Protein AF-A0A139IQ77-F1 (afdb_monomer)

pLDDT: mean 71.65, std 21.55, range [24.55, 96.44]

Sequence (690 aa):
MKGNNCHNHRRRATQGMLHLIDTAPESASGSRQQQDAMIQQHLREHVYYKRSMDGPGQVVLRTEKDCKQHFMELVSECKLTRLKREKETAFDFLLRIRSSGLPKEVLWKYDYDLTTFDPASLPGPPPKSGDSNSRRADHHSSDQDDDVPIGFEDKDFVVPTASPIENDALLILPPVTTTQHALWTLLQDIDATSHLADHAEWKYRDDTTSHASLQLLIKQFSLVHRTRSGAISPYTAETLRTSLRGRFRVRKLSKRRQTFFDLYKLGSKAFAPTYVAQLKKSYETVIEKTDRPRYGSLPTYSTSAEVLAELNGDKVESIRLNEDNGDEGNSHSGQRIDHTSRSSSPTKASWHSAQSMCPNSASSEPNASLRKSTVTGNSKSVPVTPPRRSTPSPLATPAALISRPVISNLAGWESDLSNLSKRINTAVSSLFTNLSLPISQISPYLPSSALSLRSILTVCFGNEFQSACATLRDNDTFSAFNITQFLIAALLHERLLKERLDWQRVLCIKLGWSKIEDVQRLFTMLRDPLQNAIAREKLLPRRFAEAILKSVNDDHDRVVLLGFTKGLADQLISDLTPYIETLVQLASSLNQEEMHTNETWHQQFGENIATIITSAADLKLKLSSSEIEHCFFWPTAGGQFNVSTHKAINASGNSVAFTVMPGLRLTEGESTAILPAHVVCCSAPEGEET

Structure (mmCIF, N/CA/C/O backbone):
data_AF-A0A139IQ77-F1
#
_entry.id   AF-A0A139IQ77-F1
#
loop_
_atom_site.group_PDB
_atom_site.id
_atom_site.type_symbol
_atom_site.label_atom_id
_atom_site.label_alt_id
_atom_site.label_comp_id
_atom_site.label_asym_id
_atom_site.label_entity_id
_atom_site.label_seq_id
_atom_site.pdbx_PDB_ins_code
_atom_site.Cartn_x
_atom_site.Cartn_y
_atom_site.Cartn_z
_atom_site.occupancy
_atom_site.B_iso_or_equiv
_atom_site.auth_seq_id
_atom_site.auth_comp_id
_atom_site.auth_asym_id
_atom_site.auth_atom_id
_atom_site.pdbx_PDB_model_num
ATOM 1 N N . MET A 1 1 ? -8.204 -27.422 -6.135 1.00 45.06 1 MET A N 1
ATOM 2 C CA . MET A 1 1 ? -8.578 -26.168 -6.840 1.00 45.06 1 MET A CA 1
ATOM 3 C C . MET A 1 1 ? -7.624 -25.726 -7.976 1.00 45.06 1 MET A C 1
ATOM 5 O O . MET A 1 1 ? -7.757 -24.610 -8.454 1.00 45.06 1 MET A O 1
ATOM 9 N N . LYS A 1 2 ? -6.714 -26.568 -8.509 1.00 37.44 2 LYS A N 1
ATOM 10 C CA . LYS A 1 2 ? -5.774 -26.164 -9.590 1.00 37.44 2 LYS A CA 1
ATOM 11 C C . LYS A 1 2 ? -6.359 -26.175 -11.024 1.00 37.44 2 LYS A C 1
ATOM 13 O O . LYS A 1 2 ? -5.734 -25.637 -11.929 1.00 37.44 2 LYS A O 1
ATOM 18 N N . GLY A 1 3 ? -7.548 -26.750 -11.243 1.00 38.28 3 GLY A N 1
ATOM 19 C CA . GLY A 1 3 ? -8.128 -26.932 -12.586 1.00 38.28 3 GLY A CA 1
ATOM 20 C C . GLY A 1 3 ? -8.757 -25.682 -13.221 1.00 38.28 3 GLY A C 1
ATOM 21 O O . GLY A 1 3 ? -8.648 -25.491 -14.431 1.00 38.28 3 GLY A O 1
ATOM 22 N N . ASN A 1 4 ? -9.362 -24.792 -12.425 1.00 51.53 4 ASN A N 1
ATOM 23 C CA . ASN A 1 4 ? -10.171 -23.686 -12.966 1.00 51.53 4 ASN A CA 1
ATOM 24 C C . ASN A 1 4 ? -9.331 -22.562 -13.595 1.00 51.53 4 ASN A C 1
ATOM 26 O O . ASN A 1 4 ? -9.758 -21.940 -14.568 1.00 51.53 4 ASN A O 1
ATOM 30 N N . ASN A 1 5 ? -8.109 -22.336 -13.103 1.00 51.25 5 ASN A N 1
ATOM 31 C CA . ASN A 1 5 ? -7.251 -21.267 -13.621 1.00 51.25 5 ASN A CA 1
ATOM 32 C C . ASN A 1 5 ? -6.696 -21.604 -15.012 1.00 51.25 5 ASN A C 1
ATOM 34 O O . ASN A 1 5 ? -6.716 -20.756 -15.900 1.00 51.25 5 ASN A O 1
ATOM 38 N N . CYS A 1 6 ? -6.288 -22.856 -15.251 1.00 56.09 6 CYS A N 1
ATOM 39 C CA . CYS A 1 6 ? -5.787 -23.285 -16.562 1.00 56.09 6 CYS A CA 1
ATOM 40 C C . CYS A 1 6 ? -6.865 -23.162 -17.657 1.00 56.09 6 CYS A C 1
ATOM 42 O O . CYS A 1 6 ? -6.587 -22.675 -18.756 1.00 56.09 6 CYS A O 1
ATOM 44 N N . HIS A 1 7 ? -8.119 -23.500 -17.332 1.00 66.19 7 HIS A N 1
ATOM 45 C CA . HIS A 1 7 ? -9.240 -23.338 -18.259 1.00 66.19 7 HIS A CA 1
ATOM 46 C C . HIS A 1 7 ? -9.521 -21.876 -18.619 1.00 66.19 7 HIS A C 1
ATOM 48 O O . HIS A 1 7 ? -9.698 -21.572 -19.798 1.00 66.19 7 HIS A O 1
ATOM 54 N N . ASN A 1 8 ? -9.492 -20.961 -17.647 1.00 68.62 8 ASN A N 1
ATOM 55 C CA . ASN A 1 8 ? -9.732 -19.539 -17.906 1.00 68.62 8 ASN A CA 1
ATOM 56 C C . ASN A 1 8 ? -8.632 -18.891 -18.760 1.00 68.62 8 ASN A C 1
ATOM 58 O O . ASN A 1 8 ? -8.931 -18.070 -19.627 1.00 68.62 8 ASN A O 1
ATOM 62 N N . HIS A 1 9 ? -7.370 -19.282 -18.578 1.00 66.75 9 HIS A N 1
ATOM 63 C CA . HIS A 1 9 ? -6.272 -18.773 -19.406 1.00 66.75 9 HIS A CA 1
ATOM 64 C C . HIS A 1 9 ? -6.344 -19.288 -20.841 1.00 66.75 9 HIS A C 1
ATOM 66 O O . HIS A 1 9 ? -6.262 -18.497 -21.782 1.00 66.75 9 HIS A O 1
ATOM 72 N N . ARG A 1 10 ? -6.582 -20.596 -21.013 1.00 73.12 10 ARG A N 1
ATOM 73 C CA . ARG A 1 10 ? -6.771 -21.200 -22.339 1.00 73.12 10 ARG A CA 1
ATOM 74 C C . ARG A 1 10 ? -7.970 -20.581 -23.060 1.00 73.12 10 ARG A C 1
ATOM 76 O O . ARG A 1 10 ? -7.907 -20.351 -24.265 1.00 73.12 10 ARG A O 1
ATOM 83 N N . ARG A 1 11 ? -9.032 -20.247 -22.320 1.00 80.44 11 ARG A N 1
ATOM 84 C CA . ARG A 1 11 ? -10.201 -19.529 -22.839 1.00 80.44 11 ARG A CA 1
ATOM 85 C C . ARG A 1 11 ? -9.844 -18.144 -23.365 1.00 80.44 11 ARG A C 1
ATOM 87 O O . ARG A 1 11 ? -10.077 -17.888 -24.540 1.00 80.44 11 ARG A O 1
ATOM 94 N N . ARG A 1 12 ? -9.178 -17.309 -22.564 1.00 75.31 12 ARG A N 1
ATOM 95 C CA . ARG A 1 12 ? -8.752 -15.957 -22.977 1.00 75.31 12 ARG A CA 1
ATOM 96 C C . ARG A 1 12 ? -7.787 -15.963 -24.163 1.00 75.31 12 ARG A C 1
ATOM 98 O O . ARG A 1 12 ? -7.926 -15.148 -25.068 1.00 75.31 12 ARG A O 1
ATOM 105 N N . ALA A 1 13 ? -6.842 -16.902 -24.186 1.00 74.94 13 ALA A N 1
ATOM 106 C CA . ALA A 1 13 ? -5.924 -17.074 -25.312 1.00 74.94 13 ALA A CA 1
ATOM 107 C C . ALA A 1 13 ? -6.673 -17.431 -26.609 1.00 74.94 13 ALA A C 1
ATOM 109 O O . ALA A 1 13 ? -6.395 -16.877 -27.670 1.00 74.94 13 ALA A O 1
ATOM 110 N N . THR A 1 14 ? -7.676 -18.308 -26.510 1.00 81.00 14 THR A N 1
ATOM 111 C CA . THR A 1 14 ? -8.514 -18.688 -27.655 1.00 81.00 14 THR A CA 1
ATOM 112 C C . THR A 1 14 ? -9.397 -17.529 -28.118 1.00 81.00 14 THR A C 1
ATOM 114 O O . THR A 1 14 ? -9.502 -17.298 -29.316 1.00 81.00 14 THR A O 1
ATOM 117 N N . GLN A 1 15 ? -9.967 -16.752 -27.192 1.00 81.56 15 GLN A N 1
ATOM 118 C CA . GLN A 1 15 ? -10.749 -15.552 -27.507 1.00 81.56 15 GLN A CA 1
ATOM 119 C C . GLN A 1 15 ? -9.918 -14.493 -28.256 1.00 81.56 15 GLN A C 1
ATOM 121 O O . GLN A 1 15 ? -10.376 -13.951 -29.259 1.00 81.56 15 GLN A O 1
ATOM 126 N N . GLY A 1 16 ? -8.675 -14.244 -27.823 1.00 79.56 16 GLY A N 1
ATOM 127 C CA . GLY A 1 16 ? -7.758 -13.335 -28.522 1.00 79.56 16 GLY A CA 1
ATOM 128 C C . GLY A 1 16 ? -7.419 -13.798 -29.939 1.00 79.56 16 GLY A C 1
ATOM 129 O O . GLY A 1 16 ? -7.427 -12.995 -30.871 1.00 79.56 16 GLY A O 1
ATOM 130 N N . MET A 1 17 ? -7.206 -15.103 -30.128 1.00 78.56 17 MET A N 1
ATOM 131 C CA . MET A 1 17 ? -6.974 -15.666 -31.458 1.00 78.56 17 MET A CA 1
ATOM 132 C C . MET A 1 17 ? -8.202 -15.582 -32.367 1.00 78.56 17 MET A C 1
ATOM 134 O O . MET A 1 17 ? -8.060 -15.215 -33.529 1.00 78.56 17 MET A O 1
ATOM 138 N N . LEU A 1 18 ? -9.396 -15.902 -31.862 1.00 83.88 18 LEU A N 1
ATOM 139 C CA . LEU A 1 18 ? -10.635 -15.807 -32.640 1.00 83.88 18 LEU A CA 1
ATOM 140 C C . LEU A 1 18 ? -10.896 -14.365 -33.094 1.00 83.88 18 LEU A C 1
ATOM 142 O O . LEU A 1 18 ? -11.200 -14.136 -34.262 1.00 83.88 18 LEU A O 1
ATOM 146 N N . HIS A 1 19 ? -10.650 -13.392 -32.214 1.00 83.25 19 HIS A N 1
ATOM 147 C CA . HIS A 1 19 ? -10.743 -11.977 -32.561 1.00 83.25 19 HIS A CA 1
ATOM 148 C C . HIS A 1 19 ? -9.760 -11.547 -33.644 1.00 83.25 19 HIS A C 1
ATOM 150 O O . HIS A 1 19 ? -10.133 -10.795 -34.543 1.00 83.25 19 HIS A O 1
ATOM 156 N N . LEU A 1 20 ? -8.528 -12.054 -33.612 1.00 78.56 20 LEU A N 1
ATOM 157 C CA . LEU A 1 20 ? -7.563 -11.787 -34.672 1.00 78.56 20 LEU A CA 1
ATOM 158 C C . LEU A 1 20 ? -8.020 -12.342 -36.023 1.00 78.56 20 LEU A C 1
ATOM 160 O O . LEU A 1 20 ? -7.882 -11.667 -37.038 1.00 78.56 20 LEU A O 1
ATOM 164 N N . ILE A 1 21 ? -8.562 -13.559 -36.043 1.00 78.75 21 ILE A N 1
ATOM 165 C CA . ILE A 1 21 ? -9.057 -14.181 -37.276 1.00 78.75 21 ILE A CA 1
ATOM 166 C C . ILE A 1 21 ? -10.199 -13.339 -37.869 1.00 78.75 21 ILE A C 1
ATOM 168 O O . ILE A 1 21 ? -10.240 -13.117 -39.079 1.00 78.75 21 ILE A O 1
ATOM 172 N N . ASP A 1 22 ? -11.099 -12.834 -37.026 1.00 81.00 22 ASP A N 1
ATOM 173 C CA . ASP A 1 22 ? -12.254 -12.048 -37.467 1.00 81.00 22 ASP A CA 1
ATOM 174 C C . ASP A 1 22 ? -11.902 -10.629 -37.913 1.00 81.00 22 ASP A C 1
ATOM 176 O O . ASP A 1 22 ? -12.531 -10.091 -38.824 1.00 81.00 22 ASP A O 1
ATOM 180 N N . THR A 1 23 ? -10.890 -10.026 -37.291 1.00 76.69 23 THR A N 1
ATOM 181 C CA . THR A 1 23 ? -10.415 -8.672 -37.622 1.00 76.69 23 THR A CA 1
ATOM 182 C C . THR A 1 23 ? -9.348 -8.655 -38.715 1.00 76.69 23 THR A C 1
ATOM 184 O O . THR A 1 23 ? -8.987 -7.585 -39.208 1.00 76.69 23 THR A O 1
ATOM 187 N N . ALA A 1 24 ? -8.871 -9.827 -39.142 1.00 73.19 24 ALA A N 1
ATOM 188 C CA . ALA A 1 24 ? -7.942 -9.953 -40.250 1.00 73.19 24 ALA A CA 1
ATOM 189 C C . ALA A 1 24 ? -8.557 -9.405 -41.556 1.00 73.19 24 ALA A C 1
ATOM 191 O O . ALA A 1 24 ? -9.699 -9.750 -41.891 1.00 73.19 24 ALA A O 1
ATOM 192 N N . PRO A 1 25 ? -7.818 -8.582 -42.327 1.00 70.81 25 PRO A N 1
ATOM 193 C CA . PRO A 1 25 ? -8.303 -8.056 -43.599 1.00 70.81 25 PRO A CA 1
ATOM 194 C C . PRO A 1 25 ? -8.628 -9.193 -44.582 1.00 70.81 25 PRO A C 1
ATOM 196 O O . PRO A 1 25 ? -7.876 -10.158 -44.707 1.00 70.81 25 PRO A O 1
ATOM 199 N N . GLU A 1 26 ? -9.749 -9.069 -45.304 1.00 62.56 26 GLU A N 1
ATOM 200 C CA . GLU A 1 26 ? -10.311 -10.121 -46.180 1.00 62.56 26 GLU A CA 1
ATOM 201 C C . GLU A 1 26 ? -9.395 -10.539 -47.340 1.00 62.56 26 GLU A C 1
ATOM 203 O O . GLU A 1 26 ? -9.567 -11.612 -47.914 1.00 62.56 26 GLU A O 1
ATOM 208 N N . SER A 1 27 ? -8.384 -9.734 -47.670 1.00 54.47 27 SER A N 1
ATOM 209 C CA . SER A 1 27 ? -7.427 -9.990 -48.750 1.00 54.47 27 SER A CA 1
ATOM 210 C C . SER A 1 27 ? -6.280 -10.937 -48.367 1.00 54.47 27 SER A C 1
ATOM 212 O O . SER A 1 27 ? -5.226 -10.927 -49.004 1.00 54.47 27 SER A O 1
ATOM 214 N N . ALA A 1 28 ? -6.466 -11.797 -47.361 1.00 52.12 28 ALA A N 1
ATOM 215 C CA . ALA A 1 28 ? -5.462 -12.759 -46.909 1.00 52.12 28 ALA A CA 1
ATOM 216 C C . ALA A 1 28 ? -5.293 -13.977 -47.849 1.00 52.12 28 ALA A C 1
ATOM 218 O O . ALA A 1 28 ? -5.119 -15.105 -47.402 1.00 52.12 28 ALA A O 1
ATOM 219 N N . SER A 1 29 ? -5.214 -13.742 -49.161 1.00 54.38 29 SER A N 1
ATOM 220 C CA . SER A 1 29 ? -4.373 -14.551 -50.059 1.00 54.38 29 SER A CA 1
ATOM 221 C C . SER A 1 29 ? -2.891 -14.145 -49.944 1.00 54.38 29 SER A C 1
ATOM 223 O O . SER A 1 29 ? -2.122 -14.281 -50.896 1.00 54.38 29 SER A O 1
ATOM 225 N N . GLY A 1 30 ? -2.511 -13.551 -48.809 1.00 55.22 30 GLY A N 1
ATOM 226 C CA . GLY A 1 30 ? -1.195 -12.994 -48.540 1.00 55.22 30 GLY A CA 1
ATOM 227 C C . GLY A 1 30 ? -0.137 -14.078 -48.394 1.00 55.22 30 GLY A C 1
ATOM 228 O O . GLY A 1 30 ? -0.410 -15.181 -47.920 1.00 55.22 30 GLY A O 1
ATOM 229 N N . SER A 1 31 ? 1.088 -13.756 -48.805 1.00 62.78 31 SER A N 1
ATOM 230 C CA . SER A 1 31 ? 2.240 -14.645 -48.677 1.00 62.78 31 SER A CA 1
ATOM 231 C C . SER A 1 31 ? 2.434 -15.096 -47.220 1.00 62.78 31 SER A C 1
ATOM 233 O O . SER A 1 31 ? 2.056 -14.398 -46.280 1.00 62.78 31 SER A O 1
ATOM 235 N N . ARG A 1 32 ? 3.087 -16.246 -47.011 1.00 61.84 32 ARG A N 1
ATOM 236 C CA . ARG A 1 32 ? 3.454 -16.784 -45.681 1.00 61.84 32 ARG A CA 1
ATOM 237 C C . ARG A 1 32 ? 4.065 -15.727 -44.743 1.00 61.84 32 ARG A C 1
ATOM 239 O O . ARG A 1 32 ? 3.816 -15.728 -43.546 1.00 61.84 32 ARG A O 1
ATOM 246 N N . GLN A 1 33 ? 4.795 -14.776 -45.318 1.00 61.59 33 GLN A N 1
ATOM 247 C CA . GLN A 1 33 ? 5.434 -13.661 -44.626 1.00 61.59 33 GLN A CA 1
ATOM 248 C C . GLN A 1 33 ? 4.430 -12.679 -43.992 1.00 61.59 33 GLN A C 1
ATOM 250 O O . GLN A 1 33 ? 4.701 -12.107 -42.941 1.00 61.59 33 GLN A O 1
ATOM 255 N N . GLN A 1 34 ? 3.257 -12.508 -44.601 1.00 65.44 34 GLN A N 1
ATOM 256 C CA . GLN A 1 34 ? 2.181 -11.646 -44.112 1.00 65.44 34 GLN A CA 1
ATOM 257 C C . GLN A 1 34 ? 1.410 -12.306 -42.958 1.00 65.44 34 GLN A C 1
ATOM 259 O O . GLN A 1 34 ? 1.018 -11.636 -42.007 1.00 65.44 34 GLN A O 1
ATOM 264 N N . GLN A 1 35 ? 1.275 -13.633 -42.994 1.00 64.44 35 GLN A N 1
ATOM 265 C CA . GLN A 1 35 ? 0.706 -14.426 -41.899 1.00 64.44 35 GLN A CA 1
ATOM 266 C C . GLN A 1 35 ? 1.621 -14.422 -40.678 1.00 64.44 35 GLN A C 1
ATOM 268 O O . GLN A 1 35 ? 1.169 -14.174 -39.562 1.00 64.44 35 GLN A O 1
ATOM 273 N N . ASP A 1 36 ? 2.922 -14.624 -40.900 1.00 64.69 36 ASP A N 1
ATOM 274 C CA . ASP A 1 36 ? 3.916 -14.517 -39.838 1.00 64.69 36 ASP A CA 1
ATOM 275 C C . ASP A 1 36 ? 3.938 -13.081 -39.272 1.00 64.69 36 ASP A C 1
ATOM 277 O O . ASP A 1 36 ? 3.981 -12.913 -38.057 1.00 64.69 36 ASP A O 1
ATOM 281 N N . ALA A 1 37 ? 3.790 -12.039 -40.103 1.00 68.81 37 ALA A N 1
ATOM 282 C CA . ALA A 1 37 ? 3.674 -10.654 -39.631 1.00 68.81 37 ALA A CA 1
ATOM 283 C C . ALA A 1 37 ? 2.430 -10.412 -38.756 1.00 68.81 37 ALA A C 1
ATOM 285 O O . ALA A 1 37 ? 2.538 -9.726 -37.742 1.00 68.81 37 ALA A O 1
ATOM 286 N N . MET A 1 38 ? 1.280 -11.004 -39.091 1.00 66.50 38 MET A N 1
ATOM 287 C CA . MET A 1 38 ? 0.063 -10.923 -38.273 1.00 66.50 38 MET A CA 1
ATOM 288 C C . MET A 1 38 ? 0.208 -11.654 -36.934 1.00 66.50 38 MET A C 1
ATOM 290 O O . MET A 1 38 ? -0.166 -11.114 -35.894 1.00 66.50 38 MET A O 1
ATOM 294 N N . ILE A 1 39 ? 0.796 -12.855 -36.934 1.00 65.38 39 ILE A N 1
ATOM 295 C CA . ILE A 1 39 ? 1.091 -13.598 -35.698 1.00 65.38 39 ILE A CA 1
ATOM 296 C C . ILE A 1 39 ? 2.067 -12.796 -34.830 1.00 65.38 39 ILE A C 1
ATOM 298 O O . ILE A 1 39 ? 1.872 -12.679 -33.624 1.00 65.38 39 ILE A O 1
ATOM 302 N N . GLN A 1 40 ? 3.088 -12.194 -35.439 1.00 64.25 40 GLN A N 1
ATOM 303 C CA . GLN A 1 40 ? 4.058 -11.342 -34.753 1.00 64.25 40 GLN A CA 1
ATOM 304 C C . GLN A 1 40 ? 3.424 -10.046 -34.229 1.00 64.25 40 GLN A C 1
ATOM 306 O O . GLN A 1 40 ? 3.776 -9.601 -33.139 1.00 64.25 40 GLN A O 1
ATOM 311 N N . GLN A 1 41 ? 2.477 -9.450 -34.955 1.00 66.50 41 GLN A N 1
ATOM 312 C CA . GLN A 1 41 ? 1.707 -8.296 -34.489 1.00 66.50 41 GLN A CA 1
ATOM 313 C C . GLN A 1 41 ? 0.829 -8.665 -33.291 1.00 66.50 41 GLN A C 1
ATOM 315 O O . GLN A 1 41 ? 0.840 -7.943 -32.305 1.00 66.50 41 GLN A O 1
ATOM 320 N N . HIS A 1 42 ? 0.163 -9.818 -33.315 1.00 59.66 42 HIS A N 1
ATOM 321 C CA . HIS A 1 42 ? -0.617 -10.303 -32.177 1.00 59.66 42 HIS A CA 1
ATOM 322 C C . HIS A 1 42 ? 0.249 -10.609 -30.970 1.00 59.66 42 HIS A C 1
ATOM 324 O O . HIS A 1 42 ? -0.081 -10.211 -29.858 1.00 59.66 42 HIS A O 1
ATOM 330 N N . LEU A 1 43 ? 1.385 -11.280 -31.196 1.00 58.75 43 LEU A N 1
ATOM 331 C CA . LEU A 1 43 ? 2.376 -11.475 -30.156 1.00 58.75 43 LEU A CA 1
ATOM 332 C C . LEU A 1 43 ? 2.733 -10.116 -29.571 1.00 58.75 43 LEU A C 1
ATOM 334 O O . LEU A 1 43 ? 2.594 -10.000 -28.372 1.00 58.75 43 LEU A O 1
ATOM 338 N N . ARG A 1 44 ? 3.051 -9.086 -30.378 1.00 58.16 44 ARG A N 1
ATOM 339 C CA . ARG A 1 44 ? 3.366 -7.708 -29.930 1.00 58.16 44 ARG A CA 1
ATOM 340 C C . ARG A 1 44 ? 2.232 -6.999 -29.180 1.00 58.16 44 ARG A C 1
ATOM 342 O O . ARG A 1 44 ? 2.496 -6.345 -28.175 1.00 58.16 44 ARG A O 1
ATOM 349 N N . GLU A 1 45 ? 1.005 -7.083 -29.678 1.00 56.50 45 GLU A N 1
ATOM 350 C CA . GLU A 1 45 ? -0.171 -6.402 -29.119 1.00 56.50 45 GLU A CA 1
ATOM 351 C C . GLU A 1 45 ? -0.680 -7.092 -27.850 1.00 56.50 45 GLU A C 1
ATOM 353 O O . GLU A 1 45 ? -1.222 -6.436 -26.962 1.00 56.50 45 GLU A O 1
ATOM 358 N N . HIS A 1 46 ? -0.408 -8.391 -27.721 1.00 53.25 46 HIS A N 1
ATOM 359 C CA . HIS A 1 46 ? -0.822 -9.232 -26.606 1.00 53.25 46 HIS A CA 1
ATOM 360 C C . HIS A 1 46 ? 0.370 -9.907 -25.891 1.00 53.25 46 HIS A C 1
ATOM 362 O O . HIS A 1 46 ? 0.189 -10.974 -25.298 1.00 53.25 46 HIS A O 1
ATOM 368 N N . VAL A 1 47 ? 1.580 -9.302 -25.894 1.00 45.78 47 VAL A N 1
ATOM 369 C CA . VAL A 1 47 ? 2.773 -9.799 -25.153 1.00 45.78 47 VAL A CA 1
ATOM 370 C C . VAL A 1 47 ? 2.537 -9.641 -23.646 1.00 45.78 47 VAL A C 1
ATOM 372 O O . VAL A 1 47 ? 3.198 -8.842 -22.996 1.00 45.78 47 VAL A O 1
ATOM 375 N N . TYR A 1 48 ? 1.623 -10.394 -23.040 1.00 45.78 48 TYR A N 1
ATOM 376 C CA . TYR A 1 48 ? 1.522 -10.481 -21.583 1.00 45.78 48 TYR A CA 1
ATOM 377 C C . TYR A 1 48 ? 1.153 -11.882 -21.136 1.00 45.78 48 TYR A C 1
ATOM 379 O O . TYR A 1 48 ? 0.022 -12.166 -20.766 1.00 45.78 48 TYR A O 1
ATOM 387 N N . TYR A 1 49 ? 2.171 -12.735 -21.074 1.00 43.88 49 TYR A N 1
ATOM 388 C CA . TYR A 1 49 ? 2.226 -13.800 -20.078 1.00 43.88 49 TYR A CA 1
ATOM 389 C C . TYR A 1 49 ? 3.683 -14.077 -19.663 1.00 43.88 49 TYR A C 1
ATOM 391 O O . TYR A 1 49 ? 4.294 -15.096 -19.990 1.00 43.88 49 TYR A O 1
ATOM 399 N N . LYS A 1 50 ? 4.248 -13.136 -18.905 1.00 35.53 50 LYS A N 1
ATOM 400 C CA . LYS A 1 50 ? 5.335 -13.335 -17.928 1.00 35.53 50 LYS A CA 1
ATOM 401 C C . LYS A 1 50 ? 5.239 -12.115 -16.996 1.00 35.53 50 LYS A C 1
ATOM 403 O O . LYS A 1 50 ? 5.310 -11.005 -17.495 1.00 35.53 50 LYS A O 1
ATOM 408 N N . ARG A 1 51 ? 4.954 -12.178 -15.694 1.00 35.66 51 ARG A N 1
ATOM 409 C CA . ARG A 1 51 ? 5.132 -13.185 -14.641 1.00 35.66 51 ARG A CA 1
ATOM 410 C C . ARG A 1 51 ? 3.821 -13.375 -13.857 1.00 35.66 51 ARG A C 1
ATOM 412 O O . ARG A 1 51 ? 3.219 -12.397 -13.434 1.00 35.66 51 ARG A O 1
ATOM 419 N N . SER A 1 52 ? 3.439 -14.615 -13.578 1.00 36.53 52 SER A N 1
ATOM 420 C CA . SER A 1 52 ? 2.707 -14.952 -12.353 1.00 36.53 52 SER A CA 1
ATOM 421 C C . SER A 1 52 ? 3.636 -15.876 -11.573 1.00 36.53 52 SER A C 1
ATOM 423 O O . SER A 1 52 ? 4.115 -16.868 -12.119 1.00 36.53 52 SER A O 1
ATOM 425 N N . MET A 1 53 ? 3.951 -15.487 -10.339 1.00 39.19 53 MET A N 1
ATOM 426 C CA . MET A 1 53 ? 4.783 -16.239 -9.392 1.00 39.19 53 MET A CA 1
ATOM 427 C C . MET A 1 53 ? 4.069 -17.502 -8.861 1.00 39.19 53 MET A C 1
ATOM 429 O O . MET A 1 53 ? 4.640 -18.230 -8.056 1.00 39.19 53 MET A O 1
ATOM 433 N N . ASP A 1 54 ? 2.856 -17.812 -9.335 1.00 37.75 54 ASP A N 1
ATOM 434 C CA . ASP A 1 54 ? 1.999 -18.842 -8.751 1.00 37.75 54 ASP A CA 1
ATOM 435 C C . ASP A 1 54 ? 1.854 -20.078 -9.657 1.00 37.75 54 ASP A C 1
ATOM 437 O O . ASP A 1 54 ? 0.897 -20.239 -10.415 1.00 37.75 54 ASP A O 1
ATOM 441 N N . GLY A 1 55 ? 2.804 -21.006 -9.507 1.00 41.69 55 GLY A N 1
ATOM 442 C CA . GLY A 1 55 ? 2.588 -22.446 -9.699 1.00 41.69 55 GLY A CA 1
ATOM 443 C C . GLY A 1 55 ? 2.877 -23.063 -11.087 1.00 41.69 55 GLY A C 1
ATOM 444 O O . GLY A 1 55 ? 2.694 -22.434 -12.131 1.00 41.69 55 GLY A O 1
ATOM 445 N N . PRO A 1 56 ? 3.293 -24.349 -11.130 1.00 37.75 56 PRO A N 1
ATOM 446 C CA . PRO A 1 56 ? 3.524 -25.088 -12.369 1.00 37.75 56 PRO A CA 1
ATOM 447 C C . PRO A 1 56 ? 2.179 -25.541 -12.959 1.00 37.75 56 PRO A C 1
ATOM 449 O O . PRO A 1 56 ? 1.506 -26.403 -12.395 1.00 37.75 56 PRO A O 1
ATOM 452 N N . GLY A 1 57 ? 1.760 -24.942 -14.078 1.00 43.28 57 GLY A N 1
ATOM 453 C CA . GLY A 1 57 ? 0.531 -25.349 -14.779 1.00 43.28 57 GLY A CA 1
ATOM 454 C C . GLY A 1 57 ? -0.122 -24.328 -15.720 1.00 43.28 57 GLY A C 1
ATOM 455 O O . GLY A 1 57 ? -1.228 -24.581 -16.192 1.00 43.28 57 GLY A O 1
ATOM 456 N N . GLN A 1 58 ? 0.501 -23.181 -16.003 1.00 49.75 58 GLN A N 1
ATOM 457 C CA . GLN A 1 58 ? -0.065 -22.191 -16.928 1.00 49.75 58 GLN A CA 1
ATOM 458 C C . GLN A 1 58 ? 0.258 -22.535 -18.390 1.00 49.75 58 GLN A C 1
ATOM 460 O O . GLN A 1 58 ? 1.426 -22.589 -18.776 1.00 49.75 58 GLN A O 1
ATOM 465 N N . VAL A 1 59 ? -0.781 -22.712 -19.215 1.00 47.97 59 VAL A N 1
ATOM 466 C CA . VAL A 1 59 ? -0.655 -22.690 -20.679 1.00 47.97 59 VAL A CA 1
ATOM 467 C C . VAL A 1 59 ? -0.436 -21.242 -21.086 1.00 47.97 59 VAL A C 1
ATOM 469 O O . VAL A 1 59 ? -1.313 -20.397 -20.914 1.00 47.97 59 VAL A O 1
ATOM 472 N N . VAL A 1 60 ? 0.761 -20.958 -21.583 1.00 53.25 60 VAL A N 1
ATOM 473 C CA . VAL A 1 60 ? 1.160 -19.627 -22.009 1.00 53.25 60 VAL A CA 1
ATOM 474 C C . VAL A 1 60 ? 1.555 -19.682 -23.476 1.00 53.25 60 VAL A C 1
ATOM 476 O O . VAL A 1 60 ? 2.439 -20.455 -23.834 1.00 53.25 60 VAL A O 1
ATOM 479 N N . LEU A 1 61 ? 0.961 -18.822 -24.304 1.00 53.16 61 LEU A N 1
ATOM 480 C CA . LEU A 1 61 ? 1.437 -18.577 -25.664 1.00 53.16 61 LEU A CA 1
ATOM 481 C C . LEU A 1 61 ? 2.711 -17.714 -25.591 1.00 53.16 61 LEU A C 1
ATOM 483 O O . LEU A 1 61 ? 2.650 -16.495 -25.714 1.00 53.16 61 LEU A O 1
ATOM 487 N N . ARG A 1 62 ? 3.860 -18.327 -25.259 1.00 53.53 62 ARG A N 1
ATOM 488 C CA . ARG A 1 62 ? 5.140 -17.618 -25.029 1.00 53.53 62 ARG A CA 1
ATOM 489 C C . ARG A 1 62 ? 5.860 -17.305 -26.327 1.00 53.53 62 ARG A C 1
ATOM 491 O O . ARG A 1 62 ? 6.691 -16.403 -26.373 1.00 53.53 62 ARG A O 1
ATOM 498 N N . THR A 1 63 ? 5.594 -18.104 -27.349 1.00 61.69 63 THR A N 1
ATOM 499 C CA . THR A 1 63 ? 6.340 -18.113 -28.597 1.00 61.69 63 THR A CA 1
ATOM 500 C C . THR A 1 63 ? 5.403 -18.259 -29.788 1.00 61.69 63 THR A C 1
ATOM 502 O O . THR A 1 63 ? 4.287 -18.764 -29.677 1.00 61.69 63 THR A O 1
ATOM 505 N N . GLU A 1 64 ? 5.898 -17.889 -30.966 1.00 64.62 64 GLU A N 1
ATOM 506 C CA . GLU A 1 64 ? 5.238 -18.166 -32.246 1.00 64.62 64 GLU A CA 1
ATOM 507 C C . GLU A 1 64 ? 4.867 -19.653 -32.398 1.00 64.62 64 GLU A C 1
ATOM 509 O O . GLU A 1 64 ? 3.811 -19.986 -32.934 1.00 64.62 64 GLU A O 1
ATOM 514 N N . LYS A 1 65 ? 5.707 -20.551 -31.865 1.00 68.56 65 LYS A N 1
ATOM 515 C CA . LYS A 1 65 ? 5.463 -21.996 -31.837 1.00 68.56 65 LYS A CA 1
ATOM 516 C C . LYS A 1 65 ? 4.234 -22.353 -30.999 1.00 68.56 65 LYS A C 1
ATOM 518 O O . LYS A 1 65 ? 3.461 -23.205 -31.424 1.00 68.56 65 LYS A O 1
ATOM 523 N N . ASP A 1 66 ? 4.029 -21.693 -29.862 1.00 65.62 66 ASP A N 1
ATOM 524 C CA . ASP A 1 66 ? 2.881 -21.945 -28.983 1.00 65.62 66 ASP A CA 1
ATOM 525 C C . ASP A 1 66 ? 1.581 -21.444 -29.615 1.00 65.62 66 ASP A C 1
ATOM 527 O O . ASP A 1 66 ? 0.578 -22.152 -29.590 1.00 65.62 66 ASP A O 1
ATOM 531 N N . CYS A 1 67 ? 1.603 -20.270 -30.260 1.00 66.56 67 CYS A N 1
ATOM 532 C CA . CYS A 1 67 ? 0.472 -19.791 -31.058 1.00 66.56 67 CYS A CA 1
ATOM 533 C C . CYS A 1 67 ? 0.135 -20.792 -32.167 1.00 66.56 67 CYS A C 1
ATOM 535 O O . CYS A 1 67 ? -1.009 -21.227 -32.271 1.00 66.56 67 CYS A O 1
ATOM 537 N N . LYS A 1 68 ? 1.134 -21.219 -32.953 1.00 70.44 68 LYS A N 1
ATOM 538 C CA . LYS A 1 68 ? 0.955 -22.216 -34.023 1.00 70.44 68 LYS A CA 1
ATOM 539 C C . LYS A 1 68 ? 0.401 -23.542 -33.484 1.00 70.44 68 LYS A C 1
ATOM 541 O O . LYS A 1 68 ? -0.490 -24.117 -34.105 1.00 70.44 68 LYS A O 1
ATOM 546 N N . GLN A 1 69 ? 0.862 -23.997 -32.320 1.00 76.62 69 GLN A N 1
ATOM 547 C CA . GLN A 1 69 ? 0.352 -25.197 -31.656 1.00 76.62 69 GLN A CA 1
ATOM 548 C C . GLN A 1 69 ? -1.112 -25.035 -31.219 1.00 76.62 69 GLN A C 1
ATOM 550 O O . GLN A 1 69 ? -1.937 -25.896 -31.515 1.00 76.62 69 GLN A O 1
ATOM 555 N N . HIS A 1 70 ? -1.461 -23.913 -30.589 1.00 74.62 70 HIS A N 1
ATOM 556 C CA . HIS A 1 70 ? -2.827 -23.626 -30.138 1.00 74.62 70 HIS A CA 1
ATOM 557 C C . HIS A 1 70 ? -3.805 -23.460 -31.312 1.00 74.62 70 HIS A C 1
ATOM 559 O O . HIS A 1 70 ? -4.953 -23.897 -31.245 1.00 74.62 70 HIS A O 1
ATOM 565 N N . PHE A 1 71 ? -3.329 -22.916 -32.437 1.00 74.88 71 PHE A N 1
ATOM 566 C CA . PHE A 1 71 ? -4.054 -22.912 -33.711 1.00 74.88 71 PHE A CA 1
ATOM 567 C C . PHE A 1 71 ? -4.353 -24.331 -34.199 1.00 74.88 71 PHE A C 1
ATOM 569 O O . PHE A 1 71 ? -5.491 -24.633 -34.556 1.00 74.88 71 PHE A O 1
ATOM 576 N N . MET A 1 72 ? -3.357 -25.217 -34.189 1.00 77.56 72 MET A N 1
ATOM 577 C CA . MET A 1 72 ? -3.546 -26.612 -34.594 1.00 77.56 72 MET A CA 1
ATOM 578 C C . MET A 1 72 ? -4.515 -27.357 -33.669 1.00 77.56 72 MET A C 1
ATOM 580 O O . MET A 1 72 ? -5.327 -28.148 -34.150 1.00 77.56 72 MET A O 1
ATOM 584 N N . GLU A 1 73 ? -4.483 -27.071 -32.366 1.00 80.81 73 GLU A N 1
ATOM 585 C CA . GLU A 1 73 ? -5.444 -27.611 -31.402 1.00 80.81 73 GLU A CA 1
ATOM 586 C C . GLU A 1 73 ? -6.871 -27.169 -31.726 1.00 80.81 73 GLU A C 1
ATOM 588 O O . GLU A 1 73 ? -7.743 -28.029 -31.861 1.00 80.81 73 GLU A O 1
ATOM 593 N N . LEU A 1 74 ? -7.097 -25.869 -31.945 1.00 79.00 74 LEU A N 1
ATOM 594 C CA . LEU A 1 74 ? -8.408 -25.324 -32.308 1.00 79.00 74 LEU A CA 1
ATOM 595 C C . LEU A 1 74 ? -8.945 -25.959 -33.601 1.00 79.00 74 LEU A C 1
ATOM 597 O O . LEU A 1 74 ? -10.102 -26.377 -33.655 1.00 79.00 74 LEU A O 1
ATOM 601 N N . VAL A 1 75 ? -8.096 -26.115 -34.623 1.00 77.25 75 VAL A N 1
ATOM 602 C CA . VAL A 1 75 ? -8.464 -26.790 -35.883 1.00 77.25 75 VAL A CA 1
ATOM 603 C C . VAL A 1 75 ? -8.841 -28.254 -35.651 1.00 77.25 75 VAL A C 1
ATOM 605 O O . VAL A 1 75 ? -9.806 -28.743 -36.249 1.00 77.25 75 VAL A O 1
ATOM 608 N N . SER A 1 76 ? -8.105 -28.953 -34.781 1.00 79.06 76 SER A N 1
ATOM 609 C CA . SER A 1 76 ? -8.395 -30.349 -34.439 1.00 79.06 76 SER A CA 1
ATOM 610 C C . SER A 1 76 ? -9.723 -30.491 -33.686 1.00 79.06 76 SER A C 1
ATOM 612 O O . SER A 1 76 ? -10.523 -31.366 -34.024 1.00 79.06 76 SER A O 1
ATOM 614 N N . GLU A 1 77 ? -10.000 -29.591 -32.734 1.00 80.12 77 GLU A N 1
ATOM 615 C CA . GLU A 1 77 ? -11.214 -29.603 -31.912 1.00 80.12 77 GLU A CA 1
ATOM 616 C C . GLU A 1 77 ? -12.470 -29.367 -32.758 1.00 80.12 77 GLU A C 1
ATOM 618 O O . GLU A 1 77 ? -13.514 -29.971 -32.514 1.00 80.12 77 GLU A O 1
ATOM 623 N N . CYS A 1 78 ? -12.354 -28.561 -33.812 1.00 72.88 78 CYS A N 1
ATOM 624 C CA . CYS A 1 78 ? -13.465 -28.265 -34.705 1.00 72.88 78 CYS A CA 1
ATOM 625 C C . CYS A 1 78 ? -13.719 -29.352 -35.774 1.00 72.88 78 CYS A C 1
ATOM 627 O O . CYS A 1 78 ? -14.642 -29.208 -36.575 1.00 72.88 78 CYS A O 1
ATOM 629 N N . LYS A 1 79 ? -12.911 -30.428 -35.834 1.00 74.31 79 LYS A N 1
ATOM 630 C CA . LYS A 1 79 ? -12.976 -31.489 -36.871 1.00 74.31 79 LYS A CA 1
ATOM 631 C C . LYS A 1 79 ? -12.924 -30.952 -38.316 1.00 74.31 79 LYS A C 1
ATOM 633 O O . LYS A 1 79 ? -13.446 -31.569 -39.245 1.00 74.31 79 LYS A O 1
ATOM 638 N N . LEU A 1 80 ? -12.261 -29.813 -38.519 1.00 64.31 80 LEU A N 1
ATOM 639 C CA . LEU A 1 80 ? -12.286 -29.050 -39.776 1.00 64.31 80 LEU A CA 1
ATOM 640 C C . LEU A 1 80 ? -11.360 -29.605 -40.870 1.00 64.31 80 LEU A C 1
ATOM 642 O O . LEU A 1 80 ? -11.346 -29.102 -41.991 1.00 64.31 80 LEU A O 1
ATOM 646 N N . THR A 1 81 ? -10.611 -30.672 -40.589 1.00 61.16 81 THR A N 1
ATOM 647 C CA . THR A 1 81 ? -9.628 -31.257 -41.517 1.00 61.16 81 THR A CA 1
ATOM 648 C C . THR A 1 81 ? -10.232 -31.765 -42.830 1.00 61.16 81 THR A C 1
ATOM 650 O O . THR A 1 81 ? -9.508 -31.865 -43.815 1.00 61.16 81 THR A O 1
ATOM 653 N N . ARG A 1 82 ? -11.547 -32.030 -42.881 1.00 60.88 82 ARG A N 1
ATOM 654 C CA . ARG A 1 82 ? -12.265 -32.476 -44.092 1.00 60.88 82 ARG A CA 1
ATOM 655 C C . ARG A 1 82 ? -12.716 -31.345 -45.029 1.00 60.88 82 ARG A C 1
ATOM 657 O O . ARG A 1 82 ? -13.127 -31.636 -46.144 1.00 60.88 82 ARG A O 1
ATOM 664 N N . LEU A 1 83 ? -12.662 -30.083 -44.594 1.00 59.50 83 LEU A N 1
ATOM 665 C CA . LEU A 1 83 ? -13.151 -28.914 -45.353 1.00 59.50 83 LEU A CA 1
ATOM 666 C C . LEU A 1 83 ? -12.023 -28.089 -46.001 1.00 59.50 83 LEU A C 1
ATOM 668 O O . LEU A 1 83 ? -12.282 -27.094 -46.683 1.00 59.50 83 LEU A O 1
ATOM 672 N N . LYS A 1 84 ? -10.776 -28.508 -45.783 1.00 67.81 84 LYS A N 1
ATOM 673 C CA . LYS A 1 84 ? -9.555 -27.898 -46.307 1.00 67.81 84 LYS A CA 1
ATOM 674 C C . LYS A 1 84 ? -9.430 -28.183 -47.805 1.00 67.81 84 LYS A C 1
ATOM 676 O O . LYS A 1 84 ? -9.507 -29.342 -48.213 1.00 67.81 84 LYS A O 1
ATOM 681 N N . ARG A 1 85 ? -9.216 -27.151 -48.625 1.00 76.56 85 ARG A N 1
ATOM 682 C CA . ARG A 1 85 ? -8.900 -27.338 -50.053 1.00 76.56 85 ARG A CA 1
ATOM 683 C C . ARG A 1 85 ? -7.525 -28.000 -50.198 1.00 76.56 85 ARG A C 1
ATOM 685 O O . ARG A 1 85 ? -6.666 -27.855 -49.325 1.00 76.56 85 ARG A O 1
ATOM 692 N N . GLU A 1 86 ? -7.286 -28.708 -51.303 1.00 66.62 86 GLU A N 1
ATOM 693 C CA . GLU A 1 86 ? -5.948 -29.240 -51.587 1.00 66.62 86 GLU A CA 1
ATOM 694 C C . GLU A 1 86 ? -4.913 -28.104 -51.552 1.00 66.62 86 GLU A C 1
ATOM 696 O O . GLU A 1 86 ? -5.092 -27.071 -52.194 1.00 66.62 86 GLU A O 1
ATOM 701 N N . LYS A 1 87 ? -3.832 -28.303 -50.784 1.00 72.12 87 LYS A N 1
ATOM 702 C CA . LYS A 1 87 ? -2.722 -27.351 -50.554 1.00 72.12 87 LYS A CA 1
ATOM 703 C C . LYS A 1 87 ? -3.026 -26.111 -49.691 1.00 72.12 87 LYS A C 1
ATOM 705 O O . LYS A 1 87 ? -2.091 -25.372 -49.403 1.00 72.12 87 LYS A O 1
ATOM 710 N N . GLU A 1 88 ? -4.254 -25.900 -49.216 1.00 74.31 88 GLU A N 1
ATOM 711 C CA . GLU A 1 88 ? -4.566 -24.859 -48.212 1.00 74.31 88 GLU A CA 1
ATOM 712 C C . GLU A 1 88 ? -3.899 -25.237 -46.876 1.00 74.31 88 GLU A C 1
ATOM 714 O O . GLU A 1 88 ? -3.829 -26.428 -46.569 1.00 74.31 88 GLU A O 1
ATOM 719 N N . THR A 1 89 ? -3.365 -24.304 -46.077 1.00 75.75 89 THR A N 1
ATOM 720 C CA . THR A 1 89 ? -2.884 -24.606 -44.712 1.00 75.75 89 THR A CA 1
ATOM 721 C C . THR A 1 89 ? -4.028 -24.543 -43.692 1.00 75.75 89 THR A C 1
ATOM 723 O O . THR A 1 89 ? -5.122 -24.073 -43.982 1.00 75.75 89 THR A O 1
ATOM 726 N N . ALA A 1 90 ? -3.819 -25.078 -42.485 1.00 72.75 90 ALA A N 1
ATOM 727 C CA . ALA A 1 90 ? -4.841 -25.042 -41.432 1.00 72.75 90 ALA A CA 1
ATOM 728 C C . ALA A 1 90 ? -5.167 -23.601 -40.981 1.00 72.75 90 ALA A C 1
ATOM 730 O O . ALA A 1 90 ? -6.295 -23.306 -40.597 1.00 72.75 90 ALA A O 1
ATOM 731 N N . PHE A 1 91 ? -4.179 -22.711 -41.075 1.00 72.19 91 PHE A N 1
ATOM 732 C CA . PHE A 1 91 ? -4.309 -21.294 -40.759 1.00 72.19 91 PHE A CA 1
ATOM 733 C C . PHE A 1 91 ? -5.075 -20.537 -41.854 1.00 72.19 91 PHE A C 1
ATOM 735 O O . PHE A 1 91 ? -6.018 -19.817 -41.538 1.00 72.19 91 PHE A O 1
ATOM 742 N N . ASP A 1 92 ? -4.752 -20.785 -43.130 1.00 72.69 92 ASP A N 1
ATOM 743 C CA . ASP A 1 92 ? -5.483 -20.215 -44.280 1.00 72.69 92 ASP A CA 1
ATOM 744 C C . ASP A 1 92 ? -6.967 -20.561 -44.222 1.00 72.69 92 ASP A C 1
ATOM 746 O O . ASP A 1 92 ? -7.835 -19.713 -44.426 1.00 72.69 92 ASP A O 1
ATOM 750 N N . PHE A 1 93 ? -7.249 -21.823 -43.888 1.00 76.06 93 PHE A N 1
ATOM 751 C CA . PHE A 1 93 ? -8.604 -22.314 -43.748 1.00 76.06 93 PHE A CA 1
ATOM 752 C C . PHE A 1 93 ? -9.375 -21.525 -42.679 1.00 76.06 93 PHE A C 1
ATOM 754 O O . PHE A 1 93 ? -10.478 -21.062 -42.958 1.00 76.06 93 PHE A O 1
ATOM 761 N N . LEU A 1 94 ? -8.787 -21.319 -41.492 1.00 75.75 94 LEU A N 1
ATOM 762 C CA . LEU A 1 94 ? -9.404 -20.554 -40.401 1.00 75.75 94 LEU A CA 1
ATOM 763 C C . LEU A 1 94 ? -9.621 -19.078 -40.748 1.00 75.75 94 LEU A C 1
ATOM 765 O O . LEU A 1 94 ? -10.698 -18.558 -40.474 1.00 75.75 94 LEU A O 1
ATOM 769 N N . LEU A 1 95 ? -8.646 -18.419 -41.382 1.00 75.19 95 LEU A N 1
ATOM 770 C CA . LEU A 1 95 ? -8.798 -17.036 -41.852 1.00 75.19 95 LEU A CA 1
ATOM 771 C C . LEU A 1 95 ? -9.942 -16.892 -42.856 1.00 75.19 95 LEU A C 1
ATOM 773 O O . LEU A 1 95 ? -10.674 -15.907 -42.823 1.00 75.19 95 LEU A O 1
ATOM 777 N N . ARG A 1 96 ? -10.126 -17.893 -43.724 1.00 80.25 96 ARG A N 1
ATOM 778 C CA . ARG A 1 96 ? -11.201 -17.894 -44.716 1.00 80.25 96 ARG A CA 1
ATOM 779 C C . ARG A 1 96 ? -12.577 -18.094 -44.092 1.00 80.25 96 ARG A C 1
ATOM 781 O O . ARG A 1 96 ? -13.526 -17.437 -44.509 1.00 80.25 96 ARG A O 1
ATOM 788 N N . ILE A 1 97 ? -12.713 -19.049 -43.173 1.00 80.50 97 ILE A N 1
ATOM 789 C CA . ILE A 1 97 ? -14.021 -19.357 -42.578 1.00 80.50 97 ILE A CA 1
ATOM 790 C C . ILE A 1 97 ? -14.398 -18.402 -41.446 1.00 80.50 97 ILE A C 1
ATOM 792 O O . ILE A 1 97 ? -15.581 -18.301 -41.132 1.00 80.50 97 ILE A O 1
ATOM 796 N N . ARG A 1 98 ? -13.411 -17.699 -40.870 1.00 85.62 98 ARG A N 1
ATOM 797 C CA . ARG A 1 98 ? -13.564 -16.832 -39.697 1.00 85.62 98 ARG A CA 1
ATOM 798 C C . ARG A 1 98 ? -14.181 -17.565 -38.499 1.00 85.62 98 ARG A C 1
ATOM 800 O O . ARG A 1 98 ? -14.387 -18.781 -38.539 1.00 85.62 98 ARG A O 1
ATOM 807 N N . SER A 1 99 ? -14.451 -16.864 -37.399 1.00 85.81 99 SER A N 1
ATOM 808 C CA . SER A 1 99 ? -15.159 -17.464 -36.261 1.00 85.81 99 SER A CA 1
ATOM 809 C C . SER A 1 99 ? -16.574 -17.907 -36.642 1.00 85.81 99 SER A C 1
ATOM 811 O O . SER A 1 99 ? -17.064 -18.905 -36.121 1.00 85.81 99 SER A O 1
ATOM 813 N N . SER A 1 100 ? -17.201 -17.229 -37.609 1.00 83.75 100 SER A N 1
ATOM 814 C CA . SER A 1 100 ? -18.553 -17.526 -38.093 1.00 83.75 100 SER A CA 1
ATOM 815 C C . SER A 1 100 ? -18.689 -18.901 -38.755 1.00 83.75 100 SER A C 1
ATOM 817 O O . SER A 1 100 ? -19.788 -19.454 -38.784 1.00 83.75 100 SER A O 1
ATOM 819 N N . GLY A 1 101 ? -17.594 -19.471 -39.263 1.00 81.88 101 GLY A N 1
ATOM 820 C CA . GLY A 1 101 ? -17.561 -20.824 -39.813 1.00 81.88 101 GLY A CA 1
ATOM 821 C C . GLY A 1 101 ? -17.206 -21.922 -38.807 1.00 81.88 101 GLY A C 1
ATOM 822 O O . GLY A 1 101 ? -17.134 -23.089 -39.198 1.00 81.88 101 GLY A O 1
ATOM 823 N N . LEU A 1 102 ? -16.962 -21.584 -37.536 1.00 84.44 102 LEU A N 1
ATOM 824 C CA . LEU A 1 102 ? -16.681 -22.565 -36.486 1.00 84.44 102 LEU A CA 1
ATOM 825 C C . LEU A 1 102 ? -17.976 -23.155 -35.901 1.00 84.44 102 LEU A C 1
ATOM 827 O O . LEU A 1 102 ? -19.000 -22.471 -35.848 1.00 84.44 102 LEU A O 1
ATOM 831 N N . PRO A 1 103 ? -17.954 -24.414 -35.417 1.00 85.81 103 PRO A N 1
ATOM 832 C CA . PRO A 1 103 ? -19.097 -24.991 -34.716 1.00 85.81 103 PRO A CA 1
ATOM 833 C C . PRO A 1 103 ? -19.494 -24.144 -33.500 1.00 85.81 103 PRO A C 1
ATOM 835 O O . PRO A 1 103 ? -18.632 -23.702 -32.732 1.00 85.81 103 PRO A O 1
ATOM 838 N N . LYS A 1 104 ? -20.802 -23.954 -33.287 1.00 82.94 104 LYS A N 1
ATOM 839 C CA . LYS A 1 104 ? -21.329 -23.150 -32.167 1.00 82.94 104 LYS A CA 1
ATOM 840 C C . LYS A 1 104 ? -20.860 -23.676 -30.813 1.00 82.94 104 LYS A C 1
ATOM 842 O O . LYS A 1 104 ? -20.622 -22.896 -29.900 1.00 82.94 104 LYS A O 1
ATOM 847 N N . GLU A 1 105 ? -20.668 -24.986 -30.703 1.00 84.25 105 GLU A N 1
ATOM 848 C CA . GLU A 1 105 ? -20.181 -25.663 -29.504 1.00 84.25 105 GLU A CA 1
ATOM 849 C C . GLU A 1 105 ? -18.761 -25.214 -29.137 1.00 84.25 105 GLU A C 1
ATOM 851 O O . GLU A 1 105 ? -18.433 -25.093 -27.957 1.00 84.25 105 GLU A O 1
ATOM 856 N N . VAL A 1 106 ? -17.922 -24.925 -30.138 1.00 83.31 106 VAL A N 1
ATOM 857 C CA . VAL A 1 106 ? -16.556 -24.428 -29.933 1.00 83.31 106 VAL A CA 1
ATOM 858 C C . VAL A 1 106 ? -16.589 -22.966 -29.496 1.00 83.31 106 VAL A C 1
ATOM 860 O O . VAL A 1 106 ? -15.926 -22.605 -28.526 1.00 83.31 106 VAL A O 1
ATOM 863 N N . LEU A 1 107 ? -17.405 -22.136 -30.149 1.00 85.62 107 LEU A N 1
ATOM 864 C CA . LEU A 1 107 ? -17.574 -20.730 -29.768 1.00 85.62 107 LEU A CA 1
ATOM 865 C C . LEU A 1 107 ? -18.130 -20.588 -28.342 1.00 85.62 107 LEU A C 1
ATOM 867 O O . LEU A 1 107 ? -17.611 -19.799 -27.556 1.00 85.62 107 LEU A O 1
ATOM 871 N N . TRP A 1 108 ? -19.110 -21.416 -27.962 1.00 86.00 108 TRP A N 1
ATOM 872 C CA . TRP A 1 108 ? -19.651 -21.469 -26.599 1.00 86.00 108 TRP A CA 1
ATOM 873 C C . TRP A 1 108 ? -18.647 -21.969 -25.568 1.00 86.00 108 TRP A C 1
ATOM 875 O O . TRP A 1 108 ? -18.548 -21.387 -24.489 1.00 86.00 108 TRP A O 1
ATOM 885 N N . LYS A 1 109 ? -17.855 -23.000 -25.892 1.00 85.62 109 LYS A N 1
ATOM 886 C CA . LYS A 1 109 ? -16.795 -23.503 -25.003 1.00 85.62 109 LYS A CA 1
ATOM 887 C C . LYS A 1 109 ? -15.810 -22.399 -24.608 1.00 85.62 109 LYS A C 1
ATOM 889 O O . LYS A 1 109 ? -15.284 -22.418 -23.494 1.00 85.62 109 LYS A O 1
ATOM 894 N N . TYR A 1 110 ? -15.573 -21.444 -25.506 1.00 84.94 110 TYR A N 1
ATOM 895 C CA . TYR A 1 110 ? -14.660 -20.331 -25.275 1.00 84.94 110 TYR A CA 1
ATOM 896 C C . TYR A 1 110 ? -15.342 -18.998 -24.963 1.00 84.94 110 TYR A C 1
ATOM 898 O O . TYR A 1 110 ? -14.636 -18.043 -24.655 1.00 84.94 110 TYR A O 1
ATOM 906 N N . ASP A 1 111 ? -16.677 -18.947 -24.946 1.00 85.94 111 ASP A N 1
ATOM 907 C CA . ASP A 1 111 ? -17.474 -17.729 -24.732 1.00 85.94 111 ASP A CA 1
ATOM 908 C C . ASP A 1 111 ? -17.017 -16.588 -25.631 1.00 85.94 111 ASP A C 1
ATOM 910 O O . ASP A 1 111 ? -16.603 -15.515 -25.188 1.00 85.94 111 ASP A O 1
ATOM 914 N N . TYR A 1 112 ? -16.973 -16.907 -26.918 1.00 85.06 112 TYR A N 1
ATOM 915 C CA . TYR A 1 112 ? -16.572 -15.983 -27.953 1.00 85.06 112 TYR A CA 1
ATOM 916 C C . TYR A 1 112 ? -17.756 -15.697 -28.872 1.00 85.06 112 TYR A C 1
ATOM 918 O O . TYR A 1 112 ? -18.243 -16.589 -29.566 1.00 85.06 112 TYR A O 1
ATOM 926 N N . ASP A 1 113 ? -18.188 -14.441 -28.883 1.00 85.00 113 ASP A N 1
ATOM 927 C CA . ASP A 1 113 ? -19.151 -13.893 -29.834 1.00 85.00 113 ASP A CA 1
ATOM 928 C C . ASP A 1 113 ? -18.590 -12.568 -30.346 1.00 85.00 113 ASP A C 1
ATOM 930 O O . ASP A 1 113 ? -18.432 -11.620 -29.578 1.00 85.00 113 ASP A O 1
ATOM 934 N N . LEU A 1 114 ? -18.289 -12.504 -31.645 1.00 79.50 114 LEU A N 1
ATOM 935 C CA . LEU A 1 114 ? -17.683 -11.337 -32.285 1.00 79.50 114 LEU A CA 1
ATOM 936 C C . LEU A 1 114 ? -18.471 -10.038 -32.034 1.00 79.50 114 LEU A C 1
ATOM 938 O O . LEU A 1 114 ? -17.877 -8.965 -31.978 1.00 79.50 114 LEU A O 1
ATOM 942 N N . THR A 1 115 ? -19.795 -10.116 -31.874 1.00 76.19 115 THR A N 1
ATOM 943 C CA . THR A 1 115 ? -20.654 -8.933 -31.712 1.00 76.19 115 THR A CA 1
ATOM 944 C C . THR A 1 115 ? -20.625 -8.342 -30.304 1.00 76.19 115 THR A C 1
ATOM 946 O O . THR A 1 115 ? -20.898 -7.153 -30.133 1.00 76.19 115 THR A O 1
ATOM 949 N N . THR A 1 116 ? -20.281 -9.147 -29.298 1.00 77.62 116 THR A N 1
ATOM 950 C CA . THR A 1 116 ? -20.272 -8.743 -27.882 1.00 77.62 116 THR A CA 1
ATOM 951 C C . THR A 1 116 ? -18.896 -8.840 -27.235 1.00 77.62 116 THR A C 1
ATOM 953 O O . THR A 1 116 ? -18.727 -8.409 -26.095 1.00 77.62 116 THR A O 1
ATOM 956 N N . PHE A 1 117 ? -17.918 -9.425 -27.926 1.00 76.81 117 PHE A N 1
ATOM 957 C CA . PHE A 1 117 ? -16.566 -9.589 -27.424 1.00 76.81 117 PHE A CA 1
ATOM 958 C C . PHE A 1 117 ? -15.862 -8.234 -27.326 1.00 76.81 117 PHE A C 1
ATOM 960 O O . PHE A 1 117 ? -15.632 -7.572 -28.335 1.00 76.81 117 PHE A O 1
ATOM 967 N N . ASP A 1 118 ? -15.506 -7.836 -26.104 1.00 73.44 118 ASP A N 1
ATOM 968 C CA . ASP A 1 118 ? -14.709 -6.641 -25.841 1.00 73.44 118 ASP A CA 1
ATOM 969 C C . ASP A 1 118 ? -13.212 -6.983 -25.927 1.00 73.44 118 ASP A C 1
ATOM 971 O O . ASP A 1 118 ? -12.701 -7.682 -25.043 1.00 73.44 118 ASP A O 1
ATOM 975 N N . PRO A 1 119 ? -12.465 -6.485 -26.929 1.00 66.31 119 PRO A N 1
ATOM 976 C CA . PRO A 1 119 ? -11.031 -6.739 -27.033 1.00 66.31 119 PRO A CA 1
ATOM 977 C C . PRO A 1 119 ? -10.246 -6.169 -25.845 1.00 66.31 119 PRO A C 1
ATOM 979 O O . PRO A 1 119 ? -9.178 -6.685 -25.529 1.00 66.31 119 PRO A O 1
ATOM 982 N N . ALA A 1 120 ? -10.777 -5.153 -25.148 1.00 65.81 120 ALA A N 1
ATOM 983 C CA . ALA A 1 120 ? -10.171 -4.584 -23.943 1.00 65.81 120 ALA A CA 1
ATOM 984 C C . ALA A 1 120 ? -10.352 -5.469 -22.695 1.00 65.81 120 ALA A C 1
ATOM 986 O O . ALA A 1 120 ? -9.686 -5.246 -21.684 1.00 65.81 120 ALA A O 1
ATOM 987 N N . SER A 1 121 ? -11.213 -6.494 -22.763 1.00 63.97 121 SER A N 1
ATOM 988 C CA . SER A 1 121 ? -11.299 -7.541 -21.735 1.00 63.97 121 SER A CA 1
ATOM 989 C C . SER A 1 121 ? -10.101 -8.499 -21.771 1.00 63.97 121 SER A C 1
ATOM 991 O O . SER A 1 121 ? -9.834 -9.211 -20.795 1.00 63.97 121 SER A O 1
ATOM 993 N N . LEU A 1 122 ? -9.348 -8.500 -22.879 1.00 60.69 122 LEU A N 1
ATOM 994 C CA . LEU A 1 122 ? -8.037 -9.126 -22.944 1.00 60.69 122 LEU A CA 1
ATOM 995 C C . LEU A 1 122 ? -7.033 -8.239 -22.196 1.00 60.69 122 LEU A C 1
ATOM 997 O O . LEU A 1 122 ? -7.104 -7.016 -22.295 1.00 60.69 122 LEU A O 1
ATOM 1001 N N . PRO A 1 123 ? -6.082 -8.823 -21.449 1.00 53.09 123 PRO A N 1
ATOM 1002 C CA . PRO A 1 123 ? -5.059 -8.047 -20.757 1.00 53.09 123 PRO A CA 1
ATOM 1003 C C . PRO A 1 123 ? -4.289 -7.179 -21.765 1.00 53.09 123 PRO A C 1
ATOM 1005 O O . PRO A 1 123 ? -3.571 -7.698 -22.619 1.00 53.09 123 PRO A O 1
ATOM 1008 N N . GLY A 1 124 ? -4.502 -5.863 -21.695 1.00 41.72 124 GLY A N 1
ATOM 1009 C CA . GLY A 1 124 ? -3.923 -4.896 -22.624 1.00 41.72 124 GLY A CA 1
ATOM 1010 C C . GLY A 1 124 ? -2.463 -4.557 -22.307 1.00 41.72 124 GLY A C 1
ATOM 1011 O O . GLY A 1 124 ? -1.987 -4.822 -21.198 1.00 41.72 124 GLY A O 1
ATOM 1012 N N . PRO A 1 125 ? -1.736 -3.943 -23.257 1.00 40.47 125 PRO A N 1
ATOM 1013 C CA . PRO A 1 125 ? -0.396 -3.452 -22.993 1.00 40.47 125 PRO A CA 1
ATOM 1014 C C . PRO A 1 125 ? -0.414 -2.300 -21.972 1.00 40.47 125 PRO A C 1
ATOM 1016 O O . PRO A 1 125 ? -1.351 -1.498 -21.963 1.00 40.47 125 PRO A O 1
ATOM 1019 N N . PRO A 1 126 ? 0.622 -2.165 -21.124 1.00 37.78 126 PRO A N 1
ATOM 1020 C CA . PRO A 1 126 ? 0.792 -1.009 -20.269 1.00 37.78 126 PRO A CA 1
ATOM 1021 C C . PRO A 1 126 ? 0.903 0.252 -21.138 1.00 37.78 126 PRO A C 1
ATOM 1023 O O . PRO A 1 126 ? 1.423 0.194 -22.260 1.00 37.78 126 PRO A O 1
ATOM 1026 N N . PRO A 1 127 ? 0.411 1.394 -20.637 1.00 34.28 127 PRO A N 1
ATOM 1027 C CA . PRO A 1 127 ? 0.343 2.627 -21.405 1.00 34.28 127 PRO A CA 1
ATOM 1028 C C . PRO A 1 127 ? 1.734 3.058 -21.888 1.00 34.28 127 PRO A C 1
ATOM 1030 O O . PRO A 1 127 ? 2.705 3.059 -21.130 1.00 34.28 127 PRO A O 1
ATOM 1033 N N . LYS A 1 128 ? 1.827 3.436 -23.169 1.00 34.06 128 LYS A N 1
ATOM 1034 C CA . LYS A 1 128 ? 3.036 4.023 -23.761 1.00 34.06 128 LYS A CA 1
ATOM 1035 C C . LYS A 1 128 ? 3.290 5.391 -23.120 1.00 34.06 128 LYS A C 1
ATOM 1037 O O . LYS A 1 128 ? 2.458 6.285 -23.236 1.00 34.06 128 LYS A O 1
ATOM 1042 N N . SER A 1 129 ? 4.439 5.562 -22.469 1.00 34.94 129 SER A N 1
ATOM 1043 C CA . SER A 1 129 ? 4.963 6.878 -22.090 1.00 34.94 129 SER A CA 1
ATOM 1044 C C . SER A 1 129 ? 5.275 7.669 -23.362 1.00 34.94 129 SER A C 1
ATOM 1046 O O . SER A 1 129 ? 6.025 7.178 -24.204 1.00 34.94 129 SER A O 1
ATOM 1048 N N . GLY A 1 130 ? 4.657 8.841 -23.509 1.00 35.38 130 GLY A N 1
ATOM 1049 C CA . GLY A 1 130 ? 4.682 9.647 -24.727 1.00 35.38 130 GLY A CA 1
ATOM 1050 C C . GLY A 1 130 ? 6.071 10.131 -25.146 1.00 35.38 130 GLY A C 1
ATOM 1051 O O . GLY A 1 130 ? 6.887 10.531 -24.318 1.00 35.38 130 GLY A O 1
ATOM 1052 N N . ASP A 1 131 ? 6.279 10.109 -26.461 1.00 33.97 131 ASP A N 1
ATOM 1053 C CA . ASP A 1 131 ? 7.367 10.758 -27.182 1.00 33.97 131 ASP A CA 1
ATOM 1054 C C . ASP A 1 131 ? 7.268 12.286 -27.050 1.00 33.97 131 ASP A C 1
ATOM 1056 O O . ASP A 1 131 ? 6.261 12.894 -27.420 1.00 33.97 131 ASP A O 1
ATOM 1060 N N . SER A 1 132 ? 8.340 12.921 -26.579 1.00 34.38 132 SER A N 1
ATOM 1061 C CA . SER A 1 132 ? 8.566 14.359 -26.700 1.00 34.38 132 SER A CA 1
ATOM 1062 C C . SER A 1 132 ? 9.541 14.620 -27.847 1.00 34.38 132 SER A C 1
ATOM 1064 O O . SER A 1 132 ? 10.741 14.379 -27.752 1.00 34.38 132 SER A O 1
ATOM 1066 N N . ASN A 1 133 ? 9.015 15.146 -28.952 1.00 35.03 133 ASN A N 1
ATOM 1067 C CA . ASN A 1 133 ? 9.809 15.739 -30.022 1.00 35.03 133 ASN A CA 1
ATOM 1068 C C . ASN A 1 133 ? 9.248 17.133 -30.335 1.00 35.03 133 ASN A C 1
ATOM 1070 O O . ASN A 1 133 ? 8.278 17.262 -31.075 1.00 35.03 133 ASN A O 1
ATOM 1074 N N . SER A 1 134 ? 9.871 18.181 -29.785 1.00 30.56 134 SER A N 1
ATOM 1075 C CA . SER A 1 134 ? 9.786 19.544 -30.328 1.00 30.56 134 SER A CA 1
ATOM 1076 C C . SER A 1 134 ? 11.001 20.394 -29.918 1.00 30.56 134 SER A C 1
ATOM 1078 O O . SER A 1 134 ? 11.050 20.959 -28.836 1.00 30.56 134 SER A O 1
ATOM 1080 N N . ARG A 1 135 ? 11.983 20.424 -30.829 1.00 34.69 135 ARG A N 1
ATOM 1081 C CA . ARG A 1 135 ? 12.806 21.566 -31.294 1.00 34.69 135 ARG A CA 1
ATOM 1082 C C . ARG A 1 135 ? 13.352 22.617 -30.296 1.00 34.69 135 ARG A C 1
ATOM 1084 O O . ARG A 1 135 ? 12.666 23.549 -29.911 1.00 34.69 135 ARG A O 1
ATOM 1091 N N . ARG A 1 136 ? 14.665 22.498 -30.055 1.00 36.75 136 ARG A N 1
ATOM 1092 C CA . ARG A 1 136 ? 15.795 23.449 -30.274 1.00 36.75 136 ARG A CA 1
ATOM 1093 C C . ARG A 1 136 ? 15.503 24.905 -30.741 1.00 36.75 136 ARG A C 1
ATOM 1095 O O . ARG A 1 136 ? 14.979 25.065 -31.842 1.00 36.75 136 ARG A O 1
ATOM 1102 N N . ALA A 1 137 ? 15.992 25.895 -29.971 1.00 32.22 137 ALA A N 1
ATOM 1103 C CA . ALA A 1 137 ? 16.678 27.172 -30.332 1.00 32.22 137 ALA A CA 1
ATOM 1104 C C . ALA A 1 137 ? 16.880 27.988 -29.019 1.00 32.22 137 ALA A C 1
ATOM 1106 O O . ALA A 1 137 ? 15.908 28.194 -28.304 1.00 32.22 137 ALA A O 1
ATOM 1107 N N . ASP A 1 138 ? 18.090 28.135 -28.470 1.00 32.78 138 ASP A N 1
ATOM 1108 C CA . ASP A 1 138 ? 19.140 29.165 -28.683 1.00 32.78 138 ASP A CA 1
ATOM 1109 C C . ASP A 1 138 ? 19.030 30.439 -27.797 1.00 32.78 138 ASP A C 1
ATOM 1111 O O . ASP A 1 138 ? 17.987 31.070 -27.702 1.00 32.78 138 ASP A O 1
ATOM 1115 N N . HIS A 1 139 ? 20.169 30.739 -27.146 1.00 35.19 139 HIS A N 1
ATOM 1116 C CA . HIS A 1 139 ? 20.693 31.931 -26.440 1.00 35.19 139 HIS A CA 1
ATOM 1117 C C . HIS A 1 139 ? 19.846 33.212 -26.223 1.00 35.19 139 HIS A C 1
ATOM 1119 O O . HIS A 1 139 ? 19.430 33.832 -27.193 1.00 35.19 139 HIS A O 1
ATOM 1125 N N . HIS A 1 140 ? 19.813 33.748 -24.982 1.00 30.67 140 HIS A N 1
ATOM 1126 C CA . HIS A 1 140 ? 20.584 34.945 -24.553 1.00 30.67 140 HIS A CA 1
ATOM 1127 C C . HIS A 1 140 ? 20.352 35.373 -23.075 1.00 30.67 140 HIS A C 1
ATOM 1129 O O . HIS A 1 140 ? 19.266 35.242 -22.527 1.00 30.67 140 HIS A O 1
ATOM 1135 N N . SER A 1 141 ? 21.446 35.877 -22.493 1.00 33.78 141 SER A N 1
ATOM 1136 C CA . SER A 1 141 ? 21.714 36.735 -21.313 1.00 33.78 141 SER A CA 1
ATOM 1137 C C . SER A 1 141 ? 20.613 37.576 -20.628 1.00 33.78 141 SER A C 1
ATOM 1139 O O . SER A 1 141 ? 19.863 38.253 -21.319 1.00 33.78 141 SER A O 1
ATOM 1141 N N . SER A 1 142 ? 20.715 37.686 -19.291 1.00 32.94 142 SER A N 1
ATOM 1142 C CA . SER A 1 142 ? 21.066 38.897 -18.494 1.00 32.94 142 SER A CA 1
ATOM 1143 C C . SER A 1 142 ? 20.238 39.094 -17.215 1.00 32.94 142 SER A C 1
ATOM 1145 O O . SER A 1 142 ? 19.016 39.184 -17.267 1.00 32.94 142 SER A O 1
ATOM 1147 N N . ASP A 1 143 ? 20.969 39.210 -16.105 1.00 38.34 143 ASP A N 1
ATOM 1148 C CA . ASP A 1 143 ? 20.748 40.007 -14.890 1.00 38.34 143 ASP A CA 1
ATOM 1149 C C . ASP A 1 143 ? 19.593 41.026 -14.905 1.00 38.34 143 ASP A C 1
ATOM 1151 O O . ASP A 1 143 ? 19.506 41.837 -15.827 1.00 38.34 143 ASP A O 1
ATOM 1155 N N . GLN A 1 144 ? 18.808 41.068 -13.820 1.00 33.69 144 GLN A N 1
ATOM 1156 C CA . GLN A 1 144 ? 18.708 42.245 -12.938 1.00 33.69 144 GLN A CA 1
ATOM 1157 C C . GLN A 1 144 ? 17.823 41.983 -11.708 1.00 33.69 144 GLN A C 1
ATOM 1159 O O . GLN A 1 144 ? 16.775 41.343 -11.793 1.00 33.69 144 GLN A O 1
ATOM 1164 N N . ASP A 1 145 ? 18.316 42.494 -10.581 1.00 38.94 145 ASP A N 1
ATOM 1165 C CA . ASP A 1 145 ? 17.686 42.615 -9.268 1.00 38.94 145 ASP A CA 1
ATOM 1166 C C . ASP A 1 145 ? 16.432 43.506 -9.285 1.00 38.94 145 ASP A C 1
ATOM 1168 O O . ASP A 1 145 ? 16.339 44.414 -10.106 1.00 38.94 145 ASP A O 1
ATOM 1172 N N . ASP A 1 146 ? 15.528 43.297 -8.322 1.00 35.44 146 ASP A N 1
ATOM 1173 C CA . ASP A 1 146 ? 14.943 44.395 -7.538 1.00 35.44 146 ASP A CA 1
ATOM 1174 C C . ASP A 1 146 ? 14.258 43.857 -6.265 1.00 35.44 146 ASP A C 1
ATOM 1176 O O . ASP A 1 146 ? 13.345 43.026 -6.301 1.00 35.44 146 ASP A O 1
ATOM 1180 N N . ASP A 1 147 ? 14.739 44.361 -5.129 1.00 34.69 147 ASP A N 1
ATOM 1181 C CA . ASP A 1 147 ? 14.117 44.311 -3.807 1.00 34.69 147 ASP A CA 1
ATOM 1182 C C . ASP A 1 147 ? 12.856 45.195 -3.747 1.00 34.69 147 ASP A C 1
ATOM 1184 O O . ASP A 1 147 ? 12.771 46.199 -4.452 1.00 34.69 147 ASP A O 1
ATOM 1188 N N . VAL A 1 148 ? 11.935 44.890 -2.815 1.00 33.53 148 VAL A N 1
ATOM 1189 C CA . VAL A 1 148 ? 11.359 45.800 -1.778 1.00 33.53 148 VAL A CA 1
ATOM 1190 C C . VAL A 1 148 ? 10.004 45.267 -1.240 1.00 33.53 148 VAL A C 1
ATOM 1192 O O . VAL A 1 148 ? 9.296 44.549 -1.945 1.00 33.53 148 VAL A O 1
ATOM 1195 N N . PRO A 1 149 ? 9.646 45.558 0.035 1.00 47.97 149 PRO A N 1
ATOM 1196 C CA . PRO A 1 149 ? 8.861 44.678 0.908 1.00 47.97 149 PRO A CA 1
ATOM 1197 C C . PRO A 1 149 ? 7.511 45.264 1.407 1.00 47.97 149 PRO A C 1
ATOM 1199 O O . PRO A 1 149 ? 7.111 46.356 1.018 1.00 47.97 149 PRO A O 1
ATOM 1202 N N . ILE A 1 150 ? 6.920 44.563 2.398 1.00 32.16 150 ILE A N 1
ATOM 1203 C CA . ILE A 1 150 ? 5.974 45.007 3.460 1.00 32.16 150 ILE A CA 1
ATOM 1204 C C . ILE A 1 150 ? 4.473 44.749 3.212 1.00 32.16 150 ILE A C 1
ATOM 1206 O O . ILE A 1 150 ? 3.907 45.189 2.221 1.00 32.16 150 ILE A O 1
ATOM 1210 N N . GLY A 1 151 ? 3.804 44.185 4.234 1.00 27.42 151 GLY A N 1
ATOM 1211 C CA . GLY A 1 151 ? 2.500 44.707 4.681 1.00 27.42 151 GLY A CA 1
ATOM 1212 C C . GLY A 1 151 ? 1.377 43.695 4.911 1.00 27.42 151 GLY A C 1
ATOM 1213 O O . GLY A 1 151 ? 0.812 43.172 3.963 1.00 27.42 151 GLY A O 1
ATOM 1214 N N . PHE A 1 152 ? 1.028 43.490 6.183 1.00 38.09 152 PHE A N 1
ATOM 1215 C CA . PHE A 1 152 ? -0.183 42.827 6.689 1.00 38.09 152 PHE A CA 1
ATOM 1216 C C . PHE A 1 152 ? -1.488 43.444 6.153 1.00 38.09 152 PHE A C 1
ATOM 1218 O O . PHE A 1 152 ? -1.569 44.665 6.070 1.00 38.09 152 PHE A O 1
ATOM 1225 N N . GLU A 1 153 ? -2.537 42.629 5.973 1.00 29.19 153 GLU A N 1
ATOM 1226 C CA . GLU A 1 153 ? -3.920 42.997 6.335 1.00 29.19 153 GLU A CA 1
ATOM 1227 C C . GLU A 1 153 ? -4.839 41.758 6.429 1.00 29.19 153 GLU A C 1
ATOM 1229 O O . GLU A 1 153 ? -4.956 40.978 5.483 1.00 29.19 153 GLU A O 1
ATOM 1234 N N . ASP A 1 154 ? -5.496 41.609 7.585 1.00 40.16 154 ASP A N 1
ATOM 1235 C CA . ASP A 1 154 ? -6.661 40.750 7.829 1.00 40.16 154 ASP A CA 1
ATOM 1236 C C . ASP A 1 154 ? -7.840 41.173 6.942 1.00 40.16 154 ASP A C 1
ATOM 1238 O O . ASP A 1 154 ? -8.206 42.351 6.952 1.00 40.16 154 ASP A O 1
ATOM 1242 N N . LYS A 1 155 ? -8.493 40.224 6.248 1.00 31.20 155 LYS A N 1
ATOM 1243 C CA . LYS A 1 155 ? -9.855 40.413 5.711 1.00 31.20 155 LYS A CA 1
ATOM 1244 C C . LYS A 1 155 ? -10.718 39.159 5.837 1.00 31.20 155 LYS A C 1
ATOM 1246 O O . LYS A 1 155 ? -10.438 38.117 5.253 1.00 31.20 155 LYS A O 1
ATOM 1251 N N . ASP A 1 156 ? -11.771 39.355 6.621 1.00 31.06 156 ASP A N 1
ATOM 1252 C CA . ASP A 1 156 ? -13.106 38.764 6.648 1.00 31.06 156 ASP A CA 1
ATOM 1253 C C . ASP A 1 156 ? -13.461 37.657 5.639 1.00 31.06 156 ASP A C 1
ATOM 1255 O O . ASP A 1 156 ? -13.254 37.757 4.430 1.00 31.06 156 ASP A O 1
ATOM 1259 N N . PHE A 1 157 ? -14.138 36.635 6.173 1.00 32.47 157 PHE A N 1
ATOM 1260 C CA . PHE A 1 157 ? -14.818 35.553 5.462 1.00 32.47 157 PHE A CA 1
ATOM 1261 C C . PHE A 1 157 ? -15.748 36.081 4.352 1.00 32.47 157 PHE A C 1
ATOM 1263 O O . PHE A 1 157 ? -16.914 36.409 4.579 1.00 32.47 157 PHE A O 1
ATOM 1270 N N . VAL A 1 158 ? -15.246 36.090 3.118 1.00 29.12 158 VAL A N 1
ATOM 1271 C CA . VAL A 1 158 ? -16.052 36.200 1.899 1.00 29.12 158 VAL A CA 1
ATOM 1272 C C . VAL A 1 158 ? -16.331 34.788 1.390 1.00 29.12 158 VAL A C 1
ATOM 1274 O O . VAL A 1 158 ? -15.420 33.986 1.194 1.00 29.12 158 VAL A O 1
ATOM 1277 N N . VAL A 1 159 ? -17.611 34.473 1.180 1.00 35.66 159 VAL A N 1
ATOM 1278 C CA . VAL A 1 159 ? -18.060 33.235 0.525 1.00 35.66 159 VAL A CA 1
ATOM 1279 C C . VAL A 1 159 ? -17.322 33.089 -0.815 1.00 35.66 159 VAL A C 1
ATOM 1281 O O . VAL A 1 159 ? -17.362 34.031 -1.607 1.00 35.66 159 VAL A O 1
ATOM 1284 N N . PRO A 1 160 ? -16.667 31.950 -1.116 1.00 34.41 160 PRO A N 1
ATOM 1285 C CA . PRO A 1 160 ? -15.890 31.812 -2.340 1.00 34.41 160 PRO A CA 1
ATOM 1286 C C . PRO A 1 160 ? -16.823 31.751 -3.554 1.00 34.41 160 PRO A C 1
ATOM 1288 O O . PRO A 1 160 ? -17.348 30.704 -3.930 1.00 34.41 160 PRO A O 1
ATOM 1291 N N . THR A 1 161 ? -17.047 32.899 -4.185 1.00 44.78 161 THR A N 1
ATOM 1292 C CA . THR A 1 161 ? -17.437 32.966 -5.593 1.00 44.78 161 THR A CA 1
ATOM 1293 C C . THR A 1 161 ? -16.234 32.539 -6.424 1.00 44.78 161 THR A C 1
ATOM 1295 O O . THR A 1 161 ? -15.161 33.118 -6.270 1.00 44.78 161 THR A O 1
ATOM 1298 N N . ALA A 1 162 ? -16.415 31.522 -7.276 1.00 47.69 162 ALA A N 1
ATOM 1299 C CA . ALA A 1 162 ? -15.390 31.020 -8.192 1.00 47.69 162 ALA A CA 1
ATOM 1300 C C . ALA A 1 162 ? -14.632 32.182 -8.849 1.00 47.69 162 ALA A C 1
ATOM 1302 O O . ALA A 1 162 ? -15.259 33.126 -9.350 1.00 47.69 162 ALA A O 1
ATOM 1303 N N . SER A 1 163 ? -13.300 32.128 -8.813 1.00 49.12 163 SER A N 1
ATOM 1304 C CA . SER A 1 163 ? -12.466 33.215 -9.320 1.00 49.12 163 SER A CA 1
ATOM 1305 C C . SER A 1 163 ? -12.766 33.475 -10.812 1.00 49.12 163 SER A C 1
ATOM 1307 O O . SER A 1 163 ? -13.091 32.537 -11.548 1.00 49.12 163 SER A O 1
ATOM 1309 N N . PRO A 1 164 ? -12.674 34.724 -11.311 1.00 53.00 164 PRO A N 1
ATOM 1310 C CA . PRO A 1 164 ? -12.896 35.034 -12.731 1.00 53.00 164 PRO A CA 1
ATOM 1311 C C . PRO A 1 164 ? -12.067 34.144 -13.677 1.00 53.00 164 PRO A C 1
ATOM 1313 O O . PRO A 1 164 ? -12.551 33.725 -14.724 1.00 53.00 164 PRO A O 1
ATOM 1316 N N . ILE A 1 165 ? -10.866 33.764 -13.229 1.00 56.38 165 ILE A N 1
ATOM 1317 C CA . ILE A 1 165 ? -9.902 32.907 -13.927 1.00 56.38 165 ILE A CA 1
ATOM 1318 C C . ILE A 1 165 ? -10.426 31.464 -14.098 1.00 56.38 165 ILE A C 1
ATOM 1320 O O . ILE A 1 165 ? -10.202 30.833 -15.131 1.00 56.38 165 ILE A O 1
ATOM 1324 N N . GLU A 1 166 ? -11.179 30.932 -13.130 1.00 58.09 166 GLU A N 1
ATOM 1325 C CA . GLU A 1 166 ? -11.755 29.580 -13.209 1.00 58.09 166 GLU A CA 1
ATOM 1326 C C . GLU A 1 166 ? -12.915 29.479 -14.204 1.00 58.09 166 GLU A C 1
ATOM 1328 O O . GLU A 1 166 ? -13.090 28.450 -14.867 1.00 58.09 166 GLU A O 1
ATOM 1333 N N . ASN A 1 167 ? -13.716 30.539 -14.320 1.00 61.59 167 ASN A N 1
ATOM 1334 C CA . ASN A 1 167 ? -14.811 30.579 -15.286 1.00 61.59 167 ASN A CA 1
ATOM 1335 C C . ASN A 1 167 ? -14.276 30.637 -16.725 1.00 61.59 167 ASN A C 1
ATOM 1337 O O . ASN A 1 167 ? -14.849 29.997 -17.611 1.00 61.59 167 ASN A O 1
ATOM 1341 N N . ASP A 1 168 ? -13.138 31.298 -16.942 1.00 62.34 168 ASP A N 1
ATOM 1342 C CA . ASP A 1 168 ? -12.476 31.373 -18.247 1.00 62.34 168 ASP A CA 1
ATOM 1343 C C . ASP A 1 168 ? -11.944 30.009 -18.715 1.00 62.34 168 ASP A C 1
ATOM 1345 O O . ASP A 1 168 ? -12.122 29.635 -19.877 1.00 62.34 168 ASP A O 1
ATOM 1349 N N . ALA A 1 169 ? -11.400 29.190 -17.809 1.00 66.38 169 ALA A N 1
ATOM 1350 C CA . ALA A 1 169 ? -10.946 27.838 -18.143 1.00 66.38 169 ALA A CA 1
ATOM 1351 C C . ALA A 1 169 ? -12.108 26.896 -18.532 1.00 66.38 169 ALA A C 1
ATOM 1353 O O . ALA A 1 169 ? -11.982 26.058 -19.432 1.00 66.38 169 ALA A O 1
ATOM 1354 N N . LEU A 1 170 ? -13.281 27.065 -17.908 1.00 65.19 170 LEU A N 1
ATOM 1355 C CA . LEU A 1 170 ? -14.492 26.307 -18.242 1.00 65.19 170 LEU A CA 1
ATOM 1356 C C . LEU A 1 170 ? -15.149 26.758 -19.558 1.00 65.19 170 LEU A C 1
ATOM 1358 O O . LEU A 1 170 ? -15.835 25.953 -20.196 1.00 65.19 170 LEU A O 1
ATOM 1362 N N . LEU A 1 171 ? -14.923 28.002 -20.002 1.00 70.25 171 LEU A N 1
ATOM 1363 C CA . LEU A 1 171 ? -15.404 28.509 -21.297 1.00 70.25 171 LEU A CA 1
ATOM 1364 C C . LEU A 1 171 ? -14.694 27.856 -22.491 1.00 70.25 171 LEU A C 1
ATOM 1366 O O . LEU A 1 171 ? -15.316 27.692 -23.551 1.00 70.25 171 LEU A O 1
ATOM 1370 N N . ILE A 1 172 ? -13.431 27.458 -22.300 1.00 74.69 172 ILE A N 1
ATOM 1371 C CA . ILE A 1 172 ? -12.576 26.793 -23.300 1.00 74.69 172 ILE A CA 1
ATOM 1372 C C . ILE A 1 172 ? -13.016 25.335 -23.530 1.00 74.69 172 ILE A C 1
ATOM 1374 O O . ILE A 1 172 ? -12.748 24.743 -24.579 1.00 74.69 172 ILE A O 1
ATOM 1378 N N . LEU A 1 173 ? -13.724 24.736 -22.570 1.00 76.06 173 LEU A N 1
ATOM 1379 C CA . LEU A 1 173 ? -14.187 23.357 -22.663 1.00 76.06 173 LEU A CA 1
ATOM 1380 C C . LEU A 1 173 ? -15.470 23.218 -23.502 1.00 76.06 173 LEU A C 1
ATOM 1382 O O . LEU A 1 173 ? -16.355 24.083 -23.466 1.00 76.06 173 LEU A O 1
ATOM 1386 N N . PRO A 1 174 ? -15.640 22.090 -24.224 1.00 79.62 174 PRO A N 1
ATOM 1387 C CA . PRO A 1 174 ? -16.897 21.799 -24.898 1.00 79.62 174 PRO A CA 1
ATOM 1388 C C . PRO A 1 174 ? -18.076 21.808 -23.901 1.00 79.62 174 PRO A C 1
ATOM 1390 O O . PRO A 1 174 ? -17.954 21.241 -22.813 1.00 79.62 174 PRO A O 1
ATOM 1393 N N . PRO A 1 175 ? -19.257 22.354 -24.262 1.00 77.19 175 PRO A N 1
ATOM 1394 C CA . PRO A 1 175 ? -20.427 22.420 -23.367 1.00 77.19 175 PRO A CA 1
ATOM 1395 C C . PRO A 1 175 ? -20.888 21.049 -22.843 1.00 77.19 175 PRO A C 1
ATOM 1397 O O . PRO A 1 175 ? -21.467 20.911 -21.764 1.00 77.19 175 PRO A O 1
ATOM 1400 N N . VAL A 1 176 ? -20.630 20.009 -23.636 1.00 81.44 176 VAL A N 1
ATOM 1401 C CA . VAL A 1 176 ? -20.904 18.620 -23.271 1.00 81.44 176 VAL A CA 1
ATOM 1402 C C . VAL A 1 176 ? -19.997 18.181 -22.121 1.00 81.44 176 VAL A C 1
ATOM 1404 O O . VAL A 1 176 ? -20.479 17.534 -21.198 1.00 81.44 176 VAL A O 1
ATOM 1407 N N . THR A 1 177 ? -18.726 18.581 -22.122 1.00 81.50 177 THR A N 1
ATOM 1408 C CA . THR A 1 177 ? -17.733 18.206 -21.108 1.00 81.50 177 THR A CA 1
ATOM 1409 C C . THR A 1 177 ? -18.063 18.806 -19.741 1.00 81.50 177 THR A C 1
ATOM 1411 O O . THR A 1 177 ? -18.031 18.085 -18.749 1.00 81.50 177 THR A O 1
ATOM 1414 N N . THR A 1 178 ? -18.479 20.076 -19.678 1.00 81.50 178 THR A N 1
ATOM 1415 C CA . THR A 1 178 ? -18.876 20.728 -18.411 1.00 81.50 178 THR A CA 1
ATOM 1416 C C . THR A 1 178 ? -20.133 20.098 -17.808 1.00 81.50 178 THR A C 1
ATOM 1418 O O . THR A 1 178 ? -20.202 19.837 -16.607 1.00 81.50 178 THR A O 1
ATOM 1421 N N . THR A 1 179 ? -21.105 19.748 -18.655 1.00 87.31 179 THR A N 1
ATOM 1422 C CA . THR A 1 179 ? -22.301 19.006 -18.230 1.00 87.31 179 THR A CA 1
ATOM 1423 C C . THR A 1 179 ? -21.945 17.607 -17.721 1.00 87.31 179 THR A C 1
ATOM 1425 O O . THR A 1 179 ? -22.473 17.163 -16.706 1.00 87.31 179 THR A O 1
ATOM 1428 N N . GLN A 1 180 ? -21.050 16.901 -18.414 1.00 89.06 180 GLN A N 1
ATOM 1429 C CA . GLN A 1 180 ? -20.630 15.549 -18.042 1.00 89.06 180 GLN A CA 1
ATOM 1430 C C . GLN A 1 180 ? -19.815 15.523 -16.744 1.00 89.06 180 GLN A C 1
ATOM 1432 O O . GLN A 1 180 ? -20.008 14.606 -15.951 1.00 89.06 180 GLN A O 1
ATOM 1437 N N . HIS A 1 181 ? -18.990 16.544 -16.493 1.00 88.75 181 HIS A N 1
ATOM 1438 C CA . HIS A 1 181 ? -18.307 16.744 -15.215 1.00 88.75 181 HIS A CA 1
ATOM 1439 C C . HIS A 1 181 ? -19.306 16.832 -14.053 1.00 88.75 181 HIS A C 1
ATOM 1441 O O . HIS A 1 181 ? -19.230 16.033 -13.128 1.00 88.75 181 HIS A O 1
ATOM 1447 N N . ALA A 1 182 ? -20.301 17.723 -14.140 1.00 90.38 182 ALA A N 1
ATOM 1448 C CA . ALA A 1 182 ? -21.291 17.884 -13.070 1.00 90.38 182 ALA A CA 1
ATOM 1449 C C . ALA A 1 182 ? -22.125 16.614 -12.826 1.00 90.38 182 ALA A C 1
ATOM 1451 O O . ALA A 1 182 ? -22.444 16.284 -11.685 1.00 90.38 182 ALA A O 1
ATOM 1452 N N . LEU A 1 183 ? -22.457 15.877 -13.892 1.00 92.75 183 LEU A N 1
ATOM 1453 C CA . LEU A 1 183 ? -23.159 14.599 -13.771 1.00 92.75 183 LEU A CA 1
ATOM 1454 C C . LEU A 1 183 ? -22.288 13.519 -13.124 1.00 92.75 183 LEU A C 1
ATOM 1456 O O . LEU A 1 183 ? -22.805 12.742 -12.330 1.00 92.75 183 LEU A O 1
ATOM 1460 N N . TRP A 1 184 ? -20.991 13.467 -13.435 1.00 93.88 184 TRP A N 1
ATOM 1461 C CA . TRP A 1 184 ? -20.072 12.529 -12.793 1.00 93.88 184 TRP A CA 1
ATOM 1462 C C . TRP A 1 184 ? -19.921 12.813 -11.298 1.00 93.88 184 TRP A C 1
ATOM 1464 O O . TRP A 1 184 ? -20.065 11.891 -10.501 1.00 93.88 184 TRP A O 1
ATOM 1474 N N . THR A 1 185 ? -19.709 14.078 -10.916 1.00 91.56 185 THR A N 1
ATOM 1475 C CA . THR A 1 185 ? -19.619 14.495 -9.507 1.00 91.56 185 THR A CA 1
ATOM 1476 C C . THR A 1 185 ? -20.858 14.066 -8.722 1.00 91.56 185 THR A C 1
ATOM 1478 O O . THR A 1 185 ? -20.741 13.530 -7.624 1.00 91.56 185 THR A O 1
ATOM 1481 N N . LEU A 1 186 ? -22.046 14.228 -9.314 1.00 94.12 186 LEU A N 1
ATOM 1482 C CA . LEU A 1 186 ? -23.292 13.764 -8.713 1.00 94.12 186 LEU A CA 1
ATOM 1483 C C . LEU A 1 186 ? -23.358 12.237 -8.581 1.00 94.12 186 LEU A C 1
ATOM 1485 O O . LEU A 1 186 ? -23.727 11.735 -7.526 1.00 94.12 186 LEU A O 1
ATOM 1489 N N . LEU A 1 187 ? -22.996 11.482 -9.621 1.00 93.50 187 LEU A N 1
ATOM 1490 C CA . LEU A 1 187 ? -23.022 10.016 -9.550 1.00 93.50 187 LEU A CA 1
ATOM 1491 C C . LEU A 1 187 ? -22.026 9.464 -8.530 1.00 93.50 187 LEU A C 1
ATOM 1493 O O . LEU A 1 187 ? -22.355 8.511 -7.835 1.00 93.50 187 LEU A O 1
ATOM 1497 N N . GLN A 1 188 ? -20.851 10.077 -8.407 1.00 92.88 188 GLN A N 1
ATOM 1498 C CA . GLN A 1 188 ? -19.850 9.692 -7.416 1.00 92.88 188 GLN A CA 1
ATOM 1499 C C . GLN A 1 188 ? -20.370 9.878 -5.984 1.00 92.88 188 GLN A C 1
ATOM 1501 O O . GLN A 1 188 ? -20.163 9.010 -5.140 1.00 92.88 188 GLN A O 1
ATOM 1506 N N . ASP A 1 189 ? -21.075 10.980 -5.721 1.00 92.88 189 ASP A N 1
ATOM 1507 C CA . ASP A 1 189 ? -21.681 11.249 -4.416 1.00 92.88 189 ASP A CA 1
ATOM 1508 C C . ASP A 1 189 ? -22.865 10.310 -4.104 1.00 92.88 189 ASP A C 1
ATOM 1510 O O . ASP A 1 189 ? -23.018 9.818 -2.982 1.00 92.88 189 ASP A O 1
ATOM 1514 N N . ILE A 1 190 ? -23.675 9.999 -5.119 1.00 93.56 190 ILE A N 1
ATOM 1515 C CA . ILE A 1 190 ? -24.750 9.010 -5.003 1.00 93.56 190 ILE A CA 1
ATOM 1516 C C . ILE A 1 190 ? -24.173 7.622 -4.696 1.00 93.56 190 ILE A C 1
ATOM 1518 O O . ILE A 1 190 ? -24.600 6.992 -3.734 1.00 93.56 190 ILE A O 1
ATOM 1522 N N . ASP A 1 191 ? -23.181 7.163 -5.463 1.00 92.81 191 ASP A N 1
ATOM 1523 C CA . ASP A 1 191 ? -22.552 5.847 -5.283 1.00 92.81 191 ASP A CA 1
ATOM 1524 C C . ASP A 1 191 ? -21.874 5.718 -3.910 1.00 92.81 191 ASP A C 1
ATOM 1526 O O . ASP A 1 191 ? -21.913 4.655 -3.290 1.00 92.81 191 ASP A O 1
ATOM 1530 N N . ALA A 1 192 ? -21.282 6.804 -3.401 1.00 88.25 192 ALA A N 1
ATOM 1531 C CA . ALA A 1 192 ? -20.667 6.822 -2.076 1.00 88.25 192 ALA A CA 1
ATOM 1532 C C . ALA A 1 192 ? -21.694 6.615 -0.949 1.00 88.25 192 ALA A C 1
ATOM 1534 O O . ALA A 1 192 ? -21.376 6.003 0.069 1.00 88.25 192 ALA A O 1
ATOM 1535 N N . THR A 1 193 ? -22.935 7.072 -1.140 1.00 91.88 193 THR A N 1
ATOM 1536 C CA . THR A 1 193 ? -23.994 7.024 -0.117 1.00 91.88 193 THR A CA 1
ATOM 1537 C C . THR A 1 193 ? -25.072 5.974 -0.389 1.00 91.88 193 THR A C 1
ATOM 1539 O O . THR A 1 193 ? -25.944 5.765 0.449 1.00 91.88 193 THR A O 1
ATOM 1542 N N . SER A 1 194 ? -25.018 5.262 -1.520 1.00 89.81 194 SER A N 1
ATOM 1543 C CA . SER A 1 194 ? -26.066 4.315 -1.931 1.00 89.81 194 SER A CA 1
ATOM 1544 C C . SER A 1 194 ? -26.201 3.097 -1.014 1.00 89.81 194 SER A C 1
ATOM 1546 O O . SER A 1 194 ? -27.231 2.433 -1.032 1.00 89.81 194 SER A O 1
ATOM 1548 N N . HIS A 1 195 ? -25.180 2.789 -0.209 1.00 86.88 195 HIS A N 1
ATOM 1549 C CA . HIS A 1 195 ? -25.248 1.721 0.796 1.00 86.88 195 HIS A CA 1
ATOM 1550 C C . HIS A 1 195 ? -26.292 2.007 1.893 1.00 86.88 195 HIS A C 1
ATOM 1552 O O . HIS A 1 195 ? -26.777 1.077 2.523 1.00 86.88 195 HIS A O 1
ATOM 1558 N N . LEU A 1 196 ? -26.693 3.273 2.061 1.00 88.69 196 LEU A N 1
ATOM 1559 C CA . LEU A 1 196 ? -27.757 3.702 2.968 1.00 88.69 196 LEU A CA 1
ATOM 1560 C C . LEU A 1 196 ? -29.091 3.931 2.249 1.00 88.69 196 LEU A C 1
ATOM 1562 O O . LEU A 1 196 ? -29.987 4.526 2.830 1.00 88.69 196 LEU A O 1
ATOM 1566 N N . ALA A 1 197 ? -29.270 3.479 1.004 1.00 87.69 197 ALA A N 1
ATOM 1567 C CA . ALA A 1 197 ? -30.463 3.787 0.206 1.00 87.69 197 ALA A CA 1
ATOM 1568 C C . ALA A 1 197 ? -31.810 3.372 0.838 1.00 87.69 197 ALA A C 1
ATOM 1570 O O . ALA A 1 197 ? -32.864 3.877 0.431 1.00 87.69 197 ALA A O 1
ATOM 1571 N N . ASP A 1 198 ? -31.780 2.456 1.806 1.00 88.06 198 ASP A N 1
ATOM 1572 C CA . ASP A 1 198 ? -32.948 1.996 2.561 1.00 88.06 198 ASP A CA 1
ATOM 1573 C C . ASP A 1 198 ? -33.041 2.613 3.973 1.00 88.06 198 ASP A C 1
ATOM 1575 O O . ASP A 1 198 ? -34.059 2.459 4.646 1.00 88.06 198 ASP A O 1
ATOM 1579 N N . HIS A 1 199 ? -32.033 3.382 4.396 1.00 88.44 199 HIS A N 1
ATOM 1580 C CA . HIS A 1 199 ? -32.020 4.091 5.672 1.00 88.44 199 HIS A CA 1
ATOM 1581 C C . HIS A 1 199 ? -32.985 5.289 5.662 1.00 88.44 199 HIS A C 1
ATOM 1583 O O . HIS A 1 199 ? -33.064 6.053 4.693 1.00 88.44 199 HIS A O 1
ATOM 1589 N N . ALA A 1 200 ? -33.701 5.500 6.772 1.00 88.31 200 ALA A N 1
ATOM 1590 C CA . ALA A 1 200 ? -34.720 6.546 6.885 1.00 88.31 200 ALA A CA 1
ATOM 1591 C C . ALA A 1 200 ? -34.151 7.967 6.728 1.00 88.31 200 ALA A C 1
ATOM 1593 O O . ALA A 1 200 ? -34.834 8.860 6.230 1.00 88.31 200 ALA A O 1
ATOM 1594 N N . GLU A 1 201 ? -32.899 8.173 7.116 1.00 90.56 201 GLU A N 1
ATOM 1595 C CA . GLU A 1 201 ? -32.245 9.479 7.027 1.00 90.56 201 GLU A CA 1
ATOM 1596 C C . GLU A 1 201 ? -31.389 9.666 5.777 1.00 90.56 201 GLU A C 1
ATOM 1598 O O . GLU A 1 201 ? -30.711 10.683 5.662 1.00 90.56 201 GLU A O 1
ATOM 1603 N N . TRP A 1 202 ? -31.385 8.728 4.830 1.00 93.81 202 TRP A N 1
ATOM 1604 C CA . TRP A 1 202 ? -30.526 8.847 3.655 1.00 93.81 202 TRP A CA 1
ATOM 1605 C C . TRP A 1 202 ? -30.785 10.130 2.866 1.00 93.81 202 TRP A C 1
ATOM 1607 O O . TRP A 1 202 ? -31.921 10.463 2.527 1.00 93.81 202 TRP A O 1
ATOM 1617 N N . LYS A 1 203 ? -29.709 10.846 2.535 1.00 94.06 203 LYS A N 1
ATOM 1618 C CA . LYS A 1 203 ? -29.792 12.202 1.983 1.00 94.06 203 LYS A CA 1
ATOM 1619 C C . LYS A 1 203 ? -30.533 12.311 0.640 1.00 94.06 203 LYS A C 1
ATOM 1621 O O . LYS A 1 203 ? -31.081 13.362 0.325 1.00 94.06 203 LYS A O 1
ATOM 1626 N N . TYR A 1 204 ? -30.647 11.222 -0.126 1.00 93.75 204 TYR A N 1
ATOM 1627 C CA . TYR A 1 204 ? -31.398 11.170 -1.393 1.00 93.75 204 TYR A CA 1
ATOM 1628 C C . TYR A 1 204 ? -32.768 10.475 -1.301 1.00 93.75 204 TYR A C 1
ATOM 1630 O O . TYR A 1 204 ? -33.360 10.146 -2.332 1.00 93.75 204 TYR A O 1
ATOM 1638 N N . ARG A 1 205 ? -33.282 10.247 -0.085 1.00 89.69 205 ARG A N 1
ATOM 1639 C CA . ARG A 1 205 ? -34.527 9.504 0.148 1.00 89.69 205 ARG A CA 1
ATOM 1640 C C . ARG A 1 205 ? -35.754 10.147 -0.495 1.00 89.69 205 ARG A C 1
ATOM 1642 O O . ARG A 1 205 ? -36.559 9.431 -1.090 1.00 89.69 205 ARG A O 1
ATOM 1649 N N . ASP A 1 206 ? -35.911 11.462 -0.365 1.00 89.44 206 ASP A N 1
ATOM 1650 C CA . ASP A 1 206 ? -37.069 12.192 -0.879 1.00 89.44 206 ASP A CA 1
ATOM 1651 C C . ASP A 1 206 ? -36.678 13.459 -1.655 1.00 89.44 206 ASP A C 1
ATOM 1653 O O . ASP A 1 206 ? -35.504 13.789 -1.842 1.00 89.44 206 ASP A O 1
ATOM 1657 N N . ASP A 1 207 ? -37.681 14.144 -2.204 1.00 87.94 207 ASP A N 1
ATOM 1658 C CA . ASP A 1 207 ? -37.474 15.306 -3.067 1.00 87.94 207 ASP A CA 1
ATOM 1659 C C . ASP A 1 207 ? -36.883 16.501 -2.307 1.00 87.94 207 ASP A C 1
ATOM 1661 O O . ASP A 1 207 ? -36.115 17.263 -2.892 1.00 87.94 207 ASP A O 1
ATOM 1665 N N . THR A 1 208 ? -37.196 16.645 -1.021 1.00 89.38 208 THR A N 1
ATOM 1666 C CA . THR A 1 208 ? -36.720 17.741 -0.173 1.00 89.38 208 THR A CA 1
ATOM 1667 C C . THR A 1 208 ? -35.267 17.505 0.224 1.00 89.38 208 THR A C 1
ATOM 1669 O O . THR A 1 208 ? -34.418 18.375 0.020 1.00 89.38 208 THR A O 1
ATOM 1672 N N . THR A 1 209 ? -34.952 16.306 0.723 1.00 90.81 209 THR A N 1
ATOM 1673 C CA . THR A 1 209 ? -33.593 15.957 1.163 1.00 90.81 209 THR A CA 1
ATOM 1674 C C . THR A 1 209 ? -32.632 15.869 -0.020 1.00 90.81 209 THR A C 1
ATOM 1676 O O . THR A 1 209 ? -31.502 16.362 0.054 1.00 90.81 209 THR A O 1
ATOM 1679 N N . SER A 1 210 ? -33.089 15.333 -1.159 1.00 91.50 210 SER A N 1
ATOM 1680 C CA . SER A 1 210 ? -32.288 15.320 -2.386 1.00 91.50 210 SER A CA 1
ATOM 1681 C C . SER A 1 210 ? -32.031 16.734 -2.900 1.00 91.50 210 SER A C 1
ATOM 1683 O O . SER A 1 210 ? -30.924 17.017 -3.349 1.00 91.50 210 SER A O 1
ATOM 1685 N N . HIS A 1 211 ? -32.999 17.651 -2.793 1.00 93.75 211 HIS A N 1
ATOM 1686 C CA . HIS A 1 211 ? -32.796 19.047 -3.175 1.00 93.75 211 HIS A CA 1
ATOM 1687 C C . HIS A 1 211 ? -31.713 19.718 -2.321 1.00 93.75 211 HIS A C 1
ATOM 1689 O O . HIS A 1 211 ? -30.800 20.323 -2.884 1.00 93.75 211 HIS A O 1
ATOM 1695 N N . ALA A 1 212 ? -31.765 19.559 -0.995 1.00 92.31 212 ALA A N 1
ATOM 1696 C CA . ALA A 1 212 ? -30.738 20.065 -0.082 1.00 92.31 212 ALA A CA 1
ATOM 1697 C C . ALA A 1 212 ? -29.355 19.459 -0.395 1.00 92.31 212 ALA A C 1
ATOM 1699 O O . ALA A 1 212 ? -28.369 20.177 -0.554 1.00 92.31 212 ALA A O 1
ATOM 1700 N N . SER A 1 213 ? -29.294 18.145 -0.613 1.00 93.75 213 SER A N 1
ATOM 1701 C CA . SER A 1 213 ? -28.046 17.441 -0.949 1.00 93.75 213 SER A CA 1
ATOM 1702 C C . SER A 1 213 ? -27.416 17.954 -2.242 1.00 93.75 213 SER A C 1
ATOM 1704 O O . SER A 1 213 ? -26.211 18.192 -2.309 1.00 93.75 213 SER A O 1
ATOM 1706 N N . LEU A 1 214 ? -28.237 18.193 -3.269 1.00 94.69 214 LEU A N 1
ATOM 1707 C CA . LEU A 1 214 ? -27.778 18.770 -4.529 1.00 94.69 214 LEU A CA 1
ATOM 1708 C C . LEU A 1 214 ? -27.289 20.211 -4.356 1.00 94.69 214 LEU A C 1
ATOM 1710 O O . LEU A 1 214 ? -26.297 20.577 -4.980 1.00 94.69 214 LEU A O 1
ATOM 1714 N N . GLN A 1 215 ? -27.952 21.029 -3.531 1.00 93.75 215 GLN A N 1
ATOM 1715 C CA . GLN A 1 215 ? -27.491 22.392 -3.240 1.00 93.75 215 GLN A CA 1
ATOM 1716 C C . GLN A 1 215 ? -26.114 22.385 -2.572 1.00 93.75 215 GLN A C 1
ATOM 1718 O O . GLN A 1 215 ? -25.233 23.141 -2.986 1.00 93.75 215 GLN A O 1
ATOM 1723 N N . LEU A 1 216 ? -25.910 21.498 -1.596 1.00 91.12 216 LEU A N 1
ATOM 1724 C CA . LEU A 1 216 ? -24.625 21.351 -0.920 1.00 91.12 216 LEU A CA 1
ATOM 1725 C C . LEU A 1 216 ? -23.527 20.911 -1.896 1.00 91.12 216 LEU A C 1
ATOM 1727 O O . LEU A 1 216 ? -22.462 21.523 -1.939 1.00 91.12 216 LEU A O 1
ATOM 1731 N N . LEU A 1 217 ? -23.819 19.929 -2.754 1.00 91.44 217 LEU A N 1
ATOM 1732 C CA . LEU A 1 217 ? -22.882 19.451 -3.771 1.00 91.44 217 LEU A CA 1
ATOM 1733 C C . LEU A 1 217 ? -22.516 20.547 -4.787 1.00 91.44 217 LEU A C 1
ATOM 1735 O O . LEU A 1 217 ? -21.355 20.697 -5.169 1.00 91.44 217 LEU A O 1
ATOM 1739 N N . ILE A 1 218 ? -23.499 21.346 -5.214 1.00 92.06 218 ILE A N 1
ATOM 1740 C CA . ILE A 1 218 ? -23.278 22.487 -6.111 1.00 92.06 218 ILE A CA 1
ATOM 1741 C C . ILE A 1 218 ? -22.370 23.525 -5.451 1.00 92.06 218 ILE A C 1
ATOM 1743 O O . ILE A 1 218 ? -21.458 24.018 -6.115 1.00 92.06 218 ILE A O 1
ATOM 1747 N N . LYS A 1 219 ? -22.599 23.837 -4.168 1.00 87.25 219 LYS A N 1
ATOM 1748 C CA . LYS 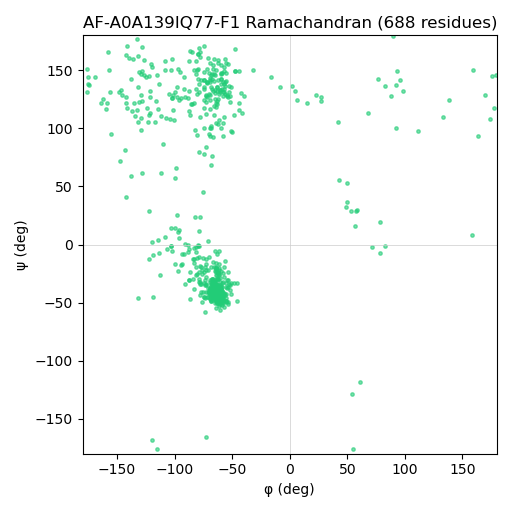A 1 219 ? -21.779 24.773 -3.387 1.00 87.25 219 LYS A CA 1
ATOM 1749 C C . LYS A 1 219 ? -20.344 24.259 -3.249 1.00 87.25 219 LYS A C 1
ATOM 1751 O O . LYS A 1 219 ? -19.409 24.997 -3.537 1.00 87.25 219 LYS A O 1
ATOM 1756 N N . GLN A 1 220 ? -20.182 22.986 -2.890 1.00 86.25 220 GLN A N 1
ATOM 1757 C CA . GLN A 1 220 ? -18.889 22.346 -2.632 1.00 86.25 220 GLN A CA 1
ATOM 1758 C C . GLN A 1 220 ? -17.994 22.259 -3.876 1.00 86.25 220 GLN A C 1
ATOM 1760 O O . GLN A 1 220 ? -16.784 22.430 -3.772 1.00 86.25 220 GLN A O 1
ATOM 1765 N N . PHE A 1 221 ? -18.573 21.988 -5.048 1.00 85.25 221 PHE A N 1
ATOM 1766 C CA . PHE A 1 221 ? -17.814 21.793 -6.292 1.00 85.25 221 PHE A CA 1
ATOM 1767 C C . PHE A 1 221 ? -17.963 22.943 -7.294 1.00 85.25 221 PHE A C 1
ATOM 1769 O O . PHE A 1 221 ? -17.514 22.824 -8.439 1.00 85.25 221 PHE A O 1
ATOM 1776 N N . SER A 1 222 ? -18.634 24.028 -6.892 1.00 86.75 222 SER A N 1
ATOM 1777 C CA . SER A 1 222 ? -18.966 25.180 -7.740 1.00 86.75 222 SER A CA 1
ATOM 1778 C C . SER A 1 222 ? -19.447 24.725 -9.123 1.00 86.75 222 SER A C 1
ATOM 1780 O O . SER A 1 222 ? -18.836 25.029 -10.156 1.00 86.75 222 SER A O 1
ATOM 1782 N N . LEU A 1 223 ? -20.480 23.874 -9.135 1.00 88.50 223 LEU A N 1
ATOM 1783 C CA . LEU A 1 223 ? -20.954 23.220 -10.355 1.00 88.50 223 LEU A CA 1
ATOM 1784 C C . LEU A 1 223 ? -21.657 24.235 -11.261 1.00 88.50 223 LEU A C 1
ATOM 1786 O O . LEU A 1 223 ? -22.626 24.879 -10.862 1.00 88.50 223 LEU A O 1
ATOM 1790 N N . VAL A 1 224 ? -21.224 24.316 -12.520 1.00 89.19 224 VAL A N 1
ATOM 1791 C CA . VAL A 1 224 ? -21.788 25.227 -13.526 1.00 89.19 224 VAL A CA 1
ATOM 1792 C C . VAL A 1 224 ? -22.195 24.492 -14.803 1.00 89.19 224 VAL A C 1
ATOM 1794 O O . VAL A 1 224 ? -21.694 23.409 -15.113 1.00 89.19 224 VAL A O 1
ATOM 1797 N N . HIS A 1 225 ? -23.093 25.101 -15.572 1.00 87.62 225 HIS A N 1
ATOM 1798 C CA . HIS A 1 225 ? -23.533 24.633 -16.882 1.00 87.62 225 HIS A CA 1
ATOM 1799 C C . HIS A 1 225 ? -23.511 25.758 -17.907 1.00 87.62 225 HIS A C 1
ATOM 1801 O O . HIS A 1 225 ? -23.491 26.938 -17.560 1.00 87.62 225 HIS A O 1
ATOM 1807 N N . ARG A 1 226 ? -23.536 25.386 -19.188 1.00 84.44 226 ARG A N 1
ATOM 1808 C CA . ARG A 1 226 ? -23.647 26.347 -20.284 1.00 84.44 226 ARG A CA 1
ATOM 1809 C C . ARG A 1 226 ? -25.106 26.469 -20.710 1.00 84.44 226 ARG A C 1
ATOM 1811 O O . ARG A 1 226 ? -25.742 25.467 -21.039 1.00 84.44 226 ARG A O 1
ATOM 1818 N N . THR A 1 227 ? -25.637 27.684 -20.698 1.00 83.38 227 THR A N 1
ATOM 1819 C CA . THR A 1 227 ? -27.003 27.974 -21.142 1.00 83.38 227 THR A CA 1
ATOM 1820 C C . THR A 1 227 ? -27.097 27.924 -22.669 1.00 83.38 227 THR A C 1
ATOM 1822 O O . THR A 1 227 ? -26.092 27.858 -23.380 1.00 83.38 227 THR A O 1
ATOM 1825 N N . ARG A 1 228 ? -28.323 27.978 -23.209 1.00 80.81 228 ARG A N 1
ATOM 1826 C CA . ARG A 1 228 ? -28.547 28.001 -24.668 1.00 80.81 228 ARG A CA 1
ATOM 1827 C C . ARG A 1 228 ? -27.922 29.218 -25.357 1.00 80.81 228 ARG A C 1
ATOM 1829 O O . ARG A 1 228 ? -27.597 29.122 -26.532 1.00 80.81 228 ARG A O 1
ATOM 1836 N N . SER A 1 229 ? -27.735 30.326 -24.638 1.00 82.31 229 SER A N 1
ATOM 1837 C CA . SER A 1 229 ? -27.038 31.517 -25.140 1.00 82.31 229 SER A CA 1
ATOM 1838 C C . SER A 1 229 ? -25.512 31.386 -25.098 1.00 82.31 229 SER A C 1
ATOM 1840 O O . SER A 1 229 ? -24.811 32.310 -25.493 1.00 82.31 229 SER A O 1
ATOM 1842 N N . GLY A 1 230 ? -24.977 30.256 -24.623 1.00 77.31 230 GLY A N 1
ATOM 1843 C CA . GLY A 1 230 ? -23.539 30.021 -24.520 1.00 77.31 230 GLY A CA 1
ATOM 1844 C C . GLY A 1 230 ? -22.890 30.606 -23.263 1.00 77.31 230 GLY A C 1
ATOM 1845 O O . GLY A 1 230 ? -21.692 30.388 -23.073 1.00 77.31 230 GLY A O 1
ATOM 1846 N N . ALA A 1 231 ? -23.651 31.285 -22.399 1.00 83.38 231 ALA A N 1
ATOM 1847 C CA . ALA A 1 231 ? -23.166 31.809 -21.124 1.00 83.38 231 ALA A CA 1
ATOM 1848 C C . ALA A 1 231 ? -22.982 30.688 -20.089 1.00 83.38 231 ALA A C 1
ATOM 1850 O O . ALA A 1 231 ? -23.722 29.700 -20.096 1.00 83.38 231 ALA A O 1
ATOM 1851 N N . ILE A 1 232 ? -22.010 30.845 -19.190 1.00 84.00 232 ILE A N 1
ATOM 1852 C CA . ILE A 1 232 ? -21.868 29.973 -18.021 1.00 84.00 232 ILE A CA 1
ATOM 1853 C C . ILE A 1 232 ? -22.833 30.451 -16.941 1.00 84.00 232 ILE A C 1
ATOM 1855 O O . ILE A 1 232 ? -22.951 31.643 -16.667 1.00 84.00 232 ILE A O 1
ATOM 1859 N N . SER A 1 233 ? -23.553 29.516 -16.336 1.00 85.25 233 SER A N 1
ATOM 1860 C CA . SER A 1 233 ? -24.434 29.783 -15.206 1.00 85.25 233 SER A CA 1
ATOM 1861 C C . SER A 1 233 ? -24.286 28.676 -14.165 1.00 85.25 233 SER A C 1
ATOM 1863 O O . SER A 1 233 ? -24.125 27.508 -14.537 1.00 85.25 233 SER A O 1
ATOM 1865 N N . PRO A 1 234 ? -24.334 28.998 -12.862 1.00 88.44 234 PRO A N 1
ATOM 1866 C CA . PRO A 1 234 ? -24.298 27.982 -11.821 1.00 88.44 234 PRO A CA 1
ATOM 1867 C C . PRO A 1 234 ? -25.476 27.022 -11.979 1.00 88.44 234 PRO A C 1
ATOM 1869 O O . PRO A 1 234 ? -26.558 27.399 -12.440 1.00 88.44 234 PRO A O 1
ATOM 1872 N N . TYR A 1 235 ? -25.256 25.757 -11.636 1.00 92.62 235 TYR A N 1
ATOM 1873 C CA . TYR A 1 235 ? -26.372 24.842 -11.467 1.00 92.62 235 TYR A CA 1
ATOM 1874 C C . TYR A 1 235 ? -27.232 25.299 -10.287 1.00 92.62 235 TYR A C 1
ATOM 1876 O O . TYR A 1 235 ? -26.747 25.791 -9.276 1.00 92.62 235 TYR A O 1
ATOM 1884 N N . THR A 1 236 ? -28.529 25.073 -10.412 1.00 93.75 236 THR A N 1
ATOM 1885 C CA . THR A 1 236 ? -29.454 24.960 -9.284 1.00 93.75 236 THR A CA 1
ATOM 1886 C C . THR A 1 236 ? -29.752 23.482 -9.059 1.00 93.75 236 THR A C 1
ATOM 1888 O O . THR A 1 236 ? -29.604 22.672 -9.980 1.00 93.75 236 THR A O 1
ATOM 1891 N N . ALA A 1 237 ? -30.215 23.105 -7.866 1.00 92.38 237 ALA A N 1
ATOM 1892 C CA . ALA A 1 237 ? -30.609 21.719 -7.607 1.00 92.38 237 ALA A CA 1
ATOM 1893 C C . ALA A 1 237 ? -31.653 21.220 -8.628 1.00 92.38 237 ALA A C 1
ATOM 1895 O O . ALA A 1 237 ? -31.562 20.094 -9.113 1.00 92.38 237 ALA A O 1
ATOM 1896 N N . GLU A 1 238 ? -32.586 22.080 -9.048 1.00 92.12 238 GLU A N 1
ATOM 1897 C CA . GLU A 1 238 ? -33.600 21.739 -10.049 1.00 92.12 238 GLU A CA 1
ATOM 1898 C C . GLU A 1 238 ? -33.023 21.547 -11.461 1.00 92.12 238 GLU A C 1
ATOM 1900 O O . GLU A 1 238 ? -33.377 20.585 -12.151 1.00 92.12 238 GLU A O 1
ATOM 1905 N N . THR A 1 239 ? -32.102 22.410 -11.897 1.00 92.00 239 THR A N 1
ATOM 1906 C CA . THR A 1 239 ? -31.471 22.280 -13.223 1.00 92.00 239 THR A CA 1
ATOM 1907 C C . THR A 1 239 ? -30.519 21.089 -13.283 1.00 92.00 239 THR A C 1
ATOM 1909 O O . THR A 1 239 ? -30.520 20.364 -14.279 1.00 92.00 239 THR A O 1
ATOM 1912 N N . LEU A 1 240 ? -29.782 20.802 -12.204 1.00 92.62 240 LEU A N 1
ATOM 1913 C CA . LEU A 1 240 ? -28.918 19.623 -12.107 1.00 92.62 240 LEU A CA 1
ATOM 1914 C C . LEU A 1 240 ? -29.745 18.327 -12.100 1.00 92.62 240 LEU A C 1
ATOM 1916 O O . LEU A 1 240 ? -29.470 17.405 -12.875 1.00 92.62 240 LEU A O 1
ATOM 1920 N N . ARG A 1 241 ? -30.828 18.292 -11.312 1.00 91.19 241 ARG A N 1
ATOM 1921 C CA . ARG A 1 241 ? -31.800 17.186 -11.296 1.00 91.19 241 A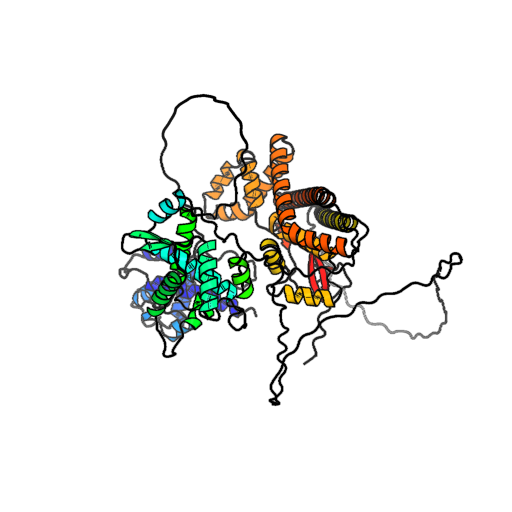RG A CA 1
ATOM 1922 C C . ARG A 1 241 ? -32.446 16.977 -12.667 1.00 91.19 241 ARG A C 1
ATOM 1924 O O . ARG A 1 241 ? -32.599 15.839 -13.115 1.00 91.19 241 ARG A O 1
ATOM 1931 N N . THR A 1 242 ? -32.798 18.059 -13.360 1.00 89.38 242 THR A N 1
ATOM 1932 C CA . THR A 1 242 ? -33.373 18.009 -14.712 1.00 89.38 242 THR A CA 1
ATOM 1933 C C . THR A 1 242 ? -32.373 17.463 -15.729 1.00 89.38 242 THR A C 1
ATOM 1935 O O . THR A 1 242 ? -32.741 16.609 -16.538 1.00 89.38 242 THR A O 1
ATOM 1938 N N . SER A 1 243 ? -31.103 17.871 -15.651 1.00 88.31 243 SER A N 1
ATOM 1939 C CA . SER A 1 243 ? -30.023 17.329 -16.484 1.00 88.31 243 SER A CA 1
ATOM 1940 C C . SER A 1 243 ? -29.833 15.826 -16.271 1.00 88.31 243 SER A C 1
ATOM 1942 O O . SER A 1 243 ? -29.806 15.069 -17.245 1.00 88.31 243 SER A O 1
ATOM 1944 N N . LEU A 1 244 ? -29.793 15.370 -15.016 1.00 89.25 244 LEU A N 1
ATOM 1945 C CA . LEU A 1 244 ? -29.696 13.949 -14.670 1.00 89.25 244 LEU A CA 1
ATOM 1946 C C . LEU A 1 244 ? -30.893 13.149 -15.213 1.00 89.25 244 LEU A C 1
ATOM 1948 O O . LEU A 1 244 ? -30.726 12.133 -15.894 1.00 89.25 244 LEU A O 1
ATOM 1952 N N . ARG A 1 245 ? -32.115 13.659 -15.003 1.00 85.06 245 ARG A N 1
ATOM 1953 C CA . ARG A 1 245 ? -33.359 13.057 -15.508 1.00 85.06 245 ARG A CA 1
ATOM 1954 C C . ARG A 1 245 ? -33.395 12.988 -17.034 1.00 85.06 245 ARG A C 1
ATOM 1956 O O . ARG A 1 245 ? -33.839 11.982 -17.590 1.00 85.06 245 ARG A O 1
ATOM 1963 N N . GLY A 1 246 ? -32.937 14.040 -17.709 1.00 82.00 246 GLY A N 1
ATOM 1964 C CA . GLY A 1 246 ? -32.867 14.112 -19.166 1.00 82.00 246 GLY A CA 1
ATOM 1965 C C . GLY A 1 246 ? -31.961 13.034 -19.757 1.00 82.00 246 GLY A C 1
ATOM 1966 O O . GLY A 1 246 ? -32.296 12.455 -20.786 1.00 82.00 246 GLY A O 1
ATOM 1967 N N . ARG A 1 247 ? -30.856 12.699 -19.078 1.00 82.19 247 ARG A N 1
ATOM 1968 C CA . ARG A 1 247 ? -29.930 11.638 -19.509 1.00 82.19 247 ARG A CA 1
ATOM 1969 C C . ARG A 1 247 ? -30.427 10.234 -19.177 1.00 82.19 247 ARG A C 1
ATOM 1971 O O . ARG A 1 247 ? -30.207 9.321 -19.967 1.00 82.19 247 ARG A O 1
ATOM 1978 N N . PHE A 1 248 ? -31.165 10.077 -18.081 1.00 73.12 248 PHE A N 1
ATOM 1979 C CA . PHE A 1 248 ? -31.794 8.806 -17.713 1.00 73.12 248 PHE A CA 1
ATOM 1980 C C . PHE A 1 248 ? -32.943 8.406 -18.655 1.00 73.12 248 PHE A C 1
ATOM 1982 O O . PHE A 1 248 ? -33.063 7.248 -19.051 1.00 73.12 248 PHE A O 1
ATOM 1989 N N . ARG A 1 249 ? -33.772 9.369 -19.093 1.00 61.34 249 ARG A N 1
ATOM 1990 C CA . ARG A 1 249 ? -34.935 9.104 -19.967 1.00 61.34 249 ARG A CA 1
ATOM 1991 C C . ARG A 1 249 ? -34.583 8.552 -21.356 1.00 61.34 249 ARG A C 1
ATOM 1993 O O . ARG A 1 249 ? -35.462 7.999 -22.008 1.00 61.34 249 ARG A O 1
ATOM 2000 N N . VAL A 1 250 ? -33.329 8.653 -21.799 1.00 54.44 250 VAL A N 1
ATOM 2001 C CA . VAL A 1 250 ? -32.897 8.247 -23.151 1.00 54.44 250 VAL A CA 1
ATOM 2002 C C . VAL A 1 250 ? -32.652 6.728 -23.274 1.00 54.44 250 VAL A C 1
ATOM 2004 O O . VAL A 1 250 ? -32.459 6.232 -24.379 1.00 54.44 250 VAL A O 1
ATOM 2007 N N . ARG A 1 251 ? -32.710 5.942 -22.183 1.00 53.69 251 ARG A N 1
ATOM 2008 C CA . ARG A 1 251 ? -32.399 4.494 -22.216 1.00 53.69 251 ARG A CA 1
ATOM 2009 C C . ARG A 1 251 ? -33.357 3.609 -21.406 1.00 53.69 251 ARG A C 1
ATOM 2011 O O . ARG A 1 251 ? -32.929 2.854 -20.540 1.00 53.69 251 ARG A O 1
ATOM 2018 N N . LYS A 1 252 ? -34.659 3.626 -21.713 1.00 50.59 252 LYS A N 1
ATOM 2019 C CA . LYS A 1 252 ? -35.573 2.586 -21.201 1.00 50.59 252 LYS A CA 1
ATOM 2020 C C . LYS A 1 252 ? -35.479 1.300 -22.028 1.00 50.59 252 LYS A C 1
ATOM 2022 O O . LYS A 1 252 ? -36.191 1.133 -23.012 1.00 50.59 252 LYS A O 1
ATOM 2027 N N . LEU A 1 253 ? -34.641 0.374 -21.567 1.00 44.75 253 LEU A N 1
ATOM 2028 C CA . LEU A 1 253 ? -34.809 -1.063 -21.785 1.00 44.75 253 LEU A CA 1
ATOM 2029 C C . LEU A 1 253 ? -35.461 -1.657 -20.524 1.00 44.75 253 LEU A C 1
ATOM 2031 O O . LEU A 1 253 ? -34.956 -1.494 -19.418 1.00 44.75 253 LEU A O 1
ATOM 2035 N N . SER A 1 254 ? -36.568 -2.375 -20.730 1.00 46.81 254 SER A N 1
ATOM 2036 C CA . SER A 1 254 ? -37.349 -3.183 -19.773 1.00 46.81 254 SER A CA 1
ATOM 2037 C C . SER A 1 254 ? -38.584 -2.549 -19.098 1.00 46.81 254 SER A C 1
ATOM 2039 O O . SER A 1 254 ? -38.660 -1.371 -18.762 1.00 46.81 254 SER A O 1
ATOM 2041 N N . LYS A 1 255 ? -39.607 -3.402 -18.962 1.00 48.75 255 LYS A N 1
ATOM 2042 C CA . LYS A 1 255 ? -41.038 -3.127 -18.745 1.00 48.75 255 LYS A CA 1
ATOM 2043 C C . LYS A 1 255 ? -41.437 -2.759 -17.302 1.00 48.75 255 LYS A C 1
ATOM 2045 O O . LYS A 1 255 ? -42.630 -2.724 -17.007 1.00 48.75 255 LYS A O 1
ATOM 2050 N N . ARG A 1 256 ? -40.499 -2.471 -16.391 1.00 52.16 256 ARG A N 1
ATOM 2051 C CA . ARG A 1 256 ? -40.836 -1.995 -15.034 1.00 52.16 256 ARG A CA 1
ATOM 2052 C C . ARG A 1 256 ? -40.877 -0.468 -15.013 1.00 52.16 256 ARG A C 1
ATOM 2054 O O . ARG A 1 256 ? -39.994 0.196 -15.551 1.00 52.16 256 ARG A O 1
ATOM 2061 N N . ARG A 1 257 ? -41.917 0.107 -14.400 1.00 55.94 257 ARG A N 1
ATOM 2062 C CA . ARG A 1 257 ? -42.015 1.549 -14.127 1.00 55.94 257 ARG A CA 1
ATOM 2063 C C . ARG A 1 257 ? -40.950 1.933 -13.091 1.00 55.94 257 ARG A C 1
ATOM 2065 O O . ARG A 1 257 ? -41.281 2.108 -11.930 1.00 55.94 257 ARG A O 1
ATOM 2072 N N . GLN A 1 258 ? -39.689 2.037 -13.509 1.00 60.06 258 GLN A N 1
ATOM 2073 C CA . GLN A 1 258 ? -38.654 2.632 -12.671 1.00 60.06 258 GLN A CA 1
ATOM 2074 C C . GLN A 1 258 ? -39.027 4.091 -12.402 1.00 60.06 258 GLN A C 1
ATOM 2076 O O . GLN A 1 258 ? -39.322 4.853 -13.338 1.00 60.06 258 GLN A O 1
ATOM 2081 N N . THR A 1 259 ? -39.080 4.441 -11.123 1.00 70.69 259 THR A N 1
ATOM 2082 C CA . THR A 1 259 ? -39.291 5.807 -10.656 1.00 70.69 259 THR A CA 1
ATOM 2083 C C . THR A 1 259 ? -37.989 6.595 -10.789 1.00 70.69 259 THR A C 1
ATOM 2085 O O . THR A 1 259 ? -36.910 6.028 -10.932 1.00 70.69 259 THR A O 1
ATOM 2088 N N . PHE A 1 260 ? -38.064 7.927 -10.775 1.00 72.12 260 PHE A N 1
ATOM 2089 C CA . PHE A 1 260 ? -36.848 8.747 -10.778 1.00 72.12 260 PHE A CA 1
ATOM 2090 C C . PHE A 1 260 ? -36.005 8.531 -9.509 1.00 72.12 260 PHE A C 1
ATOM 2092 O O . PHE A 1 260 ? -34.793 8.682 -9.566 1.00 72.12 260 PHE A O 1
ATOM 2099 N N . PHE A 1 261 ? -36.624 8.130 -8.396 1.00 78.62 261 PHE A N 1
ATOM 2100 C CA . PHE A 1 261 ? -35.914 7.803 -7.159 1.00 78.62 261 PHE A CA 1
ATOM 2101 C C . PHE A 1 261 ? -35.051 6.548 -7.277 1.00 78.62 261 PHE A C 1
ATOM 2103 O O . PHE A 1 261 ? -33.980 6.491 -6.677 1.00 78.62 261 PHE A O 1
ATOM 2110 N N . ASP A 1 262 ? -35.439 5.594 -8.125 1.00 79.94 262 ASP A N 1
ATOM 2111 C CA . ASP A 1 262 ? -34.626 4.401 -8.385 1.00 79.94 262 ASP A CA 1
ATOM 2112 C C . ASP A 1 262 ? -33.259 4.771 -8.980 1.00 79.94 262 ASP A C 1
ATOM 2114 O O . ASP A 1 262 ? -32.287 4.048 -8.781 1.00 79.94 262 ASP A O 1
ATOM 2118 N N . LEU A 1 263 ? -33.152 5.919 -9.665 1.00 84.94 263 LEU A N 1
ATOM 2119 C CA . LEU A 1 263 ? -31.869 6.414 -10.160 1.00 84.94 263 LEU A CA 1
ATOM 2120 C C . LEU A 1 263 ? -30.922 6.777 -9.016 1.00 84.94 263 LEU A C 1
ATOM 2122 O O . LEU A 1 263 ? -29.741 6.462 -9.111 1.00 84.94 263 LEU A O 1
ATOM 2126 N N . TYR A 1 264 ? -31.412 7.406 -7.945 1.00 88.69 264 TYR A N 1
ATOM 2127 C CA . TYR A 1 264 ? -30.567 7.699 -6.788 1.00 88.69 264 TYR A CA 1
ATOM 2128 C C . TYR A 1 264 ? -30.144 6.410 -6.081 1.00 88.69 264 TYR A C 1
ATOM 2130 O O . TYR A 1 264 ? -29.023 6.319 -5.605 1.00 88.69 264 TYR A O 1
ATOM 2138 N N . LYS A 1 265 ? -30.996 5.378 -6.041 1.00 87.62 265 LYS A N 1
ATOM 2139 C CA . LYS A 1 265 ? -30.612 4.092 -5.431 1.00 87.62 265 LYS A CA 1
ATOM 2140 C C . LYS A 1 265 ? -29.556 3.344 -6.246 1.00 87.62 265 LYS A C 1
ATOM 2142 O O . LYS A 1 265 ? -28.685 2.685 -5.691 1.00 87.62 265 LYS A O 1
ATOM 2147 N N . LEU A 1 266 ? -29.661 3.415 -7.571 1.00 86.94 266 LEU A N 1
ATOM 2148 C CA . LEU A 1 266 ? -28.786 2.689 -8.490 1.00 86.94 266 LEU A CA 1
ATOM 2149 C C . LEU A 1 266 ? -27.492 3.447 -8.824 1.00 86.94 266 LEU A C 1
ATOM 2151 O O . LEU A 1 266 ? -26.523 2.811 -9.237 1.00 86.94 266 LEU A O 1
ATOM 2155 N N . GLY A 1 267 ? -27.481 4.776 -8.695 1.00 90.69 267 GLY A N 1
ATOM 2156 C CA . GLY A 1 267 ? -26.319 5.617 -8.976 1.00 90.69 267 GLY A CA 1
ATOM 2157 C C . GLY A 1 267 ? -25.757 5.397 -10.380 1.00 90.69 267 GLY A C 1
ATOM 2158 O O . GLY A 1 267 ? -26.495 5.416 -11.373 1.00 90.69 267 GLY A O 1
ATOM 2159 N N . SER A 1 268 ? -24.450 5.158 -10.497 1.00 91.06 268 SER A N 1
ATOM 2160 C CA . SER A 1 268 ? -23.804 4.891 -11.790 1.00 91.06 268 SER A CA 1
ATOM 2161 C C . SER A 1 268 ? -24.309 3.614 -12.472 1.00 91.06 268 SER A C 1
ATOM 2163 O O . SER A 1 268 ? -24.340 3.558 -13.706 1.00 91.06 268 SER A O 1
ATOM 2165 N N . LYS A 1 269 ? -24.806 2.626 -11.710 1.00 88.75 269 LYS A N 1
ATOM 2166 C CA . LYS A 1 269 ? -25.385 1.378 -12.251 1.00 88.75 269 LYS A CA 1
ATOM 2167 C C . LYS A 1 269 ? -26.689 1.617 -13.018 1.00 88.75 269 LYS A C 1
ATOM 2169 O O . LYS A 1 269 ? -27.114 0.749 -13.778 1.00 88.75 269 LYS A O 1
ATOM 2174 N N . ALA A 1 270 ? -27.313 2.790 -12.865 1.00 85.75 270 ALA A N 1
ATOM 2175 C CA . ALA A 1 270 ? -28.482 3.189 -13.648 1.00 85.75 270 ALA A CA 1
ATOM 2176 C C . ALA A 1 270 ? -28.152 3.489 -15.126 1.00 85.75 270 ALA A C 1
ATOM 2178 O O . ALA A 1 270 ? -29.060 3.666 -15.941 1.00 85.75 270 ALA A O 1
ATOM 2179 N N . PHE A 1 271 ? -26.866 3.569 -15.486 1.00 85.38 271 PHE A N 1
ATOM 2180 C CA . PHE A 1 271 ? -26.396 3.961 -16.811 1.00 85.38 271 PHE A CA 1
ATOM 2181 C C . PHE A 1 271 ? -25.550 2.863 -17.463 1.00 85.38 271 PHE A C 1
ATOM 2183 O O . PHE A 1 271 ? -24.931 2.041 -16.795 1.00 85.38 271 PHE A O 1
ATOM 2190 N N . ALA A 1 272 ? -25.485 2.856 -18.801 1.00 84.62 272 ALA A N 1
ATOM 2191 C CA . ALA A 1 272 ? -24.620 1.902 -19.494 1.00 84.62 272 ALA A CA 1
ATOM 2192 C C . ALA A 1 272 ? -23.137 2.195 -19.185 1.00 84.62 272 ALA A C 1
ATOM 2194 O O . ALA A 1 272 ? -22.749 3.370 -19.236 1.00 84.62 272 ALA A O 1
ATOM 2195 N N . PRO A 1 273 ? -22.293 1.165 -18.988 1.00 85.38 273 PRO A N 1
ATOM 2196 C CA . PRO A 1 273 ? -20.885 1.338 -18.619 1.00 85.38 273 PRO A CA 1
ATOM 2197 C C . PRO A 1 273 ? -20.099 2.266 -19.553 1.00 85.38 273 PRO A C 1
ATOM 2199 O O . PRO A 1 273 ? -19.295 3.073 -19.099 1.00 85.38 273 PRO A O 1
ATOM 2202 N N . THR A 1 274 ? -20.384 2.232 -20.858 1.00 86.19 274 THR A N 1
ATOM 2203 C CA . THR A 1 274 ? -19.742 3.110 -21.853 1.00 86.19 274 THR A CA 1
ATOM 2204 C C . THR A 1 274 ? -20.042 4.592 -21.631 1.00 86.19 274 THR A C 1
ATOM 2206 O O . THR A 1 274 ? -19.181 5.442 -21.842 1.00 86.19 274 THR A O 1
ATOM 2209 N N . TYR A 1 275 ? -21.250 4.918 -21.168 1.00 86.75 275 TYR A N 1
ATOM 2210 C CA . TYR A 1 275 ? -21.625 6.292 -20.842 1.00 86.75 275 TYR A CA 1
ATOM 2211 C C . TYR A 1 275 ? -20.985 6.742 -19.528 1.00 86.75 275 TYR A C 1
ATOM 2213 O O . TYR A 1 275 ? -20.462 7.847 -19.458 1.00 86.75 275 TYR A O 1
ATOM 2221 N N . VAL A 1 276 ? -20.954 5.865 -18.523 1.00 90.06 276 VAL A N 1
ATOM 2222 C CA . VAL A 1 276 ? -20.268 6.095 -17.240 1.00 90.06 276 VAL A CA 1
ATOM 2223 C C . VAL A 1 276 ? -18.775 6.370 -17.470 1.00 90.06 276 VAL A C 1
ATOM 2225 O O . VAL A 1 276 ? -18.244 7.356 -16.965 1.00 90.06 276 VAL A O 1
ATOM 2228 N N . ALA A 1 277 ? -18.115 5.581 -18.323 1.00 87.81 277 ALA A N 1
ATOM 2229 C CA . ALA A 1 277 ? -16.724 5.805 -18.717 1.00 87.81 277 ALA A CA 1
ATOM 2230 C C . ALA A 1 277 ? -16.522 7.149 -19.445 1.00 87.81 277 ALA A C 1
ATOM 2232 O O . ALA A 1 277 ? -15.530 7.838 -19.208 1.00 87.81 277 ALA A O 1
ATOM 2233 N N . GLN A 1 278 ? -17.474 7.558 -20.293 1.00 88.75 278 GLN A N 1
ATOM 2234 C CA . GLN A 1 278 ? -17.441 8.868 -20.947 1.00 88.75 278 GLN A CA 1
ATOM 2235 C C . GLN A 1 278 ? -17.573 10.019 -19.937 1.00 88.75 278 GLN A C 1
ATOM 2237 O O . GLN A 1 278 ? -16.847 11.006 -20.049 1.00 88.75 278 GLN A O 1
ATOM 2242 N N . LEU A 1 279 ? -18.473 9.898 -18.954 1.00 90.00 279 LEU A N 1
ATOM 2243 C CA . LEU A 1 279 ? -18.627 10.881 -17.878 1.00 90.00 279 LEU A CA 1
ATOM 2244 C C . LEU A 1 279 ? -17.329 11.028 -17.075 1.00 90.00 279 LEU A C 1
ATOM 2246 O O . LEU A 1 279 ? -16.850 12.147 -16.901 1.00 90.00 279 LEU A O 1
ATOM 2250 N N . LYS A 1 280 ? -16.726 9.900 -16.680 1.00 91.81 280 LYS A N 1
ATOM 2251 C CA . LYS A 1 280 ? -15.456 9.863 -15.948 1.00 91.81 280 LYS A CA 1
ATOM 2252 C C . LYS A 1 280 ? -14.317 10.521 -16.728 1.00 91.81 280 LYS A C 1
ATOM 2254 O O . LYS A 1 280 ? -13.627 11.379 -16.189 1.00 91.81 280 LYS A O 1
ATOM 2259 N N . LYS A 1 281 ? -14.171 10.193 -18.016 1.00 89.62 281 LYS A N 1
ATOM 2260 C CA . LYS A 1 281 ? -13.148 10.795 -18.886 1.00 89.62 281 LYS A CA 1
ATOM 2261 C C . LYS A 1 281 ? -13.314 12.312 -19.003 1.00 89.62 281 LYS A C 1
ATOM 2263 O O . LYS A 1 281 ? -12.333 13.053 -18.981 1.00 89.62 281 LYS A O 1
ATOM 2268 N N . SER A 1 282 ? -14.552 12.787 -19.134 1.00 85.81 282 SER A N 1
ATOM 2269 C CA . SER A 1 282 ? -14.834 14.223 -19.188 1.00 85.81 282 SER A CA 1
ATOM 2270 C C . SER A 1 282 ? -14.533 14.918 -17.864 1.00 85.81 282 SER A C 1
ATOM 2272 O O . SER A 1 282 ? -13.970 16.006 -17.887 1.00 85.81 282 SER A O 1
ATOM 2274 N N . TYR A 1 283 ? -14.837 14.284 -16.731 1.00 88.38 283 TYR A N 1
ATOM 2275 C CA . TYR A 1 283 ? -14.457 14.768 -15.403 1.00 88.38 283 TYR A CA 1
ATOM 2276 C C . TYR A 1 283 ? -12.931 14.874 -15.237 1.00 88.38 283 TYR A C 1
ATOM 2278 O O . TYR A 1 283 ? -12.443 15.938 -14.862 1.00 88.38 283 TYR A O 1
ATOM 2286 N N . GLU A 1 284 ? -12.178 13.834 -15.612 1.00 88.25 284 GLU A N 1
ATOM 2287 C CA . GLU A 1 284 ? -10.705 13.843 -15.599 1.00 88.25 284 GLU A CA 1
ATOM 2288 C C . GLU A 1 284 ? -10.148 14.976 -16.476 1.00 88.25 284 GLU A C 1
ATOM 2290 O O . GLU A 1 284 ? -9.284 15.731 -16.040 1.00 88.25 284 GLU A O 1
ATOM 2295 N N . THR A 1 285 ? -10.732 15.177 -17.664 1.00 85.12 285 THR A N 1
ATOM 2296 C CA . THR A 1 285 ? -10.347 16.261 -18.585 1.00 85.12 285 THR A CA 1
ATOM 2297 C C . THR A 1 285 ? -10.587 17.654 -17.993 1.00 85.12 285 THR A C 1
ATOM 2299 O O . THR A 1 285 ? -9.813 18.570 -18.268 1.00 85.12 285 THR A O 1
ATOM 2302 N N . VAL A 1 286 ? -11.670 17.853 -17.229 1.00 83.06 286 VAL A N 1
ATOM 2303 C CA . VAL A 1 286 ? -11.932 19.140 -16.564 1.00 83.06 286 VAL A CA 1
ATOM 2304 C C . VAL A 1 286 ? -10.901 19.373 -15.470 1.00 83.06 286 VAL A C 1
ATOM 2306 O O . VAL A 1 286 ? -10.271 20.422 -15.466 1.00 83.06 286 VAL A O 1
ATOM 2309 N N . ILE A 1 287 ? -10.663 18.381 -14.613 1.00 84.00 287 ILE A N 1
ATOM 2310 C CA . ILE A 1 287 ? -9.702 18.487 -13.508 1.00 84.00 287 ILE A CA 1
ATOM 2311 C C . ILE A 1 287 ? -8.295 18.805 -14.004 1.00 84.00 287 ILE A C 1
ATOM 2313 O O . ILE A 1 287 ? -7.665 19.712 -13.475 1.00 84.00 287 ILE A O 1
ATOM 2317 N N . GLU A 1 288 ? -7.832 18.120 -15.050 1.00 84.06 288 GLU A N 1
ATOM 2318 C CA . GLU A 1 288 ? -6.513 18.365 -15.644 1.00 84.06 288 GLU A CA 1
ATOM 2319 C C . GLU A 1 288 ? -6.370 19.772 -16.241 1.00 84.06 288 GLU A C 1
ATOM 2321 O O . GLU A 1 288 ? -5.268 20.309 -16.285 1.00 84.06 288 GLU A O 1
ATOM 2326 N N . LYS A 1 289 ? -7.467 20.372 -16.722 1.00 82.25 289 LYS A N 1
ATOM 2327 C CA . LYS A 1 289 ? -7.443 21.668 -17.418 1.00 82.25 289 LYS A CA 1
ATOM 2328 C C . LYS A 1 289 ? -7.768 22.866 -16.538 1.00 82.25 289 LYS A C 1
ATOM 2330 O O . LYS A 1 289 ? -7.419 23.980 -16.911 1.00 82.25 289 LYS A O 1
ATOM 2335 N N . THR A 1 290 ? -8.472 22.658 -15.431 1.00 76.12 290 THR A N 1
ATOM 2336 C CA . THR A 1 290 ? -8.917 23.737 -14.539 1.00 76.12 290 THR A CA 1
ATOM 2337 C C . THR A 1 290 ? -8.258 23.682 -13.163 1.00 76.12 290 THR A C 1
ATOM 2339 O O . THR A 1 290 ? -8.676 24.437 -12.296 1.00 76.12 290 THR A O 1
ATOM 2342 N N . ASP A 1 291 ? -7.324 22.748 -12.940 1.00 72.62 291 ASP A N 1
ATOM 2343 C CA . ASP A 1 291 ? -6.659 22.480 -11.651 1.00 72.62 291 ASP A CA 1
ATOM 2344 C C . ASP A 1 291 ? -7.642 22.350 -10.470 1.00 72.62 291 ASP A C 1
ATOM 2346 O O . ASP A 1 291 ? -7.382 22.730 -9.330 1.00 72.62 291 ASP A O 1
ATOM 2350 N N . ARG A 1 292 ? -8.845 21.834 -10.758 1.00 72.25 292 ARG A N 1
ATOM 2351 C CA . ARG A 1 292 ? -9.893 21.690 -9.746 1.00 72.25 292 ARG A CA 1
ATOM 2352 C C . ARG A 1 292 ? -9.550 20.525 -8.821 1.00 72.25 292 ARG A C 1
ATOM 2354 O O . ARG A 1 292 ? -9.100 19.479 -9.299 1.00 72.25 292 ARG A O 1
ATOM 2361 N N . PRO A 1 293 ? -9.823 20.643 -7.513 1.00 68.06 293 PRO A N 1
ATOM 2362 C CA . PRO A 1 293 ? -9.551 19.558 -6.591 1.00 68.06 293 PRO A CA 1
ATOM 2363 C C . PRO A 1 293 ? -10.409 18.338 -6.954 1.00 68.06 293 PRO A C 1
ATOM 2365 O O . PRO A 1 293 ? -11.603 18.440 -7.241 1.00 68.06 293 PRO A O 1
ATOM 2368 N N . ARG A 1 294 ? -9.782 17.155 -6.946 1.00 71.69 294 ARG A N 1
ATOM 2369 C CA . ARG A 1 294 ? -10.457 15.870 -7.226 1.00 71.69 294 ARG A CA 1
ATOM 2370 C C . ARG A 1 294 ? -11.545 15.549 -6.200 1.00 71.69 294 ARG A C 1
ATOM 2372 O O . ARG A 1 294 ? -12.487 14.822 -6.502 1.00 71.69 294 ARG A O 1
ATOM 2379 N N . TYR A 1 295 ? -11.420 16.104 -5.003 1.00 69.06 295 TYR A N 1
ATOM 2380 C CA . TYR A 1 295 ? -12.351 15.928 -3.900 1.00 69.06 295 TYR A CA 1
ATOM 2381 C C . TYR A 1 295 ? -12.808 17.301 -3.423 1.00 69.06 295 TYR A C 1
ATOM 2383 O O . TYR A 1 295 ? -12.038 18.257 -3.461 1.00 69.06 295 TYR A O 1
ATOM 2391 N N . GLY A 1 296 ? -14.065 17.409 -3.008 1.00 65.81 296 GLY A N 1
ATOM 2392 C CA . GLY A 1 296 ? -14.568 18.659 -2.458 1.00 65.81 296 GLY A CA 1
ATOM 2393 C C . GLY A 1 296 ? -13.957 18.930 -1.082 1.00 65.81 296 GLY A C 1
ATOM 2394 O O . GLY A 1 296 ? -13.470 18.014 -0.426 1.00 65.81 296 GLY A O 1
ATOM 2395 N N . SER A 1 297 ? -14.006 20.182 -0.634 1.00 68.81 297 SER A N 1
ATOM 2396 C CA . SER A 1 297 ? -13.450 20.610 0.661 1.00 68.81 297 SER A CA 1
ATOM 2397 C C . SER A 1 297 ? -14.204 20.066 1.880 1.00 68.81 297 SER A C 1
ATOM 2399 O O . SER A 1 297 ? -13.654 20.043 2.976 1.00 68.81 297 SER A O 1
ATOM 2401 N N . LEU A 1 298 ? -15.453 19.632 1.691 1.00 75.12 298 LEU A N 1
ATOM 2402 C CA . LEU A 1 298 ? -16.313 19.071 2.733 1.00 75.12 298 LEU A CA 1
ATOM 2403 C C . LEU A 1 298 ? -16.293 17.528 2.739 1.00 75.12 298 LEU A C 1
ATOM 2405 O O . LEU A 1 298 ? -16.110 16.914 1.680 1.00 75.12 298 LEU A O 1
ATOM 2409 N N . PRO A 1 299 ? -16.507 16.878 3.899 1.00 76.94 299 PRO A N 1
ATOM 2410 C CA . PRO A 1 299 ? -16.669 15.429 3.971 1.00 76.94 299 PRO A CA 1
ATOM 2411 C C . PRO A 1 299 ? -17.900 14.957 3.180 1.00 76.94 299 PRO A C 1
ATOM 2413 O O . PRO A 1 299 ? -18.833 15.712 2.911 1.00 76.94 299 PRO A O 1
ATOM 2416 N N . THR A 1 300 ? -17.923 13.678 2.801 1.00 82.00 300 THR A N 1
ATOM 2417 C CA . THR A 1 300 ? -19.112 13.080 2.182 1.00 82.00 300 THR A CA 1
ATOM 2418 C C . THR A 1 300 ? -20.181 12.849 3.246 1.00 82.00 300 THR A C 1
ATOM 2420 O O . THR A 1 300 ? -20.126 11.868 3.982 1.00 82.00 300 THR A O 1
ATOM 2423 N N . TYR A 1 301 ? -21.165 13.743 3.311 1.00 87.19 301 TYR A N 1
ATOM 2424 C CA . TYR A 1 301 ? -22.341 13.564 4.162 1.00 87.19 301 TYR A CA 1
ATOM 2425 C C . TYR A 1 301 ? -23.207 12.429 3.631 1.00 87.19 301 TYR A C 1
ATOM 2427 O O . TYR A 1 301 ? -23.387 12.297 2.418 1.00 87.19 301 TYR A O 1
ATOM 2435 N N . SER A 1 302 ? -23.738 11.613 4.527 1.00 88.31 302 SER A N 1
ATOM 2436 C CA . SER A 1 302 ? -24.518 10.420 4.203 1.00 88.31 302 SER A CA 1
ATOM 2437 C C . SER A 1 302 ? -25.986 10.566 4.606 1.00 88.31 302 SER A C 1
ATOM 2439 O O . SER A 1 302 ? -26.865 9.976 3.963 1.00 88.31 302 SER A O 1
ATOM 2441 N N . THR A 1 303 ? -26.267 11.409 5.604 1.00 90.75 303 THR A N 1
ATOM 2442 C CA . THR A 1 303 ? -27.617 11.644 6.124 1.00 90.75 303 THR A CA 1
ATOM 2443 C C . THR A 1 303 ? -28.162 13.019 5.743 1.00 90.75 303 THR A C 1
ATOM 2445 O O . THR A 1 303 ? -27.439 13.964 5.433 1.00 90.75 303 THR A O 1
ATOM 2448 N N . SER A 1 304 ? -29.485 13.137 5.766 1.00 90.38 304 SER A N 1
ATOM 2449 C CA . SER A 1 304 ? -30.205 14.384 5.511 1.00 90.38 304 SER A CA 1
ATOM 2450 C C . SER A 1 304 ? -29.948 15.412 6.613 1.00 90.38 304 SER A C 1
ATOM 2452 O O . SER A 1 304 ? -29.892 16.606 6.333 1.00 90.38 304 SER A O 1
ATOM 2454 N N . ALA A 1 305 ? -29.774 14.953 7.855 1.00 88.56 305 ALA A N 1
ATOM 2455 C CA . ALA A 1 305 ? -29.531 15.815 9.004 1.00 88.56 305 ALA A CA 1
ATOM 2456 C C . ALA A 1 305 ? -28.133 16.448 8.947 1.00 88.56 305 ALA A C 1
ATOM 2458 O O . ALA A 1 305 ? -27.999 17.649 9.163 1.00 88.56 305 ALA A O 1
ATOM 2459 N N . GLU A 1 306 ? -27.121 15.676 8.544 1.00 88.94 306 GLU A N 1
ATOM 2460 C CA . GLU A 1 306 ? -25.771 16.176 8.271 1.00 88.94 306 GLU A CA 1
ATOM 2461 C C . GLU A 1 306 ? -25.763 17.239 7.162 1.00 88.94 306 GLU A C 1
ATOM 2463 O O . GLU A 1 306 ? -25.166 18.304 7.313 1.00 88.94 306 GLU A O 1
ATOM 2468 N N . VAL A 1 307 ? -26.471 16.974 6.056 1.00 89.75 307 VAL A N 1
ATOM 2469 C CA . VAL A 1 307 ? -26.583 17.913 4.928 1.00 89.75 307 VAL A CA 1
ATOM 2470 C C . VAL A 1 307 ? -27.251 19.222 5.352 1.00 89.75 307 VAL A C 1
ATOM 2472 O O . VAL A 1 307 ? -26.798 20.296 4.960 1.00 89.75 307 VAL A O 1
ATOM 2475 N N . LEU A 1 308 ? -28.332 19.148 6.132 1.00 89.00 308 LEU A N 1
ATOM 2476 C CA . LEU A 1 308 ? -29.048 20.334 6.600 1.00 89.00 308 LEU A CA 1
ATOM 2477 C C . LEU A 1 308 ? -28.229 21.129 7.623 1.00 89.00 308 LEU A C 1
ATOM 2479 O O . LEU A 1 308 ? -28.191 22.352 7.518 1.00 89.00 308 LEU A O 1
ATOM 2483 N N . ALA A 1 309 ? -27.543 20.455 8.550 1.00 86.88 309 ALA A N 1
ATOM 2484 C CA . ALA A 1 309 ? -26.650 21.100 9.511 1.00 86.88 309 ALA A CA 1
ATOM 2485 C C . ALA A 1 309 ? -25.549 21.896 8.794 1.00 86.88 309 ALA A C 1
ATOM 2487 O O . ALA A 1 309 ? -25.357 23.078 9.072 1.00 86.88 309 ALA A O 1
ATOM 2488 N N . GLU A 1 310 ? -24.905 21.296 7.790 1.00 89.56 310 GLU A N 1
ATOM 2489 C CA . GLU A 1 310 ? -23.867 21.971 7.007 1.00 89.56 310 GLU A CA 1
ATOM 2490 C C . GLU A 1 310 ? -24.414 23.165 6.205 1.00 89.56 310 GLU A C 1
ATOM 2492 O O . GLU A 1 310 ? -23.789 24.225 6.132 1.00 89.56 310 GLU A O 1
ATOM 2497 N N . LEU A 1 311 ? -25.600 23.030 5.604 1.00 87.00 311 LEU A N 1
ATOM 2498 C CA . LEU A 1 311 ? -26.227 24.134 4.870 1.00 87.00 311 LEU A CA 1
ATOM 2499 C C . LEU A 1 311 ? -26.626 25.300 5.783 1.00 87.00 311 LEU A C 1
ATOM 2501 O O . LEU A 1 311 ? -26.553 26.450 5.344 1.00 87.00 311 LEU A O 1
ATOM 2505 N N . ASN A 1 312 ? -27.005 25.009 7.027 1.00 87.44 312 ASN A N 1
ATOM 2506 C CA . ASN A 1 312 ? -27.363 26.004 8.036 1.00 87.44 312 ASN A CA 1
ATOM 2507 C C . ASN A 1 312 ? -26.140 26.600 8.760 1.00 87.44 312 ASN A C 1
ATOM 2509 O O . ASN A 1 312 ? -26.277 27.624 9.425 1.00 87.44 312 ASN A O 1
ATOM 2513 N N . GLY A 1 313 ? -24.951 26.005 8.603 1.00 80.81 313 GLY A N 1
ATOM 2514 C CA . GLY A 1 313 ? -23.734 26.411 9.311 1.00 80.81 313 GLY A CA 1
ATOM 2515 C C . GLY A 1 313 ? -23.658 25.908 10.758 1.00 80.81 313 GLY A C 1
ATOM 2516 O O . GLY A 1 313 ? -22.900 26.459 11.558 1.00 80.81 313 GLY A O 1
ATOM 2517 N N . ASP A 1 314 ? -24.430 24.876 11.101 1.00 78.38 314 ASP A N 1
ATOM 2518 C CA . ASP A 1 314 ? -24.407 24.238 12.415 1.00 78.38 314 ASP A CA 1
ATOM 2519 C C . ASP A 1 314 ? -23.171 23.326 12.543 1.00 78.38 314 ASP A C 1
ATOM 2521 O O . ASP A 1 314 ? -22.784 22.632 11.601 1.00 78.38 314 ASP A O 1
ATOM 2525 N N . LYS A 1 315 ? -22.538 23.281 13.726 1.00 64.00 315 LYS A N 1
ATOM 2526 C CA . LYS A 1 315 ? -21.411 22.363 13.974 1.00 64.00 315 LYS A CA 1
ATOM 2527 C C . LYS A 1 315 ? -21.891 20.905 13.919 1.00 64.00 315 LYS A C 1
ATOM 2529 O O . LYS A 1 315 ? -22.576 20.434 14.824 1.00 64.00 315 LYS A O 1
ATOM 2534 N N . VAL A 1 316 ? -21.454 20.179 12.887 1.00 56.03 316 VAL A N 1
ATOM 2535 C CA . VAL A 1 316 ? -21.838 18.787 12.559 1.00 56.03 316 VAL A CA 1
ATOM 2536 C C . VAL A 1 316 ? -21.387 17.744 13.609 1.00 56.03 316 VAL A C 1
ATOM 2538 O O . VAL A 1 316 ? -21.785 16.584 13.545 1.00 56.03 316 VAL A O 1
ATOM 2541 N N . GLU A 1 317 ? -20.620 18.128 14.637 1.00 49.53 317 GLU A N 1
ATOM 2542 C CA . GLU A 1 317 ? -20.043 17.226 15.659 1.00 49.53 317 GLU A CA 1
ATOM 2543 C C . GLU A 1 317 ? -21.061 16.445 16.517 1.00 49.53 317 GLU A C 1
ATOM 2545 O O . GLU A 1 317 ? -20.661 15.578 17.289 1.00 49.53 317 GLU A O 1
ATOM 2550 N N . SER A 1 318 ? -22.367 16.694 16.385 1.00 44.88 318 SER A N 1
ATOM 2551 C CA . SER A 1 318 ? -23.404 16.114 17.256 1.00 44.88 318 SER A CA 1
ATOM 2552 C C . SER A 1 318 ? -24.463 15.253 16.553 1.00 44.88 318 SER A C 1
ATOM 2554 O O . SER A 1 318 ? -25.358 14.742 17.221 1.00 44.88 318 SER A O 1
ATOM 2556 N N . ILE A 1 319 ? -24.371 15.049 15.233 1.00 50.41 319 ILE A N 1
ATOM 2557 C CA . ILE A 1 319 ? -25.409 14.355 14.448 1.00 50.41 319 ILE A CA 1
ATOM 2558 C C . ILE A 1 319 ? -24.778 13.235 13.611 1.00 50.41 319 ILE A C 1
ATOM 2560 O O . ILE A 1 319 ? -24.806 13.255 12.385 1.00 50.41 319 ILE A O 1
ATOM 2564 N N . ARG A 1 320 ? -24.157 12.254 14.269 1.00 50.16 320 ARG A N 1
ATOM 2565 C CA . ARG A 1 320 ? -23.834 10.973 13.628 1.00 50.16 320 ARG A CA 1
ATOM 2566 C C . ARG A 1 320 ? -24.815 9.931 14.136 1.00 50.16 320 ARG A C 1
ATOM 2568 O O . ARG A 1 320 ? -25.024 9.822 15.341 1.00 50.16 320 ARG A O 1
ATOM 2575 N N . LEU A 1 321 ? -25.432 9.205 13.209 1.00 46.59 321 LEU A N 1
ATOM 2576 C CA . LEU A 1 321 ? -26.298 8.074 13.526 1.00 46.59 321 LEU A CA 1
ATOM 2577 C C . LEU A 1 321 ? -25.524 7.062 14.374 1.00 46.59 321 LEU A C 1
ATOM 2579 O O . LEU A 1 321 ? -24.431 6.646 13.991 1.00 46.59 321 LEU A O 1
ATOM 2583 N N . ASN A 1 322 ? -26.110 6.646 15.496 1.00 42.56 322 ASN A N 1
ATOM 2584 C CA . ASN A 1 322 ? -25.723 5.388 16.118 1.00 42.56 322 ASN A CA 1
ATOM 2585 C C . ASN A 1 322 ? -26.073 4.276 15.121 1.00 42.56 322 ASN A C 1
ATOM 2587 O O . ASN A 1 322 ? -27.217 4.198 14.676 1.00 42.56 322 ASN A O 1
ATOM 2591 N N . GLU A 1 323 ? -25.092 3.462 14.737 1.00 39.75 323 GLU A N 1
ATOM 2592 C CA . GLU A 1 323 ? -25.320 2.283 13.902 1.00 39.75 323 GLU A CA 1
ATOM 2593 C C . GLU A 1 323 ? -26.252 1.327 14.662 1.00 39.75 323 GLU A C 1
ATOM 2595 O O . GLU A 1 323 ? -25.874 0.744 15.678 1.00 39.75 323 GLU A O 1
ATOM 2600 N N . ASP A 1 324 ? -27.504 1.239 14.212 1.00 36.28 324 ASP A N 1
ATOM 2601 C CA . ASP A 1 324 ? -28.513 0.352 14.784 1.00 36.28 324 ASP A CA 1
ATOM 2602 C C . ASP A 1 324 ? -28.172 -1.095 14.390 1.00 36.28 324 ASP A C 1
ATOM 2604 O O . ASP A 1 324 ? -28.020 -1.420 13.208 1.00 36.28 324 ASP A O 1
ATOM 2608 N N . ASN A 1 325 ? -28.006 -1.954 15.397 1.00 39.47 325 ASN A N 1
ATOM 2609 C CA . ASN A 1 325 ? -27.710 -3.376 15.245 1.00 39.47 325 ASN A CA 1
ATOM 2610 C C . ASN A 1 325 ? -28.885 -4.080 14.551 1.00 39.47 325 ASN A C 1
ATOM 2612 O O . ASN A 1 325 ? -29.920 -4.343 15.164 1.00 39.47 325 ASN A O 1
ATOM 2616 N N . GLY A 1 326 ? -28.716 -4.404 13.269 1.00 35.59 326 GLY A N 1
ATOM 2617 C CA . GLY A 1 326 ? -29.637 -5.248 12.513 1.00 35.59 326 GLY A CA 1
ATOM 2618 C C . GLY A 1 326 ? -29.529 -6.711 12.938 1.00 35.59 326 GLY A C 1
ATOM 2619 O O . GLY A 1 326 ? -28.820 -7.488 12.304 1.00 35.59 326 GLY A O 1
ATOM 2620 N N . ASP A 1 327 ? -30.239 -7.066 14.004 1.00 38.62 327 ASP A N 1
ATOM 2621 C CA . ASP A 1 327 ? -30.499 -8.442 14.423 1.00 38.62 327 ASP A CA 1
ATOM 2622 C C . ASP A 1 327 ? -31.685 -8.987 13.598 1.00 38.62 327 ASP A C 1
ATOM 2624 O O . ASP A 1 327 ? -32.852 -8.689 13.865 1.00 38.62 327 ASP A O 1
ATOM 2628 N N . GLU A 1 328 ? -31.405 -9.743 12.529 1.00 37.44 328 GLU A N 1
ATOM 2629 C CA . GLU A 1 328 ? -32.434 -10.495 11.796 1.00 37.44 328 GLU A CA 1
ATOM 2630 C C . GLU A 1 328 ? -32.781 -11.785 12.557 1.00 37.44 328 GLU A C 1
ATOM 2632 O O . GLU A 1 328 ? -32.348 -12.888 12.224 1.00 37.44 328 GLU A O 1
ATOM 2637 N N . GLY A 1 329 ? -33.618 -11.637 13.584 1.00 33.22 329 GLY A N 1
ATOM 2638 C CA . GLY A 1 329 ? -34.295 -12.731 14.272 1.00 33.22 329 GLY A CA 1
ATOM 2639 C C . GLY A 1 329 ? -35.784 -12.771 13.929 1.00 33.22 329 GLY A C 1
ATOM 2640 O O . GLY A 1 329 ? -36.566 -11.939 14.381 1.00 33.22 329 GLY A O 1
ATOM 2641 N N . ASN A 1 330 ? -36.191 -13.775 13.150 1.00 37.00 330 ASN A N 1
ATOM 2642 C CA . ASN A 1 330 ? -37.582 -14.200 12.958 1.00 37.00 330 ASN A CA 1
ATOM 2643 C C . ASN A 1 330 ? -38.395 -14.169 14.269 1.00 37.00 330 ASN A C 1
ATOM 2645 O O . ASN A 1 330 ? -38.034 -14.881 15.204 1.00 37.00 330 ASN A O 1
ATOM 2649 N N . SER A 1 331 ? -39.559 -13.502 14.288 1.00 32.47 331 SER A N 1
ATOM 2650 C CA . SER A 1 331 ? -40.809 -14.049 14.857 1.00 32.47 331 SER A CA 1
ATOM 2651 C C . SER A 1 331 ? -42.020 -13.130 14.666 1.00 32.47 331 SER A C 1
ATOM 2653 O O . SER A 1 331 ? -42.014 -11.943 14.974 1.00 32.47 331 SER A O 1
ATOM 2655 N N . HIS A 1 332 ? -43.105 -13.737 14.187 1.00 35.66 332 HIS A N 1
ATOM 2656 C CA . HIS A 1 332 ? -44.468 -13.219 14.232 1.00 35.66 332 HIS A CA 1
ATOM 2657 C C . HIS A 1 332 ? -44.927 -12.903 15.665 1.00 35.66 332 HIS A C 1
ATOM 2659 O O . HIS A 1 332 ? -44.875 -13.776 16.522 1.00 35.66 332 HIS A O 1
ATOM 2665 N N . SER A 1 333 ? -45.541 -11.739 15.882 1.00 31.81 333 SER A N 1
ATOM 2666 C CA . SER A 1 333 ? -46.905 -11.633 16.432 1.00 31.81 333 SER A CA 1
ATOM 2667 C C . SER A 1 333 ? -47.354 -10.171 16.417 1.00 31.81 333 SER A C 1
ATOM 2669 O O . SER A 1 333 ? -46.577 -9.261 16.693 1.00 31.81 333 SER A O 1
ATOM 2671 N N . GLY A 1 334 ? -48.601 -9.937 16.016 1.00 35.28 334 GLY A N 1
ATOM 2672 C CA . GLY A 1 334 ? -49.175 -8.601 15.978 1.00 35.28 334 GLY A CA 1
ATOM 2673 C C . GLY A 1 334 ? -49.635 -8.130 17.352 1.00 35.28 334 GLY A C 1
ATOM 2674 O O . GLY A 1 334 ? -50.267 -8.883 18.084 1.00 35.28 334 GLY A O 1
ATOM 2675 N N . GLN A 1 335 ? -49.442 -6.845 17.635 1.00 27.77 335 GLN A N 1
ATOM 2676 C CA . GLN A 1 335 ? -50.395 -6.087 18.434 1.00 27.77 335 GLN A CA 1
ATOM 2677 C C . GLN A 1 335 ? -50.270 -4.594 18.134 1.00 27.77 335 GLN A C 1
ATOM 2679 O O . GLN A 1 335 ? -49.191 -4.018 18.068 1.00 27.77 335 GLN A O 1
ATOM 2684 N N . ARG A 1 336 ? -51.433 -4.001 17.891 1.00 35.88 336 ARG A N 1
ATOM 2685 C CA . ARG A 1 336 ? -51.688 -2.618 17.512 1.00 35.88 336 ARG A CA 1
ATOM 2686 C C . ARG A 1 336 ? -52.150 -1.887 18.765 1.00 35.88 336 ARG A C 1
ATOM 2688 O O . ARG A 1 336 ? -53.232 -2.239 19.220 1.00 35.88 336 ARG A O 1
ATOM 2695 N N . ILE A 1 337 ? -51.411 -0.900 19.282 1.00 31.08 337 ILE A N 1
ATOM 2696 C CA . ILE A 1 337 ? -51.957 0.152 20.164 1.00 31.08 337 ILE A CA 1
ATOM 2697 C C . ILE A 1 337 ? -51.210 1.471 19.925 1.00 31.08 337 ILE A C 1
ATOM 2699 O O . ILE A 1 337 ? -49.985 1.510 19.850 1.00 31.08 337 ILE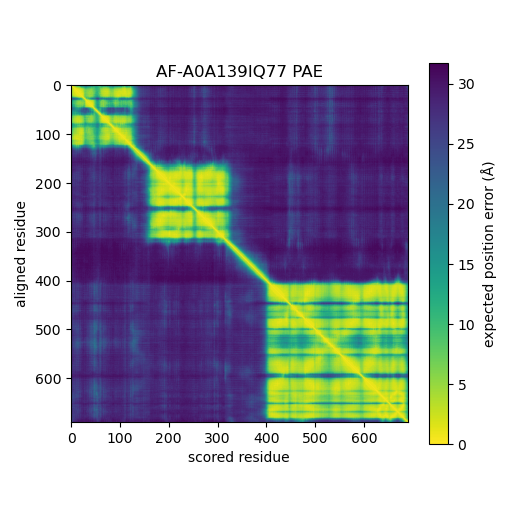 A O 1
ATOM 2703 N N . ASP A 1 338 ? -52.008 2.525 19.785 1.00 28.48 338 ASP A N 1
ATOM 2704 C CA . ASP A 1 338 ? -51.642 3.908 19.530 1.00 28.48 338 ASP A CA 1
ATOM 2705 C C . ASP A 1 338 ? -51.159 4.699 20.772 1.00 28.48 338 ASP A C 1
ATOM 2707 O O . ASP A 1 338 ? -51.498 4.392 21.911 1.00 28.48 338 ASP A O 1
ATOM 2711 N N . HIS A 1 339 ? -50.524 5.837 20.458 1.00 30.25 339 HIS A N 1
ATOM 2712 C CA . HIS A 1 339 ? -50.609 7.156 21.108 1.00 30.25 339 HIS A CA 1
ATOM 2713 C C . HIS A 1 339 ? -49.804 7.530 22.380 1.00 30.25 339 HIS A C 1
ATOM 2715 O O . HIS A 1 339 ? -49.843 6.907 23.434 1.00 30.25 339 HIS A O 1
ATOM 2721 N N . THR A 1 340 ? -49.282 8.766 22.265 1.00 27.69 340 THR A N 1
ATOM 2722 C CA . THR A 1 340 ? -49.157 9.867 23.253 1.00 27.69 340 THR A CA 1
ATOM 2723 C C . THR A 1 340 ? -47.893 10.034 24.114 1.00 27.69 340 THR A C 1
ATOM 2725 O O . THR A 1 340 ? -47.732 9.450 25.173 1.00 27.69 340 THR A O 1
ATOM 2728 N N . SER A 1 341 ? -47.054 10.980 23.664 1.00 30.30 341 SER A N 1
ATOM 2729 C CA . SER A 1 341 ? -46.600 12.204 24.359 1.00 30.30 341 SER A CA 1
ATOM 2730 C C . SER A 1 341 ? -46.552 12.240 25.900 1.00 30.30 341 SER A C 1
ATOM 2732 O O . SER A 1 341 ? -47.607 12.276 26.524 1.00 30.30 341 SER A O 1
ATOM 2734 N N . ARG A 1 342 ? -45.377 12.534 26.490 1.00 28.70 342 ARG A N 1
ATOM 2735 C CA . ARG A 1 342 ? -45.080 13.822 27.174 1.00 28.70 342 ARG A CA 1
ATOM 2736 C C . ARG A 1 342 ? -43.700 13.860 27.854 1.00 28.70 342 ARG A C 1
ATOM 2738 O O . ARG A 1 342 ? -43.226 12.894 28.429 1.00 28.70 342 ARG A O 1
ATOM 2745 N N . SER A 1 343 ? -43.136 15.062 27.793 1.00 26.30 343 SER A N 1
ATOM 2746 C CA . SER A 1 343 ? -42.003 15.641 28.520 1.00 26.30 343 SER A CA 1
ATOM 2747 C C . SER A 1 343 ? -42.017 15.445 30.041 1.00 26.30 343 SER A C 1
ATOM 2749 O O . SER A 1 343 ? -43.089 15.593 30.622 1.00 26.30 343 SER A O 1
ATOM 2751 N N . SER A 1 344 ? -40.832 15.349 30.667 1.00 27.45 344 SER A N 1
ATOM 2752 C CA . SER A 1 344 ? -40.287 16.374 31.594 1.00 27.45 344 SER A CA 1
ATOM 2753 C C . SER A 1 344 ? -39.034 15.894 32.354 1.00 27.45 344 SER A C 1
ATOM 2755 O O . SER A 1 344 ? -39.057 14.850 32.998 1.00 27.45 344 SER A O 1
ATOM 2757 N N . SER A 1 345 ? -37.971 16.704 32.313 1.00 25.78 345 SER A N 1
ATOM 2758 C CA . SER A 1 345 ? -36.794 16.723 33.210 1.00 25.78 345 SER A CA 1
ATOM 2759 C C . SER A 1 345 ? -37.162 17.304 34.607 1.00 25.78 345 SER A C 1
ATOM 2761 O O . SER A 1 345 ? -38.325 17.651 34.807 1.00 25.78 345 SER A O 1
ATOM 2763 N N . PRO A 1 346 ? -36.212 17.692 35.491 1.00 40.62 346 PRO A N 1
ATOM 2764 C CA . PRO A 1 346 ? -35.161 16.941 36.203 1.00 40.62 346 PRO A CA 1
ATOM 2765 C C . PRO A 1 346 ? -35.193 17.210 37.739 1.00 40.62 346 PRO A C 1
ATOM 2767 O O . PRO A 1 346 ? -35.791 18.189 38.181 1.00 40.62 346 PRO A O 1
ATOM 2770 N N . THR A 1 347 ? -34.441 16.459 38.561 1.00 28.11 347 THR A N 1
ATOM 2771 C CA . THR A 1 347 ? -34.173 16.881 39.959 1.00 28.11 347 THR A CA 1
ATOM 2772 C C . THR A 1 347 ? -32.750 16.556 40.426 1.00 28.11 347 THR A C 1
ATOM 2774 O O . THR A 1 347 ? -32.293 15.420 40.350 1.00 28.11 347 THR A O 1
ATOM 2777 N N . LYS A 1 348 ? -32.074 17.596 40.932 1.00 28.58 348 LYS A N 1
ATOM 2778 C CA . LYS A 1 348 ? -30.807 17.622 41.688 1.00 28.58 348 LYS A CA 1
ATOM 2779 C C . LYS A 1 348 ? -31.091 17.557 43.200 1.00 28.58 348 LYS A C 1
ATOM 2781 O O . LYS A 1 348 ? -32.000 18.249 43.643 1.00 28.58 348 LYS A O 1
ATOM 2786 N N . ALA A 1 349 ? -30.232 16.876 43.965 1.00 26.25 349 ALA A N 1
ATOM 2787 C CA . ALA A 1 349 ? -29.723 17.211 45.319 1.00 26.25 349 ALA A CA 1
ATOM 2788 C C . ALA A 1 349 ? -28.803 16.042 45.754 1.00 26.25 349 ALA A C 1
ATOM 2790 O O . ALA A 1 349 ? -29.221 14.900 45.639 1.00 26.25 349 ALA A O 1
ATOM 2791 N N . SER A 1 350 ? -27.496 16.188 46.008 1.00 24.55 350 SER A N 1
ATOM 2792 C CA . SER A 1 350 ? -26.759 16.937 47.047 1.00 24.55 350 SER A CA 1
ATOM 2793 C C . SER A 1 350 ? -26.759 16.267 48.434 1.00 24.55 350 SER A C 1
ATOM 2795 O O . SER A 1 350 ? -27.795 15.789 48.880 1.00 24.55 350 SER A O 1
ATOM 2797 N N . TRP A 1 351 ? -25.603 16.397 49.107 1.00 26.41 351 TRP A N 1
ATOM 2798 C CA . TRP A 1 351 ? -25.288 16.303 50.550 1.00 26.41 351 TRP A CA 1
ATOM 2799 C C . TRP A 1 351 ? -24.444 15.103 51.063 1.00 26.41 351 TRP A C 1
ATOM 2801 O O . TRP A 1 351 ? -24.952 14.041 51.390 1.00 26.41 351 TRP A O 1
ATOM 2811 N N . HIS A 1 352 ? -23.140 15.403 51.199 1.00 27.47 352 HIS A N 1
ATOM 2812 C CA . HIS A 1 352 ? -22.224 15.238 52.351 1.00 27.47 352 HIS A CA 1
ATOM 2813 C C . HIS A 1 352 ? -21.753 13.870 52.896 1.00 27.47 352 HIS A C 1
ATOM 2815 O O . HIS A 1 352 ? -22.468 13.140 53.567 1.00 27.47 352 HIS A O 1
ATOM 2821 N N . SER A 1 353 ? -20.438 13.672 52.718 1.00 26.27 353 SER A N 1
ATOM 2822 C CA . SER A 1 353 ? -19.362 13.458 53.709 1.00 26.27 353 SER A CA 1
ATOM 2823 C C . SER A 1 353 ? -19.650 12.827 55.080 1.00 26.27 353 SER A C 1
ATOM 2825 O O . SER A 1 353 ? -20.313 13.429 55.920 1.00 26.27 353 SER A O 1
ATOM 2827 N N . ALA A 1 354 ? -18.892 11.769 55.393 1.00 27.55 354 ALA A N 1
ATOM 2828 C CA . ALA A 1 354 ? -18.323 11.540 56.723 1.00 27.55 354 ALA A CA 1
ATOM 2829 C C . ALA A 1 354 ? -16.939 10.866 56.614 1.00 27.55 354 ALA A C 1
ATOM 2831 O O . ALA A 1 354 ? -16.767 9.868 55.920 1.00 27.55 354 ALA A O 1
ATOM 2832 N N . GLN A 1 355 ? -15.958 11.468 57.289 1.00 29.02 355 GLN A N 1
ATOM 2833 C CA . GLN A 1 355 ? -14.585 10.997 57.488 1.00 29.02 355 GLN A CA 1
ATOM 2834 C C . GLN A 1 355 ? -14.542 9.805 58.459 1.00 29.02 355 GLN A C 1
ATOM 2836 O O . GLN A 1 355 ? -15.324 9.768 59.407 1.00 29.02 355 GLN A O 1
ATOM 2841 N N . SER A 1 356 ? -13.561 8.908 58.315 1.00 26.78 356 SER A N 1
ATOM 2842 C CA . SER A 1 356 ? -12.987 8.175 59.454 1.00 26.78 356 SER A CA 1
ATOM 2843 C C . SER A 1 356 ? -11.576 7.663 59.136 1.00 26.78 356 SER A C 1
ATOM 2845 O O . SER A 1 356 ? -11.222 7.448 57.982 1.00 26.78 356 SER A O 1
ATOM 2847 N N . MET A 1 357 ? -10.772 7.568 60.189 1.00 27.03 357 MET A N 1
ATOM 2848 C CA . MET A 1 357 ? -9.313 7.638 60.248 1.00 27.03 357 MET A CA 1
ATOM 2849 C C . MET A 1 357 ? -8.554 6.346 59.897 1.00 27.03 357 MET A C 1
ATOM 2851 O O . MET A 1 357 ? -9.052 5.238 60.076 1.00 27.03 357 MET A O 1
ATOM 2855 N N . CYS A 1 358 ? -7.285 6.526 59.508 1.00 27.03 358 CYS A N 1
ATOM 2856 C CA . CYS A 1 358 ? -6.218 5.515 59.493 1.00 27.03 358 CYS A CA 1
ATOM 2857 C C . CYS A 1 358 ? -5.995 4.866 60.877 1.00 27.03 358 CYS A C 1
ATOM 2859 O O . CYS A 1 358 ? -6.271 5.491 61.905 1.00 27.03 358 CYS A O 1
ATOM 2861 N N . PRO A 1 359 ? -5.372 3.670 60.923 1.00 39.16 359 PRO A N 1
ATOM 2862 C CA . PRO A 1 359 ? -3.931 3.666 61.204 1.00 39.16 359 PRO A CA 1
ATOM 2863 C C . PRO A 1 359 ? -3.094 2.625 60.426 1.00 39.16 359 PRO A C 1
ATOM 2865 O O . PRO A 1 359 ? -3.592 1.648 59.878 1.00 39.16 359 PRO A O 1
ATOM 2868 N N . ASN A 1 360 ? -1.783 2.888 60.428 1.00 30.55 360 ASN A N 1
ATOM 2869 C CA . ASN A 1 360 ? -0.651 2.114 59.903 1.00 30.55 360 ASN A CA 1
ATOM 2870 C C . ASN A 1 360 ? -0.672 0.607 60.212 1.00 30.55 360 ASN A C 1
ATOM 2872 O O . ASN A 1 360 ? -1.014 0.234 61.332 1.00 30.55 360 ASN A O 1
ATOM 2876 N N . SER A 1 361 ? -0.108 -0.218 59.313 1.00 28.75 361 SER A N 1
ATOM 2877 C CA . SER A 1 361 ? 0.833 -1.309 59.653 1.00 28.75 361 SER A CA 1
ATOM 2878 C C . SER A 1 361 ? 1.527 -1.914 58.422 1.00 28.75 361 SER A C 1
ATOM 2880 O O . SER A 1 361 ? 0.958 -2.028 57.344 1.00 28.75 361 SER A O 1
ATOM 2882 N N . ALA A 1 362 ? 2.785 -2.273 58.657 1.00 29.42 362 ALA A N 1
ATOM 2883 C CA . ALA A 1 362 ? 3.859 -2.743 57.792 1.00 29.42 362 ALA A CA 1
ATOM 2884 C C . ALA A 1 362 ? 3.640 -4.009 56.924 1.00 29.42 362 ALA A C 1
ATOM 2886 O O . ALA A 1 362 ? 2.927 -4.935 57.292 1.00 29.42 362 ALA A O 1
ATOM 2887 N N . SER A 1 363 ? 4.392 -4.019 55.814 1.00 28.67 363 SER A N 1
ATOM 2888 C CA . SER A 1 363 ? 5.120 -5.110 55.129 1.00 28.67 363 SER A CA 1
ATOM 2889 C C . SER A 1 363 ? 4.719 -6.579 55.335 1.00 28.67 363 SER A C 1
ATOM 2891 O O . SER A 1 363 ? 4.840 -7.103 56.441 1.00 28.67 363 SER A O 1
ATOM 2893 N N . SER A 1 364 ? 4.514 -7.314 54.233 1.00 29.19 364 SER A N 1
ATOM 2894 C CA . SER A 1 364 ? 5.035 -8.687 54.061 1.00 29.19 364 SER A CA 1
ATOM 2895 C C . SER A 1 364 ? 5.112 -9.073 52.575 1.00 29.19 364 SER A C 1
ATOM 2897 O O . SER A 1 364 ? 4.098 -9.086 51.882 1.00 29.19 364 SER A O 1
ATOM 2899 N N . GLU A 1 365 ? 6.307 -9.426 52.101 1.00 31.03 365 GLU A N 1
ATOM 2900 C CA . GLU A 1 365 ? 6.518 -10.279 50.922 1.00 31.03 365 GLU A CA 1
ATOM 2901 C C . GLU A 1 365 ? 5.996 -11.705 51.187 1.00 31.03 365 GLU A C 1
ATOM 2903 O O . GLU A 1 365 ? 5.989 -12.145 52.342 1.00 31.03 365 GLU A O 1
ATOM 2908 N N . PRO A 1 366 ? 5.724 -12.499 50.136 1.00 31.89 366 PRO A N 1
ATOM 2909 C CA . PRO A 1 366 ? 5.897 -13.939 50.240 1.00 31.89 366 PRO A CA 1
ATOM 2910 C C . PRO A 1 366 ? 6.893 -14.473 49.202 1.00 31.89 366 PRO A C 1
ATOM 2912 O O . PRO A 1 366 ? 6.633 -14.531 48.002 1.00 31.89 366 PRO A O 1
ATOM 2915 N N . ASN A 1 367 ? 8.020 -14.955 49.726 1.00 29.56 367 ASN A N 1
ATOM 2916 C CA . ASN A 1 367 ? 8.847 -15.996 49.126 1.00 29.56 367 ASN A CA 1
ATOM 2917 C C . ASN A 1 367 ? 8.051 -17.311 49.034 1.00 29.56 367 ASN A C 1
ATOM 2919 O O . ASN A 1 367 ? 7.524 -17.779 50.043 1.00 29.56 367 ASN A O 1
ATOM 2923 N N . ALA A 1 368 ? 8.056 -17.972 47.874 1.00 29.91 368 ALA A N 1
ATOM 2924 C CA . ALA A 1 368 ? 7.650 -19.372 47.755 1.00 29.91 368 ALA A CA 1
ATOM 2925 C C . ALA A 1 368 ? 8.724 -20.178 47.011 1.00 29.91 368 ALA A C 1
ATOM 2927 O O . ALA A 1 368 ? 8.963 -20.024 45.817 1.00 29.91 368 ALA A O 1
ATOM 2928 N N . SER A 1 369 ? 9.387 -21.023 47.797 1.00 27.70 369 SER A N 1
ATOM 2929 C CA . SER A 1 369 ? 10.491 -21.913 47.456 1.00 27.70 369 SER A CA 1
ATOM 2930 C C . SER A 1 369 ? 10.027 -23.199 46.759 1.00 27.70 369 SER A C 1
ATOM 2932 O O . SER A 1 369 ? 8.942 -23.721 47.021 1.00 27.70 369 SER A O 1
ATOM 2934 N N . LEU A 1 370 ? 10.919 -23.730 45.917 1.00 30.17 370 LEU A N 1
ATOM 2935 C CA . LEU A 1 370 ? 10.867 -25.038 45.270 1.00 30.17 370 LEU A CA 1
ATOM 2936 C C . LEU A 1 370 ? 10.604 -26.190 46.257 1.00 30.17 370 LEU A C 1
ATOM 2938 O O . LEU A 1 370 ? 11.323 -26.362 47.243 1.00 30.17 370 LEU A O 1
ATOM 2942 N N . ARG A 1 371 ? 9.704 -27.107 45.881 1.00 29.45 371 ARG A N 1
ATOM 2943 C CA . ARG A 1 371 ? 9.679 -28.481 46.404 1.00 29.45 371 ARG A CA 1
ATOM 2944 C C . ARG A 1 371 ? 10.048 -29.487 45.315 1.00 29.45 371 ARG A C 1
ATOM 2946 O O . ARG A 1 371 ? 9.283 -29.750 44.396 1.00 29.45 371 ARG A O 1
ATOM 2953 N N . LYS A 1 372 ? 11.233 -30.080 45.486 1.00 30.30 372 LYS A N 1
ATOM 2954 C CA . LYS A 1 372 ? 11.610 -31.401 44.966 1.00 30.30 372 LYS A CA 1
ATOM 2955 C C . LYS A 1 372 ? 10.799 -32.472 45.701 1.00 30.30 372 LYS A C 1
ATOM 2957 O O . LYS A 1 372 ? 10.560 -32.351 46.900 1.00 30.30 372 LYS A O 1
ATOM 296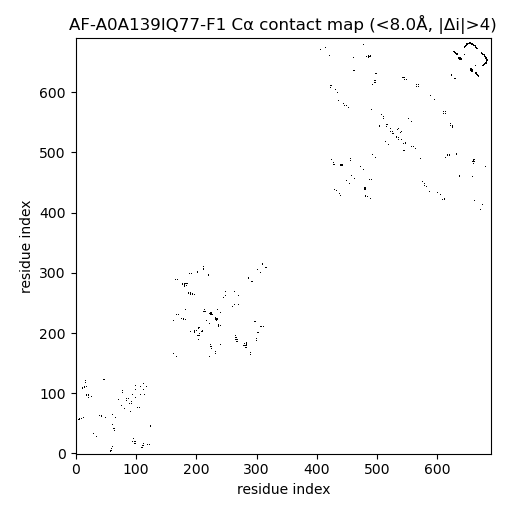2 N N . SER A 1 373 ? 10.440 -33.549 45.015 1.00 30.05 373 SER A N 1
ATOM 2963 C CA . SER A 1 373 ? 10.018 -34.797 45.653 1.00 30.05 373 SER A CA 1
ATOM 2964 C C . SER A 1 373 ? 10.672 -35.965 44.929 1.00 30.05 373 SER A C 1
ATOM 2966 O O . SER A 1 373 ? 10.435 -36.201 43.749 1.00 30.05 373 SER A O 1
ATOM 2968 N N . THR A 1 374 ? 11.539 -36.648 45.669 1.00 28.92 374 THR A N 1
ATOM 2969 C CA . THR A 1 374 ? 12.187 -37.911 45.327 1.00 28.92 374 THR A CA 1
ATOM 2970 C C . THR A 1 374 ? 11.450 -39.000 46.097 1.00 28.92 374 THR A C 1
ATOM 2972 O O . THR A 1 374 ? 11.363 -38.900 47.319 1.00 28.92 374 THR A O 1
ATOM 2975 N N . VAL A 1 375 ? 10.961 -40.046 45.427 1.00 33.47 375 VAL A N 1
ATOM 2976 C CA . VAL A 1 375 ? 10.617 -41.323 46.072 1.00 33.47 375 VAL A CA 1
ATOM 2977 C C . VAL A 1 375 ? 11.156 -42.465 45.210 1.00 33.47 375 VAL A C 1
ATOM 2979 O O . VAL A 1 375 ? 10.872 -42.579 44.023 1.00 33.47 375 VAL A O 1
ATOM 2982 N N . THR A 1 376 ? 11.994 -43.269 45.852 1.00 35.97 376 THR A N 1
ATOM 2983 C CA . THR A 1 376 ? 12.646 -44.515 45.434 1.00 35.97 376 THR A CA 1
ATOM 2984 C C . THR A 1 376 ? 11.721 -45.732 45.564 1.00 35.97 376 THR A C 1
ATOM 2986 O O . THR A 1 376 ? 10.960 -45.789 46.527 1.00 35.97 376 THR A O 1
ATOM 2989 N N . GLY A 1 377 ? 11.888 -46.770 44.724 1.00 29.84 377 GLY A N 1
ATOM 2990 C CA . GLY A 1 377 ? 11.426 -48.128 45.073 1.00 29.84 377 GLY A CA 1
ATOM 2991 C C . GLY A 1 377 ? 11.302 -49.171 43.946 1.00 29.84 377 GLY A C 1
ATOM 2992 O O . GLY A 1 377 ? 10.255 -49.291 43.330 1.00 29.84 377 GLY A O 1
ATOM 2993 N N . ASN A 1 378 ? 12.368 -49.956 43.757 1.00 32.19 378 ASN A N 1
ATOM 2994 C CA . ASN A 1 378 ? 12.566 -51.198 42.977 1.00 32.19 378 ASN A CA 1
ATOM 2995 C C . ASN A 1 378 ? 11.396 -52.204 42.804 1.00 32.19 378 ASN A C 1
ATOM 2997 O O . ASN A 1 378 ? 10.709 -52.521 43.770 1.00 32.19 378 ASN A O 1
ATOM 3001 N N . SER A 1 379 ? 11.374 -52.942 41.674 1.00 31.88 379 SER A N 1
ATOM 3002 C CA . SER A 1 379 ? 11.580 -54.418 41.650 1.00 31.88 379 SER A CA 1
ATOM 3003 C C . SER A 1 379 ? 11.617 -55.060 40.240 1.00 31.88 379 SER A C 1
ATOM 3005 O O . SER A 1 379 ? 11.058 -54.568 39.270 1.00 31.88 379 SER A O 1
ATOM 3007 N N . LYS A 1 380 ? 12.378 -56.164 40.184 1.00 34.34 380 LYS A N 1
ATOM 3008 C CA . LYS A 1 380 ? 12.857 -57.036 39.090 1.00 34.34 380 LYS A CA 1
ATOM 3009 C C . LYS A 1 380 ? 11.791 -57.678 38.176 1.00 34.34 380 LYS A C 1
ATOM 3011 O O . LYS A 1 380 ? 10.805 -58.203 38.675 1.00 34.34 380 LYS A O 1
ATOM 3016 N N . SER A 1 381 ? 12.142 -57.917 36.906 1.00 34.94 381 SER A N 1
ATOM 3017 C CA . SER A 1 381 ? 12.393 -59.279 36.371 1.00 34.94 381 SER A CA 1
ATOM 3018 C C . SER A 1 381 ? 12.890 -59.265 34.914 1.00 34.94 381 SER A C 1
ATOM 3020 O O . SER A 1 381 ? 12.516 -58.420 34.110 1.00 34.94 381 SER A O 1
ATOM 3022 N N . VAL A 1 382 ? 13.786 -60.209 34.617 1.00 41.75 382 VAL A N 1
ATOM 3023 C CA . VAL A 1 382 ? 14.394 -60.531 33.313 1.00 41.75 382 VAL A CA 1
ATOM 3024 C C . VAL A 1 382 ? 13.797 -61.865 32.847 1.00 41.75 382 VAL A C 1
ATOM 3026 O O . VAL A 1 382 ? 13.520 -62.713 33.699 1.00 41.75 382 VAL A O 1
ATOM 3029 N N . PRO A 1 383 ? 13.676 -62.108 31.531 1.00 43.62 383 PRO A N 1
ATOM 3030 C CA . PRO A 1 383 ? 14.250 -63.351 31.017 1.00 43.62 383 PRO A CA 1
ATOM 3031 C C . PRO A 1 383 ? 15.029 -63.198 29.699 1.00 43.62 383 PRO A C 1
ATOM 3033 O O . PRO A 1 383 ? 14.906 -62.233 28.950 1.00 43.62 383 PRO A O 1
ATOM 3036 N N . VAL A 1 384 ? 15.873 -64.205 29.494 1.00 39.72 384 VAL A N 1
ATOM 3037 C CA . VAL A 1 384 ? 16.982 -64.350 28.546 1.00 39.72 384 VAL A CA 1
ATOM 3038 C C . VAL A 1 384 ? 16.533 -64.914 27.176 1.00 39.72 384 VAL A C 1
ATOM 3040 O O . VAL A 1 384 ? 15.500 -65.563 27.056 1.00 39.72 384 VAL A O 1
ATOM 3043 N N . THR A 1 385 ? 17.374 -64.620 26.180 1.00 40.94 385 THR A N 1
ATOM 3044 C CA . THR A 1 385 ? 17.432 -64.772 24.703 1.00 40.94 385 THR A CA 1
ATOM 3045 C C . THR A 1 385 ? 17.085 -66.131 24.046 1.00 40.94 385 THR A C 1
ATOM 3047 O O . THR A 1 385 ? 17.077 -67.160 24.716 1.00 40.94 385 THR A O 1
ATOM 3050 N N . PRO A 1 386 ? 16.908 -66.171 22.696 1.00 41.94 386 PRO A N 1
ATOM 3051 C CA . PRO A 1 386 ? 17.967 -66.742 21.828 1.00 41.94 386 PRO A CA 1
ATOM 3052 C C . PRO A 1 386 ? 18.192 -66.002 20.470 1.00 41.94 386 PRO A C 1
ATOM 3054 O O . PRO A 1 386 ? 17.438 -65.093 20.122 1.00 41.94 386 PRO A O 1
ATOM 3057 N N . PRO A 1 387 ? 19.264 -66.333 19.707 1.00 46.41 387 PRO A N 1
ATOM 3058 C CA . PRO A 1 387 ? 19.931 -65.432 18.760 1.00 46.41 387 PRO A CA 1
ATOM 3059 C C . PRO A 1 387 ? 19.446 -65.580 17.308 1.00 46.41 387 PRO A C 1
ATOM 3061 O O . PRO A 1 387 ? 19.141 -66.682 16.851 1.00 46.41 387 PRO A O 1
ATOM 3064 N N . ARG A 1 388 ? 19.462 -64.486 16.529 1.00 33.84 388 ARG A N 1
ATOM 3065 C CA . ARG A 1 388 ? 19.151 -64.519 15.089 1.00 33.84 388 ARG A CA 1
ATOM 3066 C C . ARG A 1 388 ? 20.296 -63.948 14.241 1.00 33.84 388 ARG A C 1
ATOM 3068 O O . ARG A 1 388 ? 20.523 -62.748 14.202 1.00 33.84 388 ARG A O 1
ATOM 3075 N N . ARG A 1 389 ? 20.997 -64.892 13.605 1.00 33.81 389 ARG A N 1
ATOM 3076 C CA . ARG A 1 389 ? 21.761 -64.877 12.340 1.00 33.81 389 ARG A CA 1
ATOM 3077 C C . ARG A 1 389 ? 22.130 -63.523 11.706 1.00 33.81 389 ARG A C 1
ATOM 3079 O O . ARG A 1 389 ? 21.276 -62.774 11.242 1.00 33.81 389 ARG A O 1
ATOM 3086 N N . SER A 1 390 ? 23.437 -63.341 11.539 1.00 33.50 390 SER A N 1
ATOM 3087 C CA . SER A 1 390 ? 24.110 -62.326 10.728 1.00 33.50 390 SER A CA 1
ATOM 3088 C C . SER A 1 390 ? 23.743 -62.448 9.245 1.00 33.50 390 SER A C 1
ATOM 3090 O O . SER A 1 390 ? 23.873 -63.525 8.662 1.00 33.50 390 SER A O 1
ATOM 3092 N N . THR A 1 391 ? 23.333 -61.338 8.630 1.00 35.91 391 THR A N 1
ATOM 3093 C CA . THR A 1 391 ? 23.189 -61.198 7.169 1.00 35.91 391 THR A CA 1
ATOM 3094 C C . THR A 1 391 ? 24.234 -60.174 6.693 1.00 35.91 391 THR A C 1
ATOM 3096 O O . THR A 1 391 ? 24.449 -59.200 7.417 1.00 35.91 391 THR A O 1
ATOM 3099 N N . PRO A 1 392 ? 24.936 -60.378 5.561 1.00 39.22 392 PRO A N 1
ATOM 3100 C CA . PRO A 1 392 ? 26.128 -59.603 5.214 1.00 39.22 392 PRO A CA 1
ATOM 3101 C C . PRO A 1 392 ? 25.791 -58.181 4.755 1.00 39.22 392 PRO A C 1
ATOM 3103 O O . PRO A 1 392 ? 24.901 -57.981 3.930 1.00 39.22 392 PRO A O 1
ATOM 3106 N N . SER A 1 393 ? 26.550 -57.212 5.263 1.00 35.69 393 SER A N 1
ATOM 3107 C CA . SER A 1 393 ? 26.532 -55.809 4.850 1.00 35.69 393 SER A CA 1
ATOM 3108 C C . SER A 1 393 ? 26.894 -55.646 3.367 1.00 35.69 393 SER A C 1
ATOM 3110 O O . SER A 1 393 ? 27.927 -56.170 2.943 1.00 35.69 393 SER A O 1
ATOM 3112 N N . PRO A 1 394 ? 26.138 -54.864 2.577 1.00 40.66 394 PRO A N 1
ATOM 3113 C CA . PRO A 1 394 ? 26.647 -54.312 1.330 1.00 40.66 394 PRO A CA 1
ATOM 3114 C C . PRO A 1 394 ? 27.666 -53.216 1.655 1.00 40.66 394 PRO A C 1
ATOM 3116 O O . PRO A 1 394 ? 27.456 -52.423 2.574 1.00 40.66 394 PRO A O 1
ATOM 3119 N N . LEU A 1 395 ? 28.766 -53.184 0.899 1.00 40.31 395 LEU A N 1
ATOM 3120 C CA . LEU A 1 395 ? 29.791 -52.143 0.948 1.00 40.31 395 LEU A CA 1
ATOM 3121 C C . LEU A 1 395 ? 29.149 -50.749 1.006 1.00 40.31 395 LEU A C 1
ATOM 3123 O O . LEU A 1 395 ? 28.512 -50.310 0.049 1.00 40.31 395 LEU A O 1
ATOM 3127 N N . ALA A 1 396 ? 29.374 -50.041 2.111 1.00 38.22 396 ALA A N 1
ATOM 3128 C CA . ALA A 1 396 ? 29.132 -48.614 2.190 1.00 38.22 396 ALA A CA 1
ATOM 3129 C C . ALA A 1 396 ? 30.153 -47.912 1.288 1.00 38.22 396 ALA A C 1
ATOM 3131 O O . ALA A 1 396 ? 31.315 -47.726 1.647 1.00 38.22 396 ALA A O 1
ATOM 3132 N N . THR A 1 397 ? 29.712 -47.536 0.090 1.00 39.91 397 THR A N 1
ATOM 3133 C CA . THR A 1 397 ? 30.303 -46.419 -0.645 1.00 39.91 397 THR A CA 1
ATOM 3134 C C . THR A 1 397 ? 30.307 -45.216 0.304 1.00 39.91 397 THR A C 1
ATOM 3136 O O . THR A 1 397 ? 29.271 -44.967 0.928 1.00 39.91 397 THR A O 1
ATOM 3139 N N . PRO A 1 398 ? 31.421 -44.484 0.477 1.00 42.34 398 PRO A N 1
ATOM 3140 C CA . PRO A 1 398 ? 31.418 -43.296 1.312 1.00 42.34 398 PRO A CA 1
ATOM 3141 C C . PRO A 1 398 ? 30.453 -42.299 0.673 1.00 42.34 398 PRO A C 1
ATOM 3143 O O . PRO A 1 398 ? 30.754 -41.699 -0.357 1.00 42.34 398 PRO A O 1
ATOM 3146 N N . ALA A 1 399 ? 29.260 -42.174 1.256 1.00 42.38 399 ALA A N 1
ATOM 3147 C CA . ALA A 1 399 ? 28.373 -41.067 0.980 1.00 42.38 399 ALA A CA 1
ATOM 3148 C C . ALA A 1 399 ? 29.176 -39.822 1.339 1.00 42.38 399 ALA A C 1
ATOM 3150 O O . ALA A 1 399 ? 29.440 -39.564 2.516 1.00 42.38 399 ALA A O 1
ATOM 3151 N N . ALA A 1 400 ? 29.644 -39.118 0.309 1.00 40.59 400 ALA A N 1
ATOM 3152 C CA . ALA A 1 400 ? 30.169 -37.781 0.456 1.00 40.59 400 ALA A CA 1
ATOM 3153 C C . ALA A 1 400 ? 29.199 -37.041 1.377 1.00 40.59 400 ALA A C 1
ATOM 3155 O O . ALA A 1 400 ? 27.996 -37.017 1.112 1.00 40.59 400 ALA A O 1
ATOM 3156 N N . LEU A 1 401 ? 29.711 -36.527 2.496 1.00 39.88 401 LEU A N 1
ATOM 3157 C CA . LEU A 1 401 ? 29.029 -35.518 3.288 1.00 39.88 401 LEU A CA 1
ATOM 3158 C C . LEU A 1 401 ? 28.641 -34.425 2.296 1.00 39.88 401 LEU A C 1
ATOM 3160 O O . LEU A 1 401 ? 29.484 -33.631 1.890 1.00 39.88 401 LEU A O 1
ATOM 3164 N N . ILE A 1 402 ? 27.390 -34.456 1.834 1.00 43.06 402 ILE A N 1
ATOM 3165 C CA . ILE A 1 402 ? 26.803 -33.382 1.051 1.00 43.06 402 ILE A CA 1
ATOM 3166 C C . ILE A 1 402 ? 26.735 -32.235 2.045 1.00 43.06 402 ILE A C 1
ATOM 3168 O O . ILE A 1 402 ? 25.820 -32.154 2.868 1.00 43.06 402 ILE A O 1
ATOM 3172 N N . SER A 1 403 ? 27.788 -31.422 2.045 1.00 46.03 403 SER A N 1
ATOM 3173 C CA . SER A 1 403 ? 27.864 -30.156 2.747 1.00 46.03 403 SER A CA 1
ATOM 3174 C C . SER A 1 403 ? 26.579 -29.427 2.395 1.00 46.03 403 SER A C 1
ATOM 3176 O O . SER A 1 403 ? 26.368 -29.101 1.226 1.00 46.03 403 SER A O 1
ATOM 3178 N N . ARG A 1 404 ? 25.673 -29.253 3.368 1.00 53.00 404 ARG A N 1
ATOM 3179 C CA . ARG A 1 404 ? 24.470 -28.452 3.143 1.00 53.00 404 ARG A CA 1
ATOM 3180 C C . ARG A 1 404 ? 24.946 -27.119 2.576 1.00 53.00 404 ARG A C 1
ATOM 3182 O O . ARG A 1 404 ? 25.792 -26.497 3.218 1.00 53.00 404 ARG A O 1
ATOM 3189 N N . PRO A 1 405 ? 24.481 -26.715 1.391 1.00 58.00 405 PRO A N 1
ATOM 3190 C CA . PRO A 1 405 ? 24.987 -25.506 0.779 1.00 58.00 405 PRO A CA 1
ATOM 3191 C C . PRO A 1 405 ? 24.590 -24.328 1.688 1.00 58.00 405 PRO A C 1
ATOM 3193 O O . PRO A 1 405 ? 23.418 -24.139 2.028 1.00 58.00 405 PRO A O 1
ATOM 3196 N N . VAL A 1 406 ? 25.599 -23.626 2.205 1.00 78.50 406 VAL A N 1
ATOM 3197 C CA . VAL A 1 406 ? 25.458 -22.587 3.234 1.00 78.50 406 VAL A CA 1
ATOM 3198 C C . VAL A 1 406 ? 25.276 -21.249 2.533 1.00 78.50 406 VAL A C 1
ATOM 3200 O O . VAL A 1 406 ? 26.103 -20.897 1.699 1.00 78.50 406 VAL A O 1
ATOM 3203 N N . ILE A 1 407 ? 24.221 -20.508 2.880 1.00 84.19 407 ILE A N 1
ATOM 3204 C CA . ILE A 1 407 ? 24.045 -19.139 2.385 1.00 84.19 407 ILE A CA 1
ATOM 3205 C C . ILE A 1 407 ? 25.101 -18.231 3.008 1.00 84.19 407 ILE A C 1
ATOM 3207 O O . ILE A 1 407 ? 25.263 -18.178 4.234 1.00 84.19 407 ILE A O 1
ATOM 3211 N N . SER A 1 408 ? 25.793 -17.497 2.147 1.00 85.12 408 SER A N 1
ATOM 3212 C CA . SER A 1 408 ? 26.820 -16.535 2.509 1.00 85.12 408 SER A CA 1
ATOM 3213 C C . SER A 1 408 ? 26.247 -15.467 3.450 1.00 85.12 408 SER A C 1
ATOM 3215 O O . SER A 1 408 ? 25.233 -14.829 3.163 1.00 85.12 408 SER A O 1
ATOM 3217 N N . ASN A 1 409 ? 26.910 -15.256 4.592 1.00 87.31 409 ASN A N 1
ATOM 3218 C CA . ASN A 1 409 ? 26.559 -14.232 5.586 1.00 87.31 409 ASN A CA 1
ATOM 3219 C C . ASN A 1 409 ? 25.132 -14.334 6.185 1.00 87.31 409 ASN A C 1
ATOM 3221 O O . ASN A 1 409 ? 24.562 -13.326 6.600 1.00 87.31 409 ASN A O 1
ATOM 3225 N N . LEU A 1 410 ? 24.548 -15.538 6.281 1.00 91.06 410 LEU A N 1
ATOM 3226 C CA . LEU A 1 410 ? 23.210 -15.731 6.869 1.00 91.06 410 LEU A CA 1
ATOM 3227 C C . LEU A 1 410 ? 23.053 -15.084 8.260 1.00 91.06 410 LEU A C 1
ATOM 3229 O O . LEU A 1 410 ? 22.052 -14.421 8.518 1.00 91.06 410 LEU A O 1
ATOM 3233 N N . ALA A 1 411 ? 24.063 -15.222 9.125 1.00 92.12 411 ALA A N 1
ATOM 3234 C CA . ALA A 1 411 ? 24.060 -14.626 10.463 1.00 92.12 411 ALA A CA 1
ATOM 3235 C C . ALA A 1 411 ? 24.021 -13.086 10.434 1.00 92.12 411 ALA A C 1
ATOM 3237 O O . ALA A 1 411 ? 23.395 -12.467 11.294 1.00 92.12 411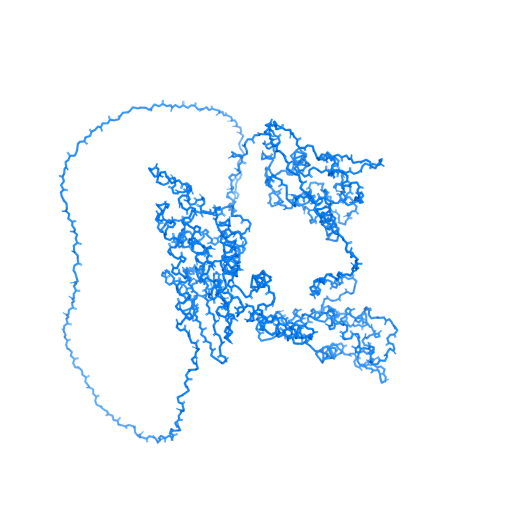 ALA A O 1
ATOM 3238 N N . GLY A 1 412 ? 24.654 -12.458 9.436 1.00 93.31 412 GLY A N 1
ATOM 3239 C CA . GLY A 1 412 ? 24.591 -11.012 9.236 1.00 93.31 412 GLY A CA 1
ATOM 3240 C C . GLY A 1 412 ? 23.183 -10.552 8.865 1.00 93.31 412 GLY A C 1
ATOM 3241 O O . GLY A 1 412 ? 22.665 -9.617 9.470 1.00 93.31 412 GLY A O 1
ATOM 3242 N N . TRP A 1 413 ? 22.521 -11.261 7.945 1.00 94.38 413 TRP A N 1
ATOM 3243 C CA . TRP A 1 413 ? 21.138 -10.959 7.555 1.00 94.38 413 TRP A CA 1
ATOM 3244 C C . TRP A 1 413 ? 20.145 -11.152 8.703 1.00 94.38 413 TRP A C 1
ATOM 3246 O O . TRP A 1 413 ? 19.245 -10.333 8.890 1.00 94.38 413 TRP A O 1
ATOM 3256 N N . GLU A 1 414 ? 20.328 -12.207 9.499 1.00 94.38 414 GLU A N 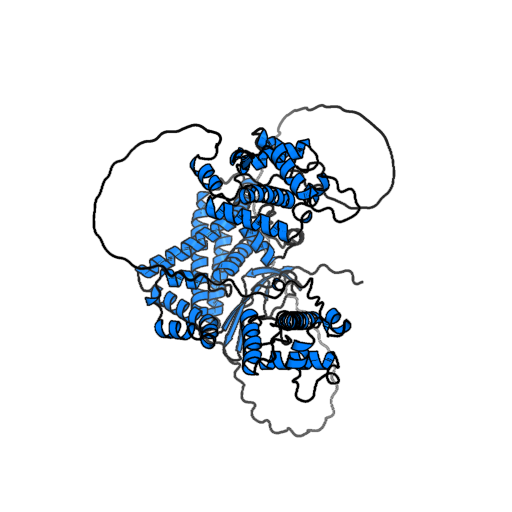1
ATOM 3257 C CA . GLU A 1 414 ? 19.535 -12.446 10.706 1.00 94.38 414 GLU A CA 1
ATOM 3258 C C . GLU A 1 414 ? 19.735 -11.335 11.743 1.00 94.38 414 GLU A C 1
ATOM 3260 O O . GLU A 1 414 ? 18.759 -10.818 12.292 1.00 94.38 414 GLU A O 1
ATOM 3265 N N . SER A 1 415 ? 20.984 -10.920 11.968 1.00 94.94 415 SER A N 1
ATOM 3266 C CA . SER A 1 415 ? 21.316 -9.801 12.850 1.00 94.94 415 SER A CA 1
ATOM 3267 C C . SER A 1 415 ? 20.659 -8.500 12.384 1.00 94.94 415 SER A C 1
ATOM 3269 O O . SER A 1 415 ? 20.015 -7.828 13.188 1.00 94.94 415 SER A O 1
ATOM 3271 N N . ASP A 1 416 ? 20.754 -8.155 11.098 1.00 93.88 416 ASP A N 1
ATOM 3272 C CA . ASP A 1 416 ? 20.193 -6.909 10.565 1.00 93.88 416 ASP A CA 1
ATOM 3273 C C . ASP A 1 416 ? 18.655 -6.887 10.645 1.00 93.88 416 ASP A C 1
ATOM 3275 O O . ASP A 1 416 ? 18.072 -5.890 11.087 1.00 93.88 416 ASP A O 1
ATOM 3279 N N . LEU A 1 417 ? 17.983 -7.998 10.314 1.00 94.62 417 LEU A N 1
ATOM 3280 C CA . LEU A 1 417 ? 16.525 -8.111 10.443 1.00 94.62 417 LEU A CA 1
ATOM 3281 C C . LEU A 1 417 ? 16.075 -8.065 11.916 1.00 94.62 417 LEU A C 1
ATOM 3283 O O . LEU A 1 417 ? 15.101 -7.388 12.254 1.00 94.62 417 LEU A O 1
ATOM 3287 N N . SER A 1 418 ? 16.812 -8.738 12.806 1.00 93.94 418 SER A N 1
ATOM 3288 C CA . SER A 1 418 ? 16.581 -8.712 14.256 1.00 93.94 418 SER A CA 1
ATOM 3289 C C . SER A 1 418 ? 16.774 -7.309 14.832 1.00 93.94 418 SER A C 1
ATOM 3291 O O . SER A 1 418 ? 15.956 -6.844 15.625 1.00 93.94 418 SER A O 1
ATOM 3293 N N . ASN A 1 419 ? 17.805 -6.587 14.391 1.00 95.06 419 ASN A N 1
ATOM 3294 C CA . ASN A 1 419 ? 18.059 -5.207 14.797 1.00 95.06 419 ASN A CA 1
ATOM 3295 C C . ASN A 1 419 ? 16.947 -4.264 14.329 1.00 95.06 419 ASN A C 1
ATOM 3297 O O . ASN A 1 419 ? 16.514 -3.415 15.107 1.00 95.06 419 ASN A O 1
ATOM 3301 N N . LEU A 1 420 ? 16.433 -4.434 13.107 1.00 95.81 420 LEU A N 1
ATOM 3302 C CA . LEU A 1 420 ? 15.279 -3.670 12.631 1.00 95.81 420 LEU A CA 1
ATOM 3303 C C . LEU A 1 420 ? 14.036 -3.928 13.498 1.00 95.81 420 LEU A C 1
ATOM 3305 O O . LEU A 1 420 ? 13.392 -2.979 13.943 1.00 95.81 420 LEU A O 1
ATOM 3309 N N . SER A 1 421 ? 13.745 -5.195 13.813 1.00 95.00 421 SER A N 1
ATOM 3310 C CA . SER A 1 421 ? 12.637 -5.563 14.706 1.00 95.00 421 SER A CA 1
ATOM 3311 C C . SER A 1 421 ? 12.805 -4.971 16.112 1.00 95.00 421 SER A C 1
ATOM 3313 O O . SER A 1 421 ? 11.854 -4.414 16.662 1.00 95.00 421 SER A O 1
ATOM 3315 N N . LYS A 1 422 ? 14.023 -5.006 16.674 1.00 95.44 422 LYS A N 1
ATOM 3316 C CA . LYS A 1 422 ? 14.340 -4.368 17.961 1.00 95.44 422 LYS A CA 1
ATOM 3317 C C . LYS A 1 422 ? 14.096 -2.863 17.920 1.00 95.44 422 LYS A C 1
ATOM 3319 O O . LYS A 1 422 ? 13.475 -2.348 18.838 1.00 95.44 422 LYS A O 1
ATOM 3324 N N . ARG A 1 423 ? 14.523 -2.165 16.860 1.00 96.00 423 ARG A N 1
ATOM 3325 C CA . ARG A 1 423 ? 14.301 -0.715 16.712 1.00 96.00 423 ARG A CA 1
ATOM 3326 C C . ARG A 1 423 ? 12.817 -0.361 16.665 1.00 96.00 423 ARG A C 1
ATOM 3328 O O . ARG A 1 423 ? 12.416 0.577 17.345 1.00 96.00 423 ARG A O 1
ATOM 3335 N N . ILE A 1 424 ? 12.009 -1.125 15.924 1.00 96.38 424 ILE A N 1
ATOM 3336 C CA . ILE A 1 424 ? 10.546 -0.953 15.909 1.00 96.38 424 ILE A CA 1
ATOM 3337 C C . ILE A 1 424 ? 9.984 -1.142 17.321 1.00 96.38 424 ILE A C 1
ATOM 3339 O O . ILE A 1 424 ? 9.249 -0.289 17.809 1.00 96.38 424 ILE A O 1
ATOM 3343 N N . ASN A 1 425 ? 10.376 -2.216 18.010 1.00 95.19 425 ASN A N 1
ATOM 3344 C CA . ASN A 1 425 ? 9.913 -2.487 19.369 1.00 95.19 425 ASN A CA 1
ATOM 3345 C C . ASN A 1 425 ? 10.312 -1.369 20.354 1.00 95.19 425 ASN A C 1
ATOM 3347 O O . ASN A 1 425 ? 9.471 -0.887 21.109 1.00 95.19 425 ASN A O 1
ATOM 3351 N N . THR A 1 426 ? 11.559 -0.892 20.306 1.00 95.56 426 THR A N 1
ATOM 3352 C CA . THR A 1 426 ? 12.034 0.225 21.135 1.00 95.56 426 THR A CA 1
ATOM 3353 C C . THR A 1 426 ? 11.267 1.514 20.849 1.00 95.56 426 THR A C 1
ATOM 3355 O O . THR A 1 426 ? 10.875 2.194 21.793 1.00 95.56 426 THR A O 1
ATOM 3358 N N . ALA A 1 427 ? 11.002 1.833 19.579 1.00 95.31 427 ALA A N 1
ATOM 3359 C CA . ALA A 1 427 ? 10.234 3.019 19.207 1.00 95.31 427 ALA A CA 1
ATOM 3360 C C . ALA A 1 427 ? 8.797 2.967 19.744 1.00 95.31 427 ALA A C 1
ATOM 3362 O O . ALA A 1 427 ? 8.315 3.946 20.309 1.00 95.31 427 ALA A O 1
ATOM 3363 N N . VAL A 1 428 ? 8.132 1.812 19.621 1.00 95.94 428 VAL A N 1
ATOM 3364 C CA . VAL A 1 428 ? 6.775 1.624 20.152 1.00 95.94 428 VAL A CA 1
ATOM 3365 C C . VAL A 1 428 ? 6.775 1.623 21.679 1.00 95.94 428 VAL A C 1
ATOM 3367 O O . VAL A 1 428 ? 5.927 2.270 22.279 1.00 95.94 428 VAL A O 1
ATOM 3370 N N . SER A 1 429 ? 7.745 0.973 22.322 1.00 94.75 429 SER A N 1
ATOM 3371 C CA . SER A 1 429 ? 7.882 0.993 23.784 1.00 94.75 429 SER A CA 1
ATOM 3372 C C . SER A 1 429 ? 8.072 2.414 24.304 1.00 94.75 429 SER A C 1
ATOM 3374 O O . SER A 1 429 ? 7.361 2.822 25.213 1.00 94.75 429 SER A O 1
ATOM 3376 N N . SER A 1 430 ? 8.951 3.196 23.671 1.00 93.06 430 SER A N 1
ATOM 3377 C CA . SER A 1 430 ? 9.158 4.606 24.010 1.00 93.06 430 SER A CA 1
ATOM 3378 C C . SER A 1 430 ? 7.888 5.434 23.826 1.00 93.06 430 SER A C 1
ATOM 3380 O O . SER A 1 430 ? 7.594 6.267 24.674 1.00 93.06 430 SER A O 1
ATOM 3382 N N . LEU A 1 431 ? 7.123 5.201 22.753 1.00 93.25 431 LEU A N 1
ATOM 3383 C CA . LEU A 1 431 ? 5.842 5.874 22.546 1.00 93.25 431 LEU A CA 1
ATOM 3384 C C . LEU A 1 431 ? 4.861 5.547 23.679 1.00 93.25 431 LEU A C 1
ATOM 3386 O O . LEU A 1 431 ? 4.277 6.455 24.253 1.00 93.25 431 LEU A O 1
ATOM 3390 N N . PHE A 1 432 ? 4.709 4.272 24.039 1.00 92.94 432 PHE A N 1
ATOM 3391 C CA . PHE A 1 432 ? 3.790 3.852 25.103 1.00 92.94 432 PHE A CA 1
ATOM 3392 C C . PHE A 1 432 ? 4.214 4.366 26.478 1.00 92.94 432 PHE A C 1
ATOM 3394 O O . PHE A 1 432 ? 3.356 4.771 27.255 1.00 92.94 432 PHE A O 1
ATOM 3401 N N . THR A 1 433 ? 5.519 4.418 26.757 1.00 90.69 433 THR A N 1
ATOM 3402 C CA . THR A 1 433 ? 6.051 5.056 27.967 1.00 90.69 433 THR A CA 1
ATOM 3403 C C . THR A 1 433 ? 5.754 6.554 27.990 1.00 90.69 433 THR A C 1
ATOM 3405 O O . THR A 1 433 ? 5.299 7.049 29.011 1.00 90.69 433 THR A O 1
ATOM 3408 N N . ASN A 1 434 ? 5.942 7.268 26.876 1.00 88.88 434 ASN A N 1
ATOM 3409 C CA . ASN A 1 434 ? 5.666 8.709 26.800 1.00 88.88 434 ASN A CA 1
ATOM 3410 C C . ASN A 1 434 ? 4.171 9.044 26.915 1.00 88.88 434 ASN A C 1
ATOM 3412 O O . ASN A 1 434 ? 3.814 10.123 27.380 1.00 88.88 434 ASN A O 1
ATOM 3416 N N . LEU A 1 435 ? 3.305 8.131 26.471 1.00 89.00 435 LEU A N 1
ATOM 3417 C CA . LEU A 1 435 ? 1.852 8.241 26.609 1.00 89.00 435 LEU A CA 1
ATOM 3418 C C . LEU A 1 435 ? 1.334 7.651 27.929 1.00 89.00 435 LEU A C 1
ATOM 3420 O O . LEU A 1 435 ? 0.126 7.627 28.141 1.00 89.00 435 LEU A O 1
ATOM 3424 N N . SER A 1 436 ? 2.209 7.115 28.786 1.00 88.94 436 SER A N 1
ATOM 3425 C CA . SER A 1 436 ? 1.829 6.425 30.026 1.00 88.94 436 SER A CA 1
ATOM 3426 C C . SER A 1 436 ? 0.744 5.353 29.816 1.00 88.94 436 SER A C 1
ATOM 3428 O O . SER A 1 436 ? -0.140 5.153 30.651 1.00 88.94 436 SER A O 1
ATOM 3430 N N . LEU A 1 437 ? 0.797 4.647 28.680 1.00 89.50 437 LEU A N 1
ATOM 3431 C CA . LEU A 1 437 ? -0.139 3.578 28.334 1.00 89.50 437 LEU A CA 1
ATOM 3432 C C . LEU A 1 437 ? 0.459 2.202 28.661 1.00 89.50 437 LEU A C 1
ATOM 3434 O O . LEU A 1 437 ? 1.608 1.924 28.298 1.00 89.50 437 LEU A O 1
ATOM 3438 N N . PRO A 1 438 ? -0.311 1.281 29.271 1.00 89.75 438 PRO A N 1
ATOM 3439 C CA . PRO A 1 438 ? 0.155 -0.082 29.480 1.00 89.75 438 PRO A CA 1
ATOM 3440 C C . PRO A 1 438 ? 0.291 -0.826 28.143 1.00 89.75 438 PRO A C 1
ATOM 3442 O O . PRO A 1 438 ? -0.506 -0.653 27.224 1.00 89.75 438 PRO A O 1
ATOM 3445 N N . ILE A 1 439 ? 1.271 -1.729 28.039 1.00 88.62 439 ILE A N 1
ATOM 3446 C CA . ILE A 1 439 ? 1.488 -2.563 26.835 1.00 88.62 439 ILE A CA 1
ATOM 3447 C C . ILE A 1 439 ? 0.265 -3.450 26.534 1.00 88.62 439 ILE A C 1
ATOM 3449 O O . ILE A 1 439 ? -0.011 -3.770 25.377 1.00 88.62 439 ILE A O 1
ATOM 3453 N N . SER A 1 440 ? -0.486 -3.826 27.573 1.00 87.50 440 SER A N 1
ATOM 3454 C CA . SER A 1 440 ? -1.733 -4.590 27.482 1.00 87.50 440 SER A CA 1
ATOM 3455 C C . SER A 1 440 ? -2.949 -3.752 27.079 1.00 87.50 440 SER A C 1
ATOM 3457 O O . SER A 1 440 ? -4.036 -4.311 26.965 1.00 87.50 440 SER A O 1
ATOM 3459 N N . GLN A 1 441 ? -2.802 -2.436 26.871 1.00 90.00 441 GLN A N 1
ATOM 3460 C CA . GLN A 1 441 ? -3.907 -1.573 26.464 1.00 90.00 441 GLN A CA 1
ATOM 3461 C C . GLN A 1 441 ? -4.569 -2.130 25.204 1.00 90.00 441 GLN A C 1
ATOM 3463 O O . GLN A 1 441 ? -3.891 -2.378 24.208 1.00 90.00 441 GLN A O 1
ATOM 3468 N N . ILE A 1 442 ? -5.889 -2.305 25.228 1.00 87.88 442 ILE A N 1
ATOM 3469 C CA . ILE A 1 442 ? -6.654 -2.750 24.059 1.00 87.88 442 ILE A CA 1
ATOM 3470 C C . ILE A 1 442 ? -6.569 -1.669 22.979 1.00 87.88 442 ILE A C 1
ATOM 3472 O O . ILE A 1 442 ? -6.744 -0.482 23.269 1.00 87.88 442 ILE A O 1
ATOM 3476 N N . SER A 1 443 ? -6.290 -2.072 21.737 1.00 85.88 443 SER A N 1
ATOM 3477 C CA . SER A 1 443 ? -6.221 -1.137 20.612 1.00 85.88 443 SER A CA 1
ATOM 3478 C C . SER A 1 443 ? -7.596 -0.508 20.352 1.00 85.88 443 SER A C 1
ATOM 3480 O O . SER A 1 443 ? -8.596 -1.241 20.250 1.00 85.88 443 SER A O 1
ATOM 3482 N N . PRO A 1 444 ? -7.676 0.834 20.236 1.00 82.00 444 PRO A N 1
ATOM 3483 C CA . PRO A 1 444 ? -8.929 1.511 19.939 1.00 82.00 444 PRO A CA 1
ATOM 3484 C C . PRO A 1 444 ? -9.488 1.027 18.597 1.00 82.00 444 PRO A C 1
ATOM 3486 O O . PRO A 1 444 ? -8.763 0.530 17.732 1.00 82.00 444 PRO A O 1
ATOM 3489 N N . TYR A 1 445 ? -10.810 1.130 18.420 1.00 67.12 445 TYR A N 1
ATOM 3490 C CA . TYR A 1 445 ? -11.390 0.875 17.099 1.00 67.12 445 TYR A CA 1
ATOM 3491 C C . TYR A 1 445 ? -10.768 1.879 16.127 1.00 67.12 445 TYR A C 1
ATOM 3493 O O . TYR A 1 445 ? -10.488 2.998 16.535 1.00 67.12 445 TYR A O 1
ATOM 3501 N N . LEU A 1 446 ? -10.485 1.460 14.893 1.00 66.38 446 LEU A N 1
ATOM 3502 C CA . LEU A 1 446 ? -9.918 2.297 13.830 1.00 66.38 446 LEU A CA 1
ATOM 3503 C C . LEU A 1 446 ? -11.074 2.741 12.915 1.00 66.38 446 LEU A C 1
ATOM 3505 O O . LEU A 1 446 ? -11.147 2.285 11.770 1.00 66.38 446 LEU A O 1
ATOM 3509 N N . PRO A 1 447 ? -12.033 3.565 13.381 1.00 47.41 447 PRO A N 1
ATOM 3510 C CA . PRO A 1 447 ? -13.318 3.722 12.710 1.00 47.41 447 PRO A CA 1
ATOM 3511 C C . PRO A 1 447 ? -13.163 4.629 11.476 1.00 47.41 447 PRO A C 1
ATOM 3513 O O . PRO A 1 447 ? -13.971 4.594 10.557 1.00 47.41 447 PRO A O 1
ATOM 3516 N N . SER A 1 448 ? -12.086 5.419 11.429 1.00 49.16 448 SER A N 1
ATOM 3517 C CA . SER A 1 448 ? -11.835 6.486 10.463 1.00 49.16 448 SER A CA 1
ATOM 3518 C C . SER A 1 448 ? -10.361 6.539 10.063 1.00 49.16 448 SER A C 1
ATOM 3520 O O . SER A 1 448 ? -9.761 7.611 9.989 1.00 49.16 448 SER A O 1
ATOM 3522 N N . SER A 1 449 ? -9.736 5.377 9.868 1.00 54.53 449 SER A N 1
ATOM 3523 C CA . SER A 1 449 ? -8.343 5.346 9.425 1.00 54.53 449 SER A CA 1
ATOM 3524 C C . SER A 1 449 ? -8.207 6.118 8.101 1.00 54.53 449 SER A C 1
ATOM 3526 O O . SER A 1 449 ? -9.015 5.931 7.184 1.00 54.53 449 SER A O 1
ATOM 3528 N N . ALA A 1 450 ? -7.225 7.026 8.017 1.00 63.53 450 ALA A N 1
ATOM 3529 C CA . ALA A 1 450 ? -6.899 7.731 6.779 1.00 63.53 450 ALA A CA 1
ATOM 3530 C C . ALA A 1 450 ? -6.809 6.728 5.614 1.00 63.53 450 ALA A C 1
ATOM 3532 O O . ALA A 1 450 ? -6.449 5.567 5.821 1.00 63.53 450 ALA A O 1
ATOM 3533 N N . LEU A 1 451 ? -7.135 7.149 4.385 1.00 68.69 451 LEU A N 1
ATOM 3534 C CA . LEU A 1 451 ? -7.185 6.250 3.216 1.00 68.69 451 LEU A CA 1
ATOM 3535 C C . LEU A 1 451 ? -5.926 5.368 3.079 1.00 68.69 451 LEU A C 1
ATOM 3537 O O . LEU A 1 451 ? -6.028 4.211 2.666 1.00 68.69 451 LEU A O 1
ATOM 3541 N N . SER A 1 452 ? -4.759 5.887 3.474 1.00 70.94 452 SER A N 1
ATOM 3542 C CA . SER A 1 452 ? -3.490 5.159 3.524 1.00 70.94 452 SER A CA 1
ATOM 3543 C C . SER A 1 452 ? -3.485 4.011 4.540 1.00 70.94 452 SER A C 1
ATOM 3545 O O . SER A 1 452 ? -3.174 2.879 4.169 1.00 70.94 452 SER A O 1
ATOM 3547 N N . LEU A 1 453 ? -3.894 4.253 5.787 1.00 80.69 453 LEU A N 1
ATOM 3548 C CA . LEU A 1 453 ? -4.030 3.217 6.815 1.00 80.69 453 LEU A CA 1
ATOM 3549 C C . LEU A 1 453 ? -5.086 2.174 6.441 1.00 80.69 453 LEU A C 1
ATOM 3551 O O . LEU A 1 453 ? -4.836 0.979 6.594 1.00 80.69 453 LEU A O 1
ATOM 3555 N N . ARG A 1 454 ? -6.230 2.593 5.882 1.00 81.50 454 ARG A N 1
ATOM 3556 C CA . ARG A 1 454 ? -7.279 1.661 5.433 1.00 81.50 454 ARG A CA 1
ATOM 3557 C C . ARG A 1 454 ? -6.759 0.705 4.366 1.00 81.50 454 ARG A C 1
ATOM 3559 O O . ARG A 1 454 ? -7.036 -0.493 4.426 1.00 81.50 454 ARG A O 1
ATOM 3566 N N . SER A 1 455 ? -5.993 1.219 3.402 1.00 81.00 455 SER A N 1
ATOM 3567 C CA . SER A 1 455 ? -5.370 0.387 2.370 1.00 81.00 455 SER A CA 1
ATOM 3568 C C . SER A 1 455 ? -4.433 -0.654 2.982 1.00 81.00 455 SER A C 1
ATOM 3570 O O . SER A 1 455 ? -4.419 -1.794 2.530 1.00 81.00 455 SER A O 1
ATOM 3572 N N . ILE A 1 456 ? -3.665 -0.285 4.006 1.00 84.62 456 ILE A N 1
ATOM 3573 C CA . ILE A 1 456 ? -2.708 -1.187 4.659 1.00 84.62 456 ILE A CA 1
ATOM 3574 C C . ILE A 1 456 ? -3.424 -2.240 5.494 1.00 84.62 456 ILE A C 1
ATOM 3576 O O . ILE A 1 456 ? -3.132 -3.425 5.364 1.00 84.62 456 ILE A O 1
ATOM 3580 N N . LEU A 1 457 ? -4.423 -1.832 6.275 1.00 85.75 457 LEU A N 1
ATOM 3581 C CA . LEU A 1 457 ? -5.277 -2.752 7.023 1.00 85.75 457 LEU A CA 1
ATOM 3582 C C . LEU A 1 457 ? -5.950 -3.759 6.088 1.00 85.75 457 LEU A C 1
ATOM 3584 O O . LEU A 1 457 ? -5.931 -4.953 6.363 1.00 85.75 457 LEU A O 1
ATOM 3588 N N . THR A 1 458 ? -6.438 -3.302 4.934 1.00 82.19 458 THR A N 1
ATOM 3589 C CA . THR A 1 458 ? -7.042 -4.176 3.920 1.00 82.19 458 THR A CA 1
ATOM 3590 C C . THR A 1 458 ? -6.031 -5.165 3.333 1.00 82.19 458 THR A C 1
ATOM 3592 O O . THR A 1 458 ? -6.352 -6.332 3.130 1.00 82.19 458 THR A O 1
ATOM 3595 N N . VAL A 1 459 ? -4.793 -4.732 3.073 1.00 79.62 459 VAL A N 1
ATOM 3596 C CA . VAL A 1 459 ? -3.729 -5.618 2.565 1.00 79.62 459 VAL A CA 1
ATOM 3597 C C . VAL A 1 459 ? -3.341 -6.679 3.598 1.00 79.62 459 VAL A C 1
ATOM 3599 O O . VAL A 1 459 ? -3.060 -7.817 3.229 1.00 79.62 459 VAL A O 1
ATOM 3602 N N . CYS A 1 460 ? -3.330 -6.325 4.881 1.00 81.25 460 CYS A N 1
ATOM 3603 C CA . CYS A 1 460 ? -2.818 -7.196 5.934 1.00 81.25 460 CYS A CA 1
ATOM 3604 C C . CYS A 1 460 ? -3.876 -8.114 6.562 1.00 81.25 460 CYS A C 1
ATOM 3606 O O . CYS A 1 460 ? -3.546 -9.246 6.913 1.00 81.25 460 CYS A O 1
ATOM 3608 N N . PHE A 1 461 ? -5.119 -7.648 6.681 1.00 80.00 461 PHE A N 1
ATOM 3609 C CA . PHE A 1 461 ? -6.237 -8.370 7.302 1.00 80.00 461 PHE A CA 1
ATOM 3610 C C . PHE A 1 461 ? -7.348 -8.754 6.309 1.00 80.00 461 PHE A C 1
ATOM 3612 O O . PHE A 1 461 ? -8.261 -9.488 6.671 1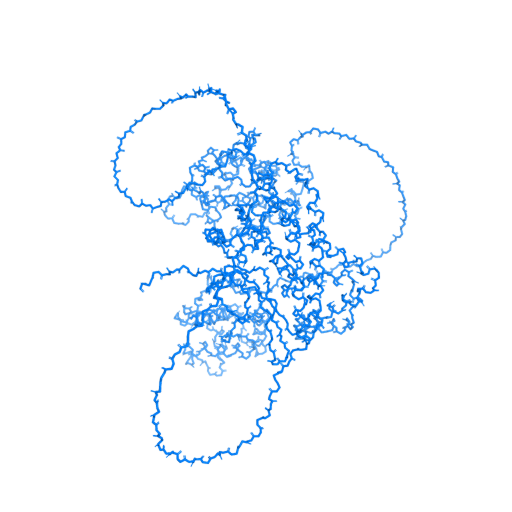.00 80.00 461 PHE A O 1
ATOM 3619 N N . GLY A 1 462 ? -7.288 -8.286 5.058 1.00 80.25 462 GLY A N 1
ATOM 3620 C CA . GLY A 1 462 ? -8.319 -8.517 4.045 1.00 80.25 462 GLY A CA 1
ATOM 3621 C C . GLY A 1 462 ? -9.423 -7.453 4.024 1.00 80.25 462 GLY A C 1
ATOM 3622 O O . GLY A 1 462 ? -9.427 -6.497 4.796 1.00 80.25 462 GLY A O 1
ATOM 3623 N N . ASN A 1 463 ? -10.389 -7.615 3.114 1.00 78.31 463 ASN A N 1
ATOM 3624 C CA . ASN A 1 463 ? -11.499 -6.663 2.937 1.00 78.31 463 ASN A CA 1
ATOM 3625 C C . ASN A 1 463 ? -12.426 -6.578 4.162 1.00 78.31 463 ASN A C 1
ATOM 3627 O O . ASN A 1 463 ? -13.078 -5.559 4.361 1.00 78.31 463 ASN A O 1
ATOM 3631 N N . GLU A 1 464 ? -12.447 -7.623 4.989 1.00 78.31 464 GLU A N 1
ATOM 3632 C CA . GLU A 1 464 ? -13.252 -7.734 6.211 1.00 78.31 464 GLU A CA 1
ATOM 3633 C C . GLU A 1 464 ? -12.440 -7.379 7.469 1.00 78.31 464 GLU A C 1
ATOM 3635 O O . GLU A 1 464 ? -12.750 -7.833 8.570 1.00 78.31 464 GLU A O 1
ATOM 3640 N N . PHE A 1 465 ? -11.390 -6.555 7.330 1.00 80.06 465 PHE A N 1
ATOM 3641 C CA . PHE A 1 465 ? -10.476 -6.243 8.434 1.00 80.06 465 PHE A CA 1
ATOM 3642 C C . PHE A 1 465 ? -11.183 -5.717 9.689 1.00 80.06 465 PHE A C 1
ATOM 3644 O O . PHE A 1 465 ? -10.704 -5.954 10.788 1.00 80.06 465 PHE A O 1
ATOM 3651 N N . GLN A 1 466 ? -12.317 -5.024 9.556 1.00 79.38 466 GLN A N 1
ATOM 3652 C CA . GLN A 1 466 ? -13.092 -4.539 10.703 1.00 79.38 466 GLN A CA 1
ATOM 3653 C C . GLN A 1 466 ? -13.632 -5.692 11.558 1.00 79.38 466 GLN A C 1
ATOM 3655 O O . GLN A 1 466 ? -13.468 -5.668 12.776 1.00 79.38 466 GLN A O 1
ATOM 3660 N N . SER A 1 467 ? -14.202 -6.718 10.917 1.00 79.06 467 SER A N 1
ATOM 3661 C CA . SER A 1 467 ? -14.674 -7.929 11.593 1.00 79.06 467 SER A CA 1
ATOM 3662 C C . SER A 1 467 ? -13.502 -8.694 12.209 1.00 79.06 467 SER A C 1
ATOM 3664 O O . SER A 1 467 ? -13.547 -9.026 13.390 1.00 79.06 467 SER A O 1
ATOM 3666 N N . ALA A 1 468 ? -12.398 -8.854 11.467 1.00 77.50 468 ALA A N 1
ATOM 3667 C CA . ALA A 1 468 ? -11.192 -9.499 11.986 1.00 77.50 468 ALA A CA 1
ATOM 3668 C C . ALA A 1 468 ? -10.631 -8.776 13.227 1.00 77.50 468 ALA A C 1
ATOM 3670 O O . ALA A 1 468 ? -10.310 -9.416 14.226 1.00 77.50 468 ALA A O 1
ATOM 3671 N N . CYS A 1 469 ? -10.553 -7.443 13.204 1.00 79.69 469 CYS A N 1
ATOM 3672 C CA . CYS A 1 469 ? -10.116 -6.643 14.349 1.00 79.69 469 CYS A CA 1
ATOM 3673 C C . CYS A 1 469 ? -11.061 -6.781 15.554 1.00 79.69 469 CYS A C 1
ATOM 3675 O O . CYS A 1 469 ? -10.579 -6.840 16.684 1.00 79.69 469 CYS A O 1
ATOM 3677 N N . ALA A 1 470 ? -12.380 -6.849 15.330 1.00 78.88 470 ALA A N 1
ATOM 3678 C CA . ALA A 1 470 ? -13.358 -7.077 16.395 1.00 78.88 470 ALA A CA 1
ATOM 3679 C C . ALA A 1 470 ? -13.150 -8.452 17.052 1.00 78.88 470 ALA A C 1
ATOM 3681 O O . ALA A 1 470 ? -12.939 -8.527 18.258 1.00 78.88 470 ALA A O 1
ATOM 3682 N N . THR A 1 471 ? -13.046 -9.521 16.259 1.00 79.62 471 THR A N 1
ATOM 3683 C CA . THR A 1 471 ? -12.790 -10.873 16.782 1.00 79.62 471 THR A CA 1
ATOM 3684 C C . THR A 1 471 ? -11.463 -10.970 17.538 1.00 79.62 471 THR A C 1
ATOM 3686 O O . THR A 1 471 ? -11.363 -11.662 18.548 1.00 79.62 471 THR A O 1
ATOM 3689 N N . LEU A 1 472 ? -10.410 -10.289 17.077 1.00 80.12 472 LEU A N 1
ATOM 3690 C CA . LEU A 1 472 ? -9.118 -10.297 17.771 1.00 80.12 472 LEU A CA 1
ATOM 3691 C C . LEU A 1 472 ? -9.162 -9.552 19.107 1.00 80.12 472 LEU A C 1
ATOM 3693 O O . LEU A 1 472 ? -8.436 -9.929 20.034 1.00 80.12 472 LEU A O 1
ATOM 3697 N N . ARG A 1 473 ? -9.993 -8.508 19.197 1.00 80.69 473 ARG A N 1
ATOM 3698 C CA . ARG A 1 473 ? -10.236 -7.764 20.433 1.00 80.69 473 ARG A CA 1
ATOM 3699 C C . ARG A 1 473 ? -10.923 -8.636 21.470 1.00 80.69 473 ARG A C 1
ATOM 3701 O O . ARG A 1 473 ? -10.448 -8.668 22.597 1.00 80.69 473 ARG A O 1
ATOM 3708 N N . ASP A 1 474 ? -11.952 -9.374 21.070 1.00 77.81 474 ASP A N 1
ATOM 3709 C CA . ASP A 1 474 ? -12.698 -10.258 21.975 1.00 77.81 474 ASP A CA 1
ATOM 3710 C C . ASP A 1 474 ? -11.830 -11.405 22.528 1.00 77.81 474 ASP A C 1
ATOM 3712 O O . ASP A 1 474 ? -12.118 -11.958 23.583 1.00 77.81 474 ASP A O 1
ATOM 3716 N N . ASN A 1 475 ? -10.735 -11.737 21.835 1.00 74.94 475 ASN A N 1
ATOM 3717 C CA . ASN A 1 475 ? -9.777 -12.773 22.225 1.00 74.94 475 ASN A CA 1
ATOM 3718 C C . ASN A 1 475 ? -8.537 -12.239 22.979 1.00 74.94 475 ASN A C 1
ATOM 3720 O O . ASN A 1 475 ? -7.538 -12.952 23.066 1.00 74.94 475 ASN A O 1
ATOM 3724 N N . ASP A 1 476 ? -8.532 -10.983 23.443 1.00 73.06 476 ASP A N 1
ATOM 3725 C CA . ASP A 1 476 ? -7.403 -10.332 24.146 1.00 73.06 476 ASP A CA 1
ATOM 3726 C C . ASP A 1 476 ? -6.061 -10.317 23.375 1.00 73.06 476 ASP A C 1
ATOM 3728 O O . ASP A 1 476 ? -4.992 -10.038 23.922 1.00 73.06 476 ASP A O 1
ATOM 3732 N N . THR A 1 477 ? -6.085 -10.581 22.065 1.00 74.19 477 THR A N 1
ATOM 3733 C CA . THR A 1 477 ? -4.876 -10.607 21.215 1.00 74.19 477 THR A CA 1
ATOM 3734 C C . THR A 1 477 ? -4.591 -9.267 20.527 1.00 74.19 477 THR A C 1
ATOM 3736 O O . THR A 1 477 ? -3.521 -9.075 19.942 1.00 74.19 477 THR A O 1
ATOM 3739 N N . PHE A 1 478 ? -5.523 -8.314 20.622 1.00 82.44 478 PHE A N 1
ATOM 3740 C CA . PHE A 1 478 ? -5.519 -7.035 19.904 1.00 82.44 478 PHE A CA 1
ATOM 3741 C C . PHE A 1 478 ? -5.011 -5.865 20.767 1.00 82.44 478 PHE A C 1
ATOM 3743 O O . PHE A 1 478 ? -5.703 -4.862 20.972 1.00 82.44 478 PHE A O 1
ATOM 3750 N N . SER A 1 479 ? -3.790 -5.983 21.298 1.00 89.69 479 SER A N 1
ATOM 3751 C CA . SER A 1 479 ? -3.183 -4.891 22.067 1.00 89.69 479 SER A CA 1
ATOM 3752 C C . SER A 1 479 ? -2.763 -3.728 21.165 1.00 89.69 479 SER A C 1
ATOM 3754 O O . SER A 1 479 ? -2.211 -3.917 20.078 1.00 89.69 479 SER A O 1
ATOM 3756 N N . ALA A 1 480 ? -2.980 -2.502 21.639 1.00 91.00 480 ALA A N 1
ATOM 3757 C CA . ALA A 1 480 ? -2.570 -1.263 20.993 1.00 91.00 480 ALA A CA 1
ATOM 3758 C C . ALA A 1 480 ? -1.085 -1.299 20.628 1.00 91.00 480 ALA A C 1
ATOM 3760 O O . ALA A 1 480 ? -0.713 -0.870 19.541 1.00 91.00 480 ALA A O 1
ATOM 3761 N N . PHE A 1 481 ? -0.260 -1.873 21.505 1.00 93.31 481 PHE A N 1
ATOM 3762 C CA . PHE A 1 481 ? 1.175 -2.024 21.313 1.00 93.31 481 PHE A CA 1
ATOM 3763 C C . PHE A 1 481 ? 1.514 -2.880 20.086 1.00 93.31 481 PHE A C 1
ATOM 3765 O O . PHE A 1 481 ? 2.267 -2.444 19.211 1.00 93.31 481 PHE A O 1
ATOM 3772 N N . ASN A 1 482 ? 0.916 -4.072 19.976 1.00 91.38 482 ASN A N 1
ATOM 3773 C CA . ASN A 1 482 ? 1.142 -4.966 18.839 1.00 91.38 482 ASN A CA 1
ATOM 3774 C C . ASN A 1 482 ? 0.602 -4.363 17.539 1.00 91.38 482 ASN A C 1
ATOM 3776 O O . ASN A 1 482 ? 1.228 -4.521 16.492 1.00 91.38 482 ASN A O 1
ATOM 3780 N N . ILE A 1 483 ? -0.517 -3.635 17.602 1.00 91.19 483 ILE A N 1
ATOM 3781 C CA . ILE A 1 483 ? -1.087 -2.943 16.442 1.00 91.19 483 ILE A CA 1
ATOM 3782 C C . ILE A 1 483 ? -0.193 -1.793 15.977 1.00 91.19 483 ILE A C 1
ATOM 3784 O O . ILE A 1 483 ? 0.047 -1.676 14.778 1.00 91.19 483 ILE A O 1
ATOM 3788 N N . THR A 1 484 ? 0.393 -1.003 16.881 1.00 93.06 484 THR A N 1
ATOM 3789 C CA . THR A 1 484 ? 1.365 0.032 16.495 1.00 93.06 484 THR A CA 1
ATOM 3790 C C . THR A 1 484 ? 2.597 -0.582 15.824 1.00 93.06 484 THR A C 1
ATOM 3792 O O . THR A 1 484 ? 3.034 -0.093 14.781 1.00 93.06 484 THR A O 1
ATOM 3795 N N . GLN A 1 485 ? 3.135 -1.681 16.371 1.00 94.12 485 GLN A N 1
ATOM 3796 C CA . GLN A 1 485 ? 4.257 -2.404 15.752 1.00 94.12 485 GLN A CA 1
ATOM 3797 C C . GLN A 1 485 ? 3.899 -2.914 14.355 1.00 94.12 485 GLN A C 1
ATOM 3799 O O . GLN A 1 485 ? 4.646 -2.687 13.401 1.00 94.12 485 GLN A O 1
ATOM 3804 N N . PHE A 1 486 ? 2.739 -3.560 14.238 1.00 93.06 486 PHE A N 1
ATOM 3805 C CA . PHE A 1 486 ? 2.194 -4.045 12.980 1.00 93.06 486 PHE A CA 1
ATOM 3806 C C . PHE A 1 486 ? 2.069 -2.920 11.944 1.00 93.06 486 PHE A C 1
ATOM 3808 O O . PHE A 1 486 ? 2.559 -3.082 10.830 1.00 93.06 486 PHE A O 1
ATOM 3815 N N . LEU A 1 487 ? 1.471 -1.778 12.299 1.00 93.00 487 LEU A N 1
ATOM 3816 C CA . LEU A 1 487 ? 1.257 -0.667 11.369 1.00 93.00 487 LEU A CA 1
ATOM 3817 C C . LEU A 1 487 ? 2.584 -0.097 10.854 1.00 93.00 487 LEU A C 1
ATOM 3819 O O . LEU A 1 487 ? 2.733 0.100 9.647 1.00 93.00 487 LEU A O 1
ATOM 3823 N N . ILE A 1 488 ? 3.570 0.098 11.740 1.00 94.81 488 ILE A N 1
ATOM 3824 C CA . ILE A 1 488 ? 4.922 0.528 11.353 1.00 94.81 488 ILE A CA 1
ATOM 3825 C C . ILE A 1 488 ? 5.545 -0.495 10.393 1.00 94.81 488 ILE A C 1
ATOM 3827 O O . ILE A 1 488 ? 6.012 -0.129 9.314 1.00 94.81 488 ILE A O 1
ATOM 3831 N N . ALA A 1 489 ? 5.529 -1.782 10.750 1.00 95.31 489 ALA A N 1
ATOM 3832 C CA . ALA A 1 489 ? 6.121 -2.839 9.936 1.00 95.31 489 ALA A CA 1
ATOM 3833 C C . ALA A 1 489 ? 5.426 -3.003 8.575 1.00 95.31 489 ALA A C 1
ATOM 3835 O O . ALA A 1 489 ? 6.100 -3.227 7.570 1.00 95.31 489 ALA A O 1
ATOM 3836 N N . ALA A 1 490 ? 4.103 -2.856 8.521 1.00 93.31 490 ALA A N 1
ATOM 3837 C CA . ALA A 1 490 ? 3.317 -2.951 7.297 1.00 93.31 490 ALA A CA 1
ATOM 3838 C C . ALA A 1 490 ? 3.580 -1.762 6.358 1.00 93.31 490 ALA A C 1
ATOM 3840 O O . ALA A 1 490 ? 3.798 -1.963 5.162 1.00 93.31 490 ALA A O 1
ATOM 3841 N N . LEU A 1 491 ? 3.653 -0.538 6.899 1.00 92.50 491 LEU A N 1
ATOM 3842 C CA . LEU A 1 491 ? 4.057 0.662 6.154 1.00 92.50 491 LEU A CA 1
ATOM 3843 C C . LEU A 1 491 ? 5.476 0.522 5.587 1.00 92.50 491 LEU A C 1
ATOM 3845 O O . LEU A 1 491 ? 5.696 0.780 4.402 1.00 92.50 491 LEU A O 1
ATOM 3849 N N . LEU A 1 492 ? 6.429 0.066 6.408 1.00 93.50 492 LEU A N 1
ATOM 3850 C CA . LEU A 1 492 ? 7.806 -0.206 5.978 1.00 93.50 492 LEU A CA 1
ATOM 3851 C C . LEU A 1 492 ? 7.861 -1.278 4.894 1.00 93.50 492 LEU A C 1
ATOM 3853 O O . LEU A 1 492 ? 8.598 -1.139 3.913 1.00 93.50 492 LEU A O 1
ATOM 3857 N N . HIS A 1 493 ? 7.078 -2.342 5.062 1.00 92.62 493 HIS A N 1
ATOM 3858 C CA . HIS A 1 493 ? 6.994 -3.410 4.088 1.00 92.62 493 HIS A CA 1
ATOM 3859 C C . HIS A 1 493 ? 6.498 -2.874 2.746 1.00 92.62 493 HIS A C 1
ATOM 3861 O O . HIS A 1 493 ? 7.214 -2.984 1.755 1.00 92.62 493 HIS A O 1
ATOM 3867 N N . GLU A 1 494 ? 5.331 -2.231 2.716 1.00 89.56 494 GLU A N 1
ATOM 3868 C CA . GLU A 1 494 ? 4.710 -1.750 1.480 1.00 89.56 494 GLU A CA 1
ATOM 3869 C C . GLU A 1 494 ? 5.528 -0.673 0.760 1.00 89.56 494 GLU A C 1
ATOM 3871 O O . GLU A 1 494 ? 5.603 -0.689 -0.471 1.00 89.56 494 GLU A O 1
ATOM 3876 N N . ARG A 1 495 ? 6.155 0.247 1.502 1.00 88.19 495 ARG A N 1
ATOM 3877 C CA . ARG A 1 495 ? 6.863 1.390 0.905 1.00 88.19 495 ARG A CA 1
ATOM 3878 C C . ARG A 1 495 ? 8.310 1.113 0.543 1.00 88.19 495 ARG A C 1
ATOM 3880 O O . ARG A 1 495 ? 8.818 1.738 -0.385 1.00 88.19 495 ARG A O 1
ATOM 3887 N N . LEU A 1 496 ? 8.977 0.225 1.280 1.00 90.56 496 LEU A N 1
ATOM 3888 C CA . LEU A 1 496 ? 10.432 0.132 1.226 1.00 90.56 496 LEU A CA 1
ATOM 3889 C C . LEU A 1 496 ? 10.964 -1.298 1.058 1.00 90.56 496 LEU A C 1
ATOM 3891 O O . LEU A 1 496 ? 11.840 -1.519 0.218 1.00 90.56 496 LEU A O 1
ATOM 3895 N N . LEU A 1 497 ? 10.450 -2.276 1.811 1.00 91.12 497 LEU A N 1
ATOM 3896 C CA . LEU A 1 497 ? 10.997 -3.644 1.779 1.00 91.12 497 LEU A CA 1
ATOM 3897 C C . LEU A 1 497 ? 10.442 -4.501 0.633 1.00 91.12 497 LEU A C 1
ATOM 3899 O O . LEU A 1 497 ? 11.157 -5.377 0.130 1.00 91.12 497 LEU A O 1
ATOM 3903 N N . LYS A 1 498 ? 9.206 -4.242 0.191 1.00 86.25 498 LYS A N 1
ATOM 3904 C CA . LYS A 1 498 ? 8.554 -4.938 -0.927 1.00 86.25 498 LYS A CA 1
ATOM 3905 C C . LYS A 1 498 ? 9.429 -4.896 -2.181 1.00 86.25 498 LYS A C 1
ATOM 3907 O O . LYS A 1 498 ? 10.292 -4.040 -2.351 1.00 86.25 498 LYS A O 1
ATOM 3912 N N . GLU A 1 499 ? 9.241 -5.855 -3.081 1.00 70.62 499 GLU A N 1
ATOM 3913 C CA . GLU A 1 499 ? 10.102 -6.035 -4.263 1.00 70.62 499 GLU A CA 1
ATOM 3914 C C . GLU A 1 499 ? 10.091 -4.859 -5.256 1.00 70.62 499 GLU A C 1
ATOM 3916 O O . GLU A 1 499 ? 10.904 -4.828 -6.177 1.00 70.62 499 GLU A O 1
ATOM 3921 N N . ARG A 1 500 ? 9.208 -3.869 -5.080 1.00 73.94 500 ARG A N 1
ATOM 3922 C CA . ARG A 1 500 ? 9.167 -2.688 -5.945 1.00 73.94 500 ARG A CA 1
ATOM 3923 C C . ARG A 1 500 ? 10.390 -1.802 -5.718 1.00 73.94 500 ARG A C 1
ATOM 3925 O O . ARG A 1 500 ? 10.703 -1.411 -4.600 1.00 73.94 500 ARG A O 1
ATOM 3932 N N . LEU A 1 501 ? 11.047 -1.448 -6.818 1.00 74.06 501 LEU A N 1
ATOM 3933 C CA . LEU A 1 501 ? 12.298 -0.679 -6.841 1.00 74.06 501 LEU A CA 1
ATOM 3934 C C . LEU A 1 501 ? 12.065 0.812 -7.089 1.00 74.06 501 LEU A C 1
ATOM 3936 O O . LEU A 1 501 ? 13.010 1.549 -7.365 1.00 74.06 501 LEU A O 1
ATOM 3940 N N . ASP A 1 502 ? 10.808 1.257 -7.035 1.00 78.44 502 ASP A N 1
ATOM 3941 C CA . ASP A 1 502 ? 10.411 2.621 -7.390 1.00 78.44 502 ASP A CA 1
ATOM 3942 C C . ASP A 1 502 ? 11.180 3.647 -6.554 1.00 78.44 502 ASP A C 1
ATOM 3944 O O . ASP A 1 502 ? 11.702 4.629 -7.082 1.00 78.44 502 ASP A O 1
ATOM 3948 N N . TRP A 1 503 ? 11.347 3.363 -5.263 1.00 83.56 503 TRP A N 1
ATOM 3949 C CA . TRP A 1 503 ? 12.056 4.235 -4.338 1.00 83.56 503 TRP A CA 1
ATOM 3950 C C . TRP A 1 503 ? 13.572 4.266 -4.607 1.00 83.56 503 TRP A C 1
ATOM 3952 O O . TRP A 1 503 ? 14.159 5.347 -4.629 1.00 83.56 503 TRP A O 1
ATOM 3962 N N . GLN A 1 504 ? 14.196 3.115 -4.899 1.00 84.62 504 GLN A N 1
ATOM 3963 C CA . GLN A 1 504 ? 15.624 3.034 -5.248 1.00 84.62 504 GLN A CA 1
ATOM 3964 C C . GLN A 1 504 ? 15.906 3.796 -6.541 1.00 84.62 504 GLN A C 1
ATOM 3966 O O . GLN A 1 504 ? 16.876 4.541 -6.634 1.00 84.62 504 GLN A O 1
ATOM 3971 N N . ARG A 1 505 ? 15.012 3.667 -7.527 1.00 81.50 505 ARG A N 1
ATOM 3972 C CA . ARG A 1 505 ? 15.097 4.402 -8.788 1.00 81.50 505 ARG A CA 1
ATOM 3973 C C . ARG A 1 505 ? 15.005 5.910 -8.565 1.00 81.50 505 ARG A C 1
ATOM 3975 O O . ARG A 1 505 ? 15.819 6.643 -9.119 1.00 81.50 505 ARG A O 1
ATOM 3982 N N . VAL A 1 506 ? 14.027 6.378 -7.785 1.00 83.56 506 VAL A N 1
ATOM 3983 C CA . VAL A 1 506 ? 13.875 7.809 -7.463 1.00 83.56 506 VAL A CA 1
ATOM 3984 C C . VAL A 1 506 ? 15.127 8.337 -6.766 1.00 83.56 506 VAL A C 1
ATOM 3986 O O . VAL A 1 506 ? 15.623 9.402 -7.128 1.00 83.56 506 VAL A O 1
ATOM 3989 N N . LEU A 1 507 ? 15.667 7.579 -5.813 1.00 84.06 507 LEU A N 1
ATOM 3990 C CA . LEU A 1 507 ? 16.874 7.956 -5.089 1.00 84.06 507 LEU A CA 1
ATOM 3991 C C . LEU A 1 507 ? 18.108 8.002 -6.001 1.00 84.06 507 LEU A C 1
ATOM 3993 O O . LEU A 1 507 ? 18.834 8.991 -5.982 1.00 84.06 507 LEU A O 1
ATOM 3997 N N . CYS A 1 508 ? 18.304 7.012 -6.874 1.00 82.94 508 CYS A N 1
ATOM 3998 C CA . CYS A 1 508 ? 19.382 7.043 -7.867 1.00 82.94 508 CYS A CA 1
ATOM 3999 C C . CYS A 1 508 ? 19.260 8.209 -8.851 1.00 82.94 508 CYS A C 1
ATOM 4001 O O . CYS A 1 508 ? 20.272 8.781 -9.240 1.00 82.94 508 CYS A O 1
ATOM 4003 N N . ILE A 1 509 ? 18.043 8.590 -9.251 1.00 82.50 509 ILE A N 1
ATOM 4004 C CA . ILE A 1 509 ? 17.839 9.772 -10.099 1.00 82.50 509 ILE A CA 1
ATOM 4005 C C . ILE A 1 509 ? 18.277 11.042 -9.359 1.00 82.50 509 ILE A C 1
ATOM 4007 O O . ILE A 1 509 ? 18.928 11.886 -9.968 1.00 82.50 509 ILE A O 1
ATOM 4011 N N . LYS A 1 510 ? 17.965 11.158 -8.060 1.00 83.12 510 LYS A N 1
ATOM 4012 C CA . LYS A 1 510 ? 18.380 12.298 -7.224 1.00 83.12 510 LYS A CA 1
ATOM 4013 C C . LYS A 1 510 ? 19.895 12.359 -7.004 1.00 83.12 510 LYS A C 1
ATOM 4015 O O . LYS A 1 510 ? 20.445 13.449 -7.025 1.00 83.12 510 LYS A O 1
ATOM 4020 N N . LEU A 1 511 ? 20.552 11.210 -6.829 1.00 81.88 511 LEU A N 1
ATOM 4021 C CA . LEU A 1 511 ? 22.017 11.107 -6.717 1.00 81.88 511 LEU A CA 1
ATOM 4022 C C . LEU A 1 511 ? 22.739 11.314 -8.062 1.00 81.88 511 LEU A C 1
ATOM 4024 O O . LEU A 1 511 ? 23.929 11.609 -8.101 1.00 81.88 511 LEU A O 1
ATOM 4028 N N . GLY A 1 512 ? 22.018 11.159 -9.174 1.00 79.50 512 GLY A N 1
ATOM 4029 C CA . GLY A 1 512 ? 22.540 11.290 -10.527 1.00 79.50 512 GLY A CA 1
ATOM 4030 C C . GLY A 1 512 ? 23.018 9.964 -11.127 1.00 79.50 512 GLY A C 1
ATOM 4031 O O . GLY A 1 512 ? 23.718 9.162 -10.511 1.00 79.50 512 GLY A O 1
ATOM 4032 N N . TRP A 1 513 ? 22.684 9.748 -12.404 1.00 75.94 513 TRP A N 1
ATOM 4033 C CA . TRP A 1 513 ? 23.045 8.533 -13.153 1.00 75.94 513 TRP A CA 1
ATOM 4034 C C . TRP A 1 513 ? 24.555 8.340 -13.343 1.00 75.94 513 TRP A C 1
ATOM 4036 O O . TRP A 1 513 ? 24.992 7.225 -13.617 1.00 75.94 513 TRP A O 1
ATOM 4046 N N . SER A 1 514 ? 25.352 9.402 -13.199 1.00 75.75 514 SER A N 1
ATOM 4047 C CA . SER A 1 514 ? 26.817 9.358 -13.288 1.00 75.75 514 SER A CA 1
ATOM 4048 C C . SER A 1 514 ? 27.465 8.519 -12.184 1.00 75.75 514 SER A C 1
ATOM 4050 O O . SER A 1 514 ? 28.591 8.065 -12.360 1.00 75.75 514 SER A O 1
ATOM 4052 N N . LYS A 1 515 ? 26.758 8.278 -11.073 1.00 77.81 515 LYS A N 1
ATOM 4053 C CA . LYS A 1 515 ? 27.230 7.451 -9.952 1.00 77.81 515 LYS A CA 1
ATOM 4054 C C . LYS A 1 515 ? 27.111 5.945 -10.229 1.00 77.81 515 LYS A C 1
ATOM 4056 O O . LYS A 1 515 ? 27.645 5.135 -9.477 1.00 77.81 515 LYS A O 1
ATOM 4061 N N . ILE A 1 516 ? 26.414 5.555 -11.299 1.00 78.88 516 ILE A N 1
ATOM 4062 C CA . ILE A 1 516 ? 26.249 4.153 -11.685 1.00 78.88 516 ILE A CA 1
ATOM 4063 C C . ILE A 1 516 ? 27.419 3.734 -12.577 1.00 78.88 516 ILE A C 1
ATOM 4065 O O . ILE A 1 516 ? 27.563 4.205 -13.706 1.00 78.88 516 ILE A O 1
ATOM 4069 N N . GLU A 1 517 ? 28.231 2.799 -12.090 1.00 78.31 517 GLU A N 1
ATOM 4070 C CA . GLU A 1 517 ? 29.269 2.159 -12.900 1.00 78.31 517 GLU A CA 1
ATOM 4071 C C . GLU A 1 517 ? 28.651 1.445 -14.112 1.00 78.31 517 GLU A C 1
ATOM 4073 O O . GLU A 1 517 ? 27.569 0.856 -14.036 1.00 78.31 517 GLU A O 1
ATOM 4078 N N . ASP A 1 518 ? 29.342 1.499 -15.252 1.00 74.56 518 ASP A N 1
ATOM 4079 C CA . ASP A 1 518 ? 28.902 0.904 -16.519 1.00 74.56 518 ASP A CA 1
ATOM 4080 C C . ASP A 1 518 ? 27.539 1.405 -17.037 1.00 74.56 518 ASP A C 1
ATOM 4082 O O . ASP A 1 518 ? 26.849 0.691 -17.775 1.00 74.56 518 ASP A O 1
ATOM 4086 N N . VAL A 1 519 ? 27.139 2.644 -16.716 1.00 79.38 519 VAL A N 1
ATOM 4087 C CA . VAL A 1 519 ? 25.839 3.196 -17.146 1.00 79.38 519 VAL A CA 1
ATOM 4088 C C . VAL A 1 519 ? 25.620 3.085 -18.664 1.00 79.38 519 VAL A C 1
ATOM 4090 O O . VAL A 1 519 ? 24.514 2.807 -19.121 1.00 79.38 519 VAL A O 1
ATOM 4093 N N . GLN A 1 520 ? 26.682 3.209 -19.469 1.00 78.44 520 GLN A N 1
ATOM 4094 C CA . GLN A 1 520 ? 26.618 3.046 -20.927 1.00 78.44 520 GLN A CA 1
ATOM 4095 C C . GLN A 1 520 ? 26.248 1.615 -21.345 1.00 78.44 520 GLN A C 1
ATOM 4097 O O . GLN A 1 520 ? 25.421 1.416 -22.241 1.00 78.44 520 GLN A O 1
ATOM 4102 N N . ARG A 1 521 ? 26.814 0.604 -20.677 1.00 76.44 521 ARG A N 1
ATOM 4103 C CA . ARG A 1 521 ? 26.473 -0.806 -20.903 1.00 76.44 521 ARG A CA 1
ATOM 4104 C C . ARG A 1 521 ? 25.032 -1.076 -20.485 1.00 76.44 521 ARG A C 1
ATOM 4106 O O . ARG A 1 521 ? 24.303 -1.732 -21.222 1.00 76.44 521 ARG A O 1
ATOM 4113 N N . LEU A 1 522 ? 24.600 -0.506 -19.362 1.00 74.94 522 LEU A N 1
ATOM 4114 C CA . LEU A 1 522 ? 23.223 -0.587 -18.874 1.00 74.94 522 LEU A CA 1
ATOM 4115 C C . LEU A 1 522 ? 22.231 0.002 -19.889 1.00 74.94 522 LEU A C 1
ATOM 4117 O O . LEU A 1 522 ? 21.262 -0.658 -20.256 1.00 74.94 522 LEU A O 1
ATOM 4121 N N . PHE A 1 523 ? 22.506 1.198 -20.423 1.00 78.19 523 PHE A N 1
ATOM 4122 C CA . PHE A 1 523 ? 21.692 1.807 -21.480 1.00 78.19 523 PHE A CA 1
ATOM 4123 C C . PHE A 1 523 ? 21.680 0.976 -22.764 1.00 78.19 523 PHE A C 1
ATOM 4125 O O . PHE A 1 523 ? 20.648 0.891 -23.428 1.00 78.19 523 PHE A O 1
ATOM 4132 N N . THR A 1 524 ? 22.794 0.326 -23.099 1.00 77.44 524 THR A N 1
ATOM 4133 C CA . THR A 1 524 ? 22.872 -0.583 -24.250 1.00 77.44 524 THR A CA 1
ATOM 4134 C C . THR A 1 524 ? 21.990 -1.816 -24.038 1.00 77.44 524 THR A C 1
ATOM 4136 O O . THR A 1 524 ? 21.212 -2.167 -24.921 1.00 77.44 524 THR A O 1
ATOM 4139 N N . MET A 1 525 ? 22.022 -2.420 -22.846 1.00 71.31 525 MET A N 1
ATOM 4140 C CA . MET A 1 525 ? 21.154 -3.550 -22.490 1.00 71.31 525 MET A CA 1
ATOM 4141 C C . MET A 1 525 ? 19.672 -3.164 -22.448 1.00 71.31 525 MET A C 1
ATOM 4143 O O . MET A 1 525 ? 18.821 -3.970 -22.799 1.00 71.31 525 MET A O 1
ATOM 4147 N N . LEU A 1 526 ? 19.350 -1.927 -22.062 1.00 75.88 526 LEU A N 1
ATOM 4148 C CA . LEU A 1 526 ? 17.973 -1.425 -22.053 1.00 75.88 526 LEU A CA 1
ATOM 4149 C C . LEU A 1 526 ? 17.397 -1.185 -23.457 1.00 75.88 526 LEU A C 1
ATOM 4151 O O . LEU A 1 526 ? 16.174 -1.159 -23.604 1.00 75.88 526 LEU A O 1
ATOM 4155 N N . ARG A 1 527 ? 18.246 -1.014 -24.479 1.00 77.38 527 ARG A N 1
ATOM 4156 C CA . ARG A 1 527 ? 17.823 -0.854 -25.882 1.00 77.38 527 ARG A CA 1
ATOM 4157 C C . ARG A 1 527 ? 17.451 -2.179 -26.546 1.00 77.38 527 ARG A C 1
ATOM 4159 O O . ARG A 1 527 ? 16.597 -2.184 -27.427 1.00 77.38 527 ARG A O 1
ATOM 4166 N N . ASP A 1 528 ? 18.063 -3.283 -26.128 1.00 73.19 528 ASP A N 1
ATOM 4167 C CA . ASP A 1 528 ? 17.745 -4.623 -26.624 1.00 73.19 528 ASP A CA 1
ATOM 4168 C C . ASP A 1 528 ? 16.550 -5.205 -25.841 1.00 73.19 528 ASP A C 1
ATOM 4170 O O . ASP A 1 528 ? 16.644 -5.344 -24.625 1.00 73.19 528 ASP A O 1
ATOM 4174 N N . PRO A 1 529 ? 15.421 -5.568 -26.476 1.00 73.62 529 PRO A N 1
ATOM 4175 C CA . PRO A 1 529 ? 14.225 -6.031 -25.765 1.00 73.62 529 PRO A CA 1
ATOM 4176 C C . PRO A 1 529 ? 14.424 -7.278 -24.886 1.00 73.62 529 PRO A C 1
ATOM 4178 O O . PRO A 1 529 ? 13.773 -7.401 -23.846 1.00 73.62 529 PRO A O 1
ATOM 4181 N N . LEU A 1 530 ? 15.311 -8.196 -25.282 1.00 67.00 530 LEU A N 1
ATOM 4182 C CA . LEU A 1 530 ? 15.581 -9.442 -24.562 1.00 67.00 530 LEU A CA 1
ATOM 4183 C C . LEU A 1 530 ? 16.475 -9.178 -23.343 1.00 67.00 530 LEU A C 1
ATOM 4185 O O . LEU A 1 530 ? 16.208 -9.670 -22.244 1.00 67.00 530 LEU A O 1
ATOM 4189 N N . GLN A 1 531 ? 17.505 -8.354 -23.528 1.00 65.81 531 GLN A N 1
ATOM 4190 C CA . GLN A 1 531 ? 18.397 -7.925 -22.451 1.00 65.81 531 GLN A CA 1
ATOM 4191 C C . GLN A 1 531 ? 17.719 -6.931 -21.508 1.00 65.81 531 GLN A C 1
ATOM 4193 O O . GLN A 1 531 ? 18.038 -6.915 -20.325 1.00 65.81 531 GLN A O 1
ATOM 4198 N N . ASN A 1 532 ? 16.746 -6.154 -21.983 1.00 72.31 532 ASN A N 1
ATOM 4199 C CA . ASN A 1 532 ? 16.020 -5.160 -21.197 1.00 72.31 532 ASN A CA 1
ATOM 4200 C C . ASN A 1 532 ? 15.251 -5.812 -20.042 1.00 72.31 532 ASN A C 1
ATOM 4202 O O . ASN A 1 532 ? 15.301 -5.321 -18.917 1.00 72.31 532 ASN A O 1
ATOM 4206 N N . ALA A 1 533 ? 14.611 -6.961 -20.279 1.00 70.56 533 ALA A N 1
ATOM 4207 C CA . ALA A 1 533 ? 13.933 -7.702 -19.215 1.00 70.56 533 ALA A CA 1
ATOM 4208 C C . ALA A 1 533 ? 14.913 -8.132 -18.106 1.00 70.56 533 ALA A C 1
ATOM 4210 O O . ALA A 1 533 ? 14.667 -7.892 -16.926 1.00 70.56 533 ALA A O 1
ATOM 4211 N N . ILE A 1 534 ? 16.066 -8.689 -18.490 1.00 68.62 534 ILE A N 1
ATOM 4212 C CA . ILE A 1 534 ? 17.122 -9.113 -17.556 1.00 68.62 534 ILE A CA 1
ATOM 4213 C C . ILE A 1 534 ? 17.729 -7.897 -16.838 1.00 68.62 534 ILE A C 1
ATOM 4215 O O . ILE A 1 534 ? 17.928 -7.914 -15.621 1.00 68.62 534 ILE A O 1
ATOM 4219 N N . ALA A 1 535 ? 17.983 -6.820 -17.581 1.00 70.56 535 ALA A N 1
ATOM 4220 C CA . ALA A 1 535 ? 18.550 -5.586 -17.068 1.00 70.56 535 ALA A CA 1
ATOM 4221 C C . ALA A 1 535 ? 17.626 -4.931 -16.040 1.00 70.56 535 ALA A C 1
ATOM 4223 O O . ALA A 1 535 ? 18.106 -4.526 -14.991 1.00 70.56 535 ALA A O 1
ATOM 4224 N N . ARG A 1 536 ? 16.314 -4.869 -16.293 1.00 72.81 536 ARG A N 1
ATOM 4225 C CA . ARG A 1 536 ? 15.330 -4.282 -15.367 1.00 72.81 536 ARG A CA 1
ATOM 4226 C C . ARG A 1 536 ? 15.112 -5.102 -14.112 1.00 72.81 536 ARG A C 1
ATOM 4228 O O . ARG A 1 536 ? 14.955 -4.519 -13.046 1.00 72.81 536 ARG A O 1
ATOM 4235 N N . GLU A 1 537 ? 15.079 -6.422 -14.236 1.00 71.06 537 GLU A N 1
ATOM 4236 C CA . GLU A 1 537 ? 14.699 -7.281 -13.116 1.00 71.06 537 GLU A CA 1
ATOM 4237 C C . GLU A 1 537 ? 15.878 -7.653 -12.214 1.00 71.06 537 GLU A C 1
ATOM 4239 O O . GLU A 1 537 ? 15.664 -7.848 -11.022 1.00 71.06 537 GLU A O 1
ATOM 4244 N N . LYS A 1 538 ? 17.101 -7.759 -12.755 1.00 73.12 538 LYS A N 1
ATOM 4245 C CA . LYS A 1 538 ? 18.269 -8.241 -11.995 1.00 73.12 538 LYS A CA 1
ATOM 4246 C C . LYS A 1 538 ? 19.404 -7.222 -11.884 1.00 73.12 538 LYS A C 1
ATOM 4248 O O . LYS A 1 538 ? 19.942 -7.030 -10.801 1.00 73.12 538 LYS A O 1
ATOM 4253 N N . LEU A 1 539 ? 19.774 -6.550 -12.978 1.00 79.62 539 LEU A N 1
ATOM 4254 C CA . LEU A 1 539 ? 21.002 -5.735 -13.005 1.00 79.62 539 LEU A CA 1
ATOM 4255 C C . LEU A 1 539 ? 20.801 -4.298 -12.506 1.00 79.62 539 LEU A C 1
ATOM 4257 O O . LEU A 1 539 ? 21.578 -3.827 -11.687 1.00 79.62 539 LEU A O 1
ATOM 4261 N N . LEU A 1 540 ? 19.756 -3.607 -12.966 1.00 81.19 540 LEU A N 1
ATOM 4262 C CA . LEU A 1 540 ? 19.376 -2.264 -12.517 1.00 81.19 540 LEU A CA 1
ATOM 4263 C C . LEU A 1 540 ? 19.205 -2.149 -10.993 1.00 81.19 540 LEU A C 1
ATOM 4265 O O . LEU A 1 540 ? 19.838 -1.262 -10.427 1.00 81.19 540 LEU A O 1
ATOM 4269 N N . PRO A 1 541 ? 18.418 -3.016 -10.316 1.00 82.31 541 PRO A N 1
ATOM 4270 C CA . PRO A 1 541 ? 18.258 -2.954 -8.861 1.00 82.31 541 PRO A CA 1
ATOM 4271 C C . PRO A 1 541 ? 19.602 -3.015 -8.137 1.00 82.31 541 PRO A C 1
ATOM 4273 O O . PRO A 1 541 ? 19.886 -2.208 -7.256 1.00 82.31 541 PRO A O 1
ATOM 4276 N N . ARG A 1 542 ? 20.452 -3.953 -8.566 1.00 86.81 542 ARG A N 1
ATOM 4277 C CA . ARG A 1 542 ? 21.776 -4.165 -7.992 1.00 86.81 542 ARG A CA 1
ATOM 4278 C C . ARG A 1 542 ? 22.685 -2.966 -8.202 1.00 86.81 542 ARG A C 1
ATOM 4280 O O . ARG A 1 542 ? 23.260 -2.468 -7.242 1.00 86.81 542 ARG A O 1
ATOM 4287 N N . ARG A 1 543 ? 22.762 -2.449 -9.429 1.00 85.75 543 ARG A N 1
ATOM 4288 C CA . ARG A 1 543 ? 23.582 -1.271 -9.747 1.00 85.75 543 ARG A CA 1
ATOM 4289 C C . ARG A 1 543 ? 23.105 -0.014 -9.029 1.00 85.75 543 ARG A C 1
ATOM 4291 O O . ARG A 1 543 ? 23.933 0.771 -8.581 1.00 85.75 543 ARG A O 1
ATOM 4298 N N . PHE A 1 544 ? 21.793 0.163 -8.886 1.00 86.25 544 PHE A N 1
ATOM 4299 C CA . PHE A 1 544 ? 21.226 1.240 -8.081 1.00 86.25 544 PHE A CA 1
ATOM 4300 C C . PHE A 1 544 ? 21.645 1.118 -6.620 1.00 86.25 544 PHE A C 1
ATOM 4302 O O . PHE A 1 544 ? 22.161 2.076 -6.049 1.00 86.25 544 PHE A O 1
ATOM 4309 N N . ALA A 1 545 ? 21.495 -0.069 -6.035 1.00 87.94 545 ALA A N 1
ATOM 4310 C CA . ALA A 1 545 ? 21.881 -0.308 -4.656 1.00 87.94 545 ALA A CA 1
ATOM 4311 C C . ALA A 1 545 ? 23.386 -0.110 -4.416 1.00 87.94 545 ALA A C 1
ATOM 4313 O O . ALA A 1 545 ? 23.762 0.565 -3.465 1.00 87.94 545 ALA A O 1
ATOM 4314 N N . GLU A 1 546 ? 24.243 -0.627 -5.301 1.00 88.44 546 GLU A N 1
ATOM 4315 C CA . GLU A 1 546 ? 25.697 -0.432 -5.245 1.00 88.44 546 GLU A CA 1
ATOM 4316 C C . GLU A 1 546 ? 26.080 1.053 -5.339 1.00 88.44 546 GLU A C 1
ATOM 4318 O O . GLU A 1 546 ? 26.904 1.519 -4.552 1.00 88.44 546 GLU A O 1
ATOM 4323 N N . ALA A 1 547 ? 25.472 1.807 -6.264 1.00 85.50 547 ALA A N 1
ATOM 4324 C CA . ALA A 1 547 ? 25.727 3.239 -6.417 1.00 85.50 547 ALA A CA 1
ATOM 4325 C C . ALA A 1 547 ? 25.322 4.024 -5.160 1.00 85.50 547 ALA A C 1
ATOM 4327 O O . ALA A 1 547 ? 26.102 4.838 -4.672 1.00 85.50 547 ALA A O 1
ATOM 4328 N N . ILE A 1 548 ? 24.141 3.728 -4.603 1.00 86.06 548 ILE A N 1
ATOM 4329 C CA . ILE A 1 548 ? 23.644 4.351 -3.370 1.00 86.06 548 ILE A CA 1
ATOM 4330 C C . ILE A 1 548 ? 24.541 4.012 -2.169 1.00 86.06 548 ILE A C 1
ATOM 4332 O O . ILE A 1 548 ? 24.839 4.878 -1.355 1.00 86.06 548 ILE A O 1
ATOM 4336 N N . LEU A 1 549 ? 24.985 2.759 -2.034 1.00 87.94 549 LEU A N 1
ATOM 4337 C CA . LEU A 1 549 ? 25.853 2.356 -0.922 1.00 87.94 549 LEU A CA 1
ATOM 4338 C C . LEU A 1 549 ? 27.241 3.002 -1.020 1.00 87.94 549 LEU A C 1
ATOM 4340 O O . LEU A 1 549 ? 27.798 3.417 -0.006 1.00 87.94 549 LEU A O 1
ATOM 4344 N N . LYS A 1 550 ? 27.792 3.133 -2.233 1.00 85.56 550 LYS A N 1
ATOM 4345 C CA . LYS A 1 550 ? 29.075 3.816 -2.467 1.00 85.56 550 LYS A CA 1
ATOM 4346 C C . LYS A 1 550 ? 28.988 5.321 -2.201 1.00 85.56 550 LYS A C 1
ATOM 4348 O O . LYS A 1 550 ? 29.960 5.900 -1.718 1.00 85.56 550 LYS A O 1
ATOM 4353 N N . SER A 1 551 ? 27.838 5.939 -2.476 1.00 80.94 551 SER A N 1
ATOM 4354 C CA . SER A 1 551 ? 27.626 7.379 -2.310 1.00 80.94 551 SER A CA 1
ATOM 4355 C C . SER A 1 551 ? 27.521 7.827 -0.847 1.00 80.94 551 SER A C 1
ATOM 4357 O O . SER A 1 551 ? 27.619 9.013 -0.568 1.00 80.94 551 SER A O 1
ATOM 4359 N N . VAL A 1 552 ? 27.381 6.909 0.118 1.00 74.38 552 VAL A N 1
ATOM 4360 C CA . VAL A 1 552 ? 27.340 7.244 1.560 1.00 74.38 552 VAL A CA 1
ATOM 4361 C C . VAL A 1 552 ? 28.625 7.943 2.042 1.00 74.38 552 VAL A C 1
ATOM 4363 O O . VAL A 1 552 ? 28.593 8.661 3.040 1.00 74.38 552 VAL A O 1
ATOM 4366 N N . ASN A 1 553 ? 29.741 7.761 1.330 1.00 75.94 553 ASN A N 1
ATOM 4367 C CA . ASN A 1 553 ? 31.040 8.349 1.669 1.00 75.94 553 ASN A CA 1
ATOM 4368 C C . ASN A 1 553 ? 31.265 9.764 1.094 1.00 75.94 553 ASN A C 1
ATOM 4370 O O . ASN A 1 553 ? 32.307 10.354 1.364 1.00 75.94 553 ASN A O 1
ATOM 4374 N N . ASP A 1 554 ? 30.336 10.290 0.291 1.00 82.38 554 ASP A N 1
ATOM 4375 C CA . ASP A 1 554 ? 30.390 11.637 -0.293 1.00 82.38 554 ASP A CA 1
ATOM 4376 C C . ASP A 1 554 ? 29.450 12.567 0.497 1.00 82.38 554 ASP A C 1
ATOM 4378 O O . ASP A 1 554 ? 28.272 12.257 0.694 1.00 82.38 554 ASP A O 1
ATOM 4382 N N . ASP A 1 555 ? 29.969 13.700 0.981 1.00 79.50 555 ASP A N 1
ATOM 4383 C CA . ASP A 1 555 ? 29.223 14.628 1.840 1.00 79.50 555 ASP A CA 1
ATOM 4384 C C . ASP A 1 555 ? 27.972 15.198 1.152 1.00 79.50 555 ASP A C 1
ATOM 4386 O O . ASP A 1 555 ? 26.940 15.378 1.804 1.00 79.50 555 ASP A O 1
ATOM 4390 N N . HIS A 1 556 ? 28.024 15.442 -0.163 1.00 81.25 556 HIS A N 1
ATOM 4391 C CA . HIS A 1 556 ? 26.872 15.939 -0.916 1.00 81.25 556 HIS A CA 1
ATOM 4392 C C . HIS A 1 556 ? 25.782 14.866 -1.027 1.00 81.25 556 HIS A C 1
ATOM 4394 O O . HIS A 1 556 ? 24.606 15.111 -0.740 1.00 81.25 556 HIS A O 1
ATOM 4400 N N . ASP A 1 557 ? 26.181 13.647 -1.378 1.00 79.56 557 ASP A N 1
ATOM 4401 C CA . ASP A 1 557 ? 25.267 12.519 -1.557 1.00 79.56 557 ASP A CA 1
ATOM 4402 C C . ASP A 1 557 ? 24.640 12.076 -0.224 1.00 79.56 557 ASP A C 1
ATOM 4404 O O . ASP A 1 557 ? 23.468 11.684 -0.168 1.00 79.56 557 ASP A O 1
ATOM 4408 N N . ARG A 1 558 ? 25.383 12.203 0.883 1.00 78.62 558 ARG A N 1
ATOM 4409 C CA . ARG A 1 558 ? 24.877 11.947 2.236 1.00 78.62 558 ARG A CA 1
ATOM 4410 C C . ARG A 1 558 ? 23.701 12.859 2.588 1.00 78.62 558 ARG A C 1
ATOM 4412 O O . ARG A 1 558 ? 22.740 12.390 3.200 1.00 78.62 558 ARG A O 1
ATOM 4419 N N . VAL A 1 559 ? 23.728 14.128 2.173 1.00 83.38 559 VAL A N 1
ATOM 4420 C CA . VAL A 1 559 ? 22.599 15.059 2.364 1.00 83.38 559 VAL A CA 1
ATOM 4421 C C . VAL A 1 559 ? 21.375 14.608 1.565 1.00 83.38 559 VAL A C 1
ATOM 4423 O O . VAL A 1 559 ? 20.262 14.623 2.093 1.00 83.38 559 VAL A O 1
ATOM 4426 N N . VAL A 1 560 ? 21.564 14.141 0.327 1.00 83.44 560 VAL A N 1
ATOM 4427 C CA . VAL A 1 560 ? 20.471 13.618 -0.515 1.00 83.44 560 VAL A CA 1
ATOM 4428 C C . VAL A 1 560 ? 19.825 12.386 0.122 1.00 83.44 560 VAL A C 1
ATOM 4430 O O . VAL A 1 560 ? 18.596 12.288 0.175 1.00 83.44 560 VAL A O 1
ATOM 4433 N N . LEU A 1 561 ? 20.641 11.465 0.644 1.00 80.94 561 LEU A N 1
ATOM 4434 C CA . LEU A 1 561 ? 20.173 10.261 1.330 1.00 80.94 561 LEU A CA 1
ATOM 4435 C C . LEU A 1 561 ? 19.395 10.589 2.603 1.00 80.94 561 LEU A C 1
ATOM 4437 O O . LEU A 1 561 ? 18.296 10.069 2.790 1.00 80.94 561 LEU A O 1
ATOM 4441 N N . LEU A 1 562 ? 19.925 11.489 3.436 1.00 84.50 562 LEU A N 1
ATOM 4442 C CA . LEU A 1 562 ? 19.257 11.952 4.654 1.00 84.50 562 LEU A CA 1
ATOM 4443 C C . LEU A 1 562 ? 17.938 12.669 4.347 1.00 84.50 562 LEU A C 1
ATOM 4445 O O . LEU A 1 562 ? 16.933 12.417 5.005 1.00 84.50 562 LEU A O 1
ATOM 4449 N N . GLY A 1 563 ? 17.909 13.531 3.328 1.00 86.19 563 GLY A N 1
ATOM 4450 C CA . GLY A 1 563 ? 16.681 14.204 2.901 1.00 86.19 563 GLY A CA 1
ATOM 4451 C C . GLY A 1 563 ? 15.626 13.219 2.393 1.00 86.19 563 GLY A C 1
ATOM 4452 O O . GLY A 1 563 ? 14.436 13.377 2.664 1.00 86.19 563 GLY A O 1
ATOM 4453 N N . PHE A 1 564 ? 16.055 12.166 1.695 1.00 87.06 564 PHE A N 1
ATOM 4454 C CA . PHE A 1 564 ? 15.166 11.110 1.227 1.00 87.06 564 PHE A CA 1
ATOM 4455 C C . PHE A 1 564 ? 14.594 10.264 2.374 1.00 87.06 564 PHE A C 1
ATOM 4457 O O . PHE A 1 564 ? 13.379 10.059 2.425 1.00 87.06 564 PHE A O 1
ATOM 4464 N N . THR A 1 565 ? 15.435 9.790 3.300 1.00 87.75 565 THR A N 1
ATOM 4465 C CA . THR A 1 565 ? 14.970 8.993 4.447 1.00 87.75 565 THR A CA 1
ATOM 4466 C C . THR A 1 565 ? 14.100 9.818 5.386 1.00 87.75 565 THR A C 1
ATOM 4468 O O . THR A 1 565 ? 13.092 9.301 5.865 1.00 87.75 565 THR A O 1
ATOM 4471 N N . LYS A 1 566 ? 14.417 11.105 5.579 1.00 89.38 566 LYS A N 1
ATOM 4472 C CA . LYS A 1 566 ? 13.571 12.044 6.322 1.00 89.38 566 LYS A CA 1
ATOM 4473 C C . LYS A 1 566 ? 12.199 12.209 5.666 1.00 89.38 566 LYS A C 1
ATOM 4475 O O . LYS A 1 566 ? 11.199 12.025 6.340 1.00 89.38 566 LYS A O 1
ATOM 4480 N N . GLY A 1 567 ? 12.134 12.435 4.351 1.00 90.06 567 GLY A N 1
ATOM 4481 C CA . GLY A 1 567 ? 10.849 12.556 3.651 1.00 90.06 567 GLY A CA 1
ATOM 4482 C C . GLY A 1 567 ? 9.973 11.299 3.753 1.00 90.06 567 GLY A C 1
ATOM 4483 O O . GLY A 1 567 ? 8.759 11.402 3.912 1.00 90.06 567 GLY A O 1
ATOM 4484 N N . LEU A 1 568 ? 10.575 10.104 3.716 1.00 89.56 568 LEU A N 1
ATOM 4485 C CA . LEU A 1 568 ? 9.848 8.851 3.960 1.00 89.56 568 LEU A CA 1
ATOM 4486 C C . LEU A 1 568 ? 9.395 8.703 5.417 1.00 89.56 568 LEU A C 1
ATOM 4488 O O . LEU A 1 568 ? 8.307 8.178 5.658 1.00 89.56 568 LEU A O 1
ATOM 4492 N N . ALA A 1 569 ? 10.217 9.142 6.372 1.00 92.12 569 ALA A N 1
ATOM 4493 C CA . ALA A 1 569 ? 9.866 9.156 7.785 1.00 92.12 569 ALA A CA 1
ATOM 4494 C C . ALA A 1 569 ? 8.680 10.091 8.044 1.00 92.12 569 ALA A C 1
ATOM 4496 O O . ALA A 1 569 ? 7.693 9.644 8.619 1.00 92.12 569 ALA A O 1
ATOM 4497 N N . ASP A 1 570 ? 8.725 11.321 7.529 1.00 91.25 570 ASP A N 1
ATOM 4498 C CA . ASP A 1 570 ? 7.644 12.308 7.633 1.00 91.25 570 ASP A CA 1
ATOM 4499 C C . ASP A 1 570 ? 6.339 11.763 7.036 1.00 91.25 570 ASP A C 1
ATOM 4501 O O . ASP A 1 570 ? 5.270 11.882 7.635 1.00 91.25 570 ASP A O 1
ATOM 4505 N N . GLN A 1 571 ? 6.421 11.081 5.888 1.00 90.19 571 GLN A N 1
ATOM 4506 C CA . GLN A 1 571 ? 5.255 10.454 5.272 1.00 90.19 571 GLN A CA 1
ATOM 4507 C C . GLN A 1 571 ? 4.694 9.307 6.127 1.00 90.19 571 GLN A C 1
ATOM 4509 O O . GLN A 1 571 ? 3.480 9.184 6.258 1.00 90.19 571 GLN A O 1
ATOM 4514 N N . LEU A 1 572 ? 5.555 8.458 6.701 1.00 91.19 572 LEU A N 1
ATOM 4515 C CA . LEU A 1 572 ? 5.135 7.360 7.577 1.00 91.19 572 LEU A CA 1
ATOM 4516 C C . LEU A 1 572 ? 4.492 7.899 8.863 1.00 91.19 572 LEU A C 1
ATOM 4518 O O . LEU A 1 572 ? 3.450 7.392 9.271 1.00 91.19 572 LEU A O 1
ATOM 4522 N N . ILE A 1 573 ? 5.075 8.942 9.461 1.00 91.38 573 ILE A N 1
ATOM 4523 C CA . ILE A 1 573 ? 4.513 9.637 10.625 1.00 91.38 573 ILE A CA 1
ATOM 4524 C C . ILE A 1 573 ? 3.134 10.183 10.268 1.00 91.38 573 ILE A C 1
ATOM 4526 O O . ILE A 1 573 ? 2.177 9.834 10.945 1.00 91.38 573 ILE A O 1
ATOM 4530 N N . SER A 1 574 ? 3.008 10.925 9.162 1.00 89.25 574 SER A N 1
ATOM 4531 C CA . SER A 1 574 ? 1.732 11.487 8.705 1.00 89.25 574 SER A CA 1
ATOM 4532 C C . SER A 1 574 ? 0.639 10.431 8.516 1.00 89.25 574 SER A C 1
ATOM 4534 O O . SER A 1 574 ? -0.520 10.710 8.817 1.00 89.25 574 SER A O 1
ATOM 4536 N N . ASP A 1 575 ? 0.978 9.226 8.045 1.00 88.94 575 ASP A N 1
ATOM 4537 C CA . ASP A 1 575 ? -0.004 8.142 7.944 1.00 88.94 575 ASP A CA 1
ATOM 4538 C C . ASP A 1 575 ? -0.379 7.547 9.297 1.00 88.94 575 ASP A C 1
ATOM 4540 O O . ASP A 1 575 ? -1.515 7.117 9.466 1.00 88.94 575 ASP A O 1
ATOM 4544 N N . LEU A 1 576 ? 0.556 7.480 10.247 1.00 89.94 576 LEU A N 1
ATOM 4545 C CA . LEU A 1 576 ? 0.306 6.944 11.585 1.00 89.94 576 LEU A CA 1
ATOM 4546 C C . LEU A 1 576 ? -0.382 7.943 12.516 1.00 89.94 576 LEU A C 1
ATOM 4548 O O . LEU A 1 576 ? -1.071 7.505 13.438 1.00 89.94 576 LEU A O 1
ATOM 4552 N N . THR A 1 577 ? -0.224 9.248 12.277 1.00 88.75 577 THR A N 1
ATOM 4553 C CA . THR A 1 577 ? -0.755 10.332 13.114 1.00 88.75 577 THR A CA 1
ATOM 4554 C C . THR A 1 577 ? -2.214 10.110 13.525 1.00 88.75 577 THR A C 1
ATOM 4556 O O . THR A 1 577 ? -2.459 10.126 14.727 1.00 88.75 577 THR A O 1
ATOM 4559 N N . PRO A 1 578 ? -3.166 9.766 12.631 1.00 86.12 578 PRO A N 1
ATOM 4560 C CA . PRO A 1 578 ? -4.564 9.568 13.032 1.00 86.12 578 PRO A CA 1
ATOM 4561 C C . PRO A 1 578 ? -4.758 8.475 14.097 1.00 86.12 578 PRO A C 1
ATOM 4563 O O . PRO A 1 578 ? -5.601 8.590 14.987 1.00 86.12 578 PRO A O 1
ATOM 4566 N N . TYR A 1 579 ? -3.977 7.394 14.019 1.00 88.56 579 TYR A N 1
ATOM 4567 C CA . TYR A 1 579 ? -4.040 6.317 15.007 1.00 88.56 579 TYR A CA 1
ATOM 4568 C C . TYR A 1 579 ? -3.332 6.710 16.309 1.00 88.56 579 TYR A C 1
ATOM 4570 O O . TYR A 1 579 ? -3.858 6.450 17.389 1.00 88.56 579 TYR A O 1
ATOM 4578 N N . ILE A 1 580 ? -2.175 7.377 16.226 1.00 89.69 580 ILE A N 1
ATOM 4579 C CA . ILE A 1 580 ? -1.436 7.819 17.416 1.00 89.69 580 ILE A CA 1
ATOM 4580 C C . ILE A 1 580 ? -2.214 8.895 18.179 1.00 89.69 580 ILE A C 1
ATOM 4582 O O . ILE A 1 580 ? -2.297 8.813 19.397 1.00 89.69 580 ILE A O 1
ATOM 4586 N N . GLU A 1 581 ? -2.862 9.841 17.501 1.00 87.38 581 GLU A N 1
ATOM 4587 C CA . GLU A 1 581 ? -3.731 10.841 18.136 1.00 87.38 581 GLU A CA 1
ATOM 4588 C C . GLU A 1 581 ? -4.895 10.192 18.893 1.00 87.38 581 GLU A C 1
ATOM 4590 O O . GLU A 1 581 ? -5.249 10.636 19.983 1.00 87.38 581 GLU A O 1
ATOM 4595 N N . THR A 1 582 ? -5.441 9.087 18.375 1.00 87.69 582 THR A N 1
ATOM 4596 C CA . THR A 1 582 ? -6.456 8.304 19.098 1.00 87.69 582 THR A CA 1
ATOM 4597 C C . THR A 1 582 ? -5.871 7.683 20.374 1.00 87.69 582 THR A C 1
ATOM 4599 O O . THR A 1 582 ? -6.526 7.676 21.416 1.00 87.69 582 THR A O 1
ATOM 4602 N N . LEU A 1 583 ? -4.625 7.193 20.330 1.00 89.44 583 LEU A N 1
ATOM 4603 C CA . LEU A 1 583 ? -3.921 6.704 21.522 1.00 89.44 583 LEU A CA 1
ATOM 4604 C C . LEU A 1 583 ? -3.619 7.831 22.517 1.00 89.44 583 LEU A C 1
ATOM 4606 O O . LEU A 1 583 ? -3.747 7.613 23.716 1.00 89.44 583 LEU A O 1
ATOM 4610 N N . VAL A 1 584 ? -3.271 9.029 22.041 1.00 88.88 584 VAL A N 1
ATOM 4611 C CA . VAL A 1 584 ? -3.063 10.219 22.883 1.00 88.88 584 VAL A CA 1
ATOM 4612 C C . VAL A 1 584 ? -4.364 10.602 23.592 1.00 88.88 584 VAL A C 1
ATOM 4614 O O . VAL A 1 584 ? -4.363 10.775 24.804 1.00 88.88 584 VAL A O 1
ATOM 4617 N N . GLN A 1 585 ? -5.491 10.660 22.877 1.00 86.44 585 GLN A N 1
ATOM 4618 C CA . GLN A 1 585 ? -6.803 10.946 23.473 1.00 86.44 585 GLN A CA 1
ATOM 4619 C C . GLN A 1 585 ? -7.205 9.896 24.518 1.00 86.44 585 GLN A C 1
ATOM 4621 O O . GLN A 1 585 ? -7.736 10.235 25.580 1.00 86.44 585 GLN A O 1
ATOM 4626 N N . LEU A 1 586 ? -6.926 8.620 24.236 1.00 87.06 586 LEU A N 1
ATOM 4627 C CA . LEU A 1 586 ? -7.147 7.525 25.176 1.00 87.06 586 LEU A CA 1
ATOM 4628 C C . LEU A 1 586 ? -6.270 7.680 26.426 1.00 87.06 586 LEU A C 1
ATOM 4630 O O . LEU A 1 586 ? -6.781 7.572 27.538 1.00 87.06 586 LEU A O 1
ATOM 4634 N N . ALA A 1 587 ? -4.983 7.986 26.248 1.00 87.81 587 ALA A N 1
ATOM 4635 C CA . ALA A 1 587 ? -4.050 8.254 27.337 1.00 87.81 587 ALA A CA 1
ATOM 4636 C C . ALA A 1 587 ? -4.526 9.418 28.210 1.00 87.81 587 ALA A C 1
ATOM 4638 O O . ALA A 1 587 ? -4.646 9.254 29.418 1.00 87.81 587 ALA A O 1
ATOM 4639 N N . SER A 1 588 ? -4.910 10.549 27.610 1.00 85.69 588 SER A N 1
ATOM 4640 C CA . SER A 1 588 ? -5.457 11.700 28.341 1.00 85.69 588 SER A CA 1
ATOM 4641 C C . SER A 1 588 ? -6.741 11.371 29.108 1.00 85.69 588 SER A C 1
ATOM 4643 O O . SER A 1 588 ? -6.988 11.937 30.170 1.00 85.69 588 SER A O 1
ATOM 4645 N N . SER A 1 589 ? -7.563 10.457 28.587 1.00 85.12 589 SER A N 1
ATOM 4646 C CA . SER A 1 589 ? -8.800 10.031 29.254 1.00 85.12 589 SER A CA 1
ATOM 4647 C C . SER A 1 589 ? -8.532 9.122 30.459 1.00 85.12 589 SER A C 1
ATOM 4649 O O . SER A 1 589 ? -9.264 9.187 31.448 1.00 85.12 589 SER A O 1
ATOM 4651 N N . LEU A 1 590 ? -7.496 8.279 30.376 1.00 84.31 590 LEU A N 1
ATOM 4652 C CA . LEU A 1 590 ? -7.100 7.334 31.425 1.00 84.31 590 LEU A CA 1
ATOM 4653 C C . LEU A 1 590 ? -6.218 7.987 32.502 1.00 84.31 590 LEU A C 1
ATOM 4655 O O . LEU A 1 590 ? -6.392 7.703 33.684 1.00 84.31 590 LEU A O 1
ATOM 4659 N N . ASN A 1 591 ? -5.320 8.891 32.105 1.00 79.44 591 ASN A N 1
ATOM 4660 C CA . ASN A 1 591 ? -4.292 9.504 32.946 1.00 79.44 591 ASN A CA 1
ATOM 4661 C C . ASN A 1 591 ? -4.583 10.998 33.163 1.00 79.44 591 ASN A C 1
ATOM 4663 O O . ASN A 1 591 ? -3.798 11.860 32.779 1.00 79.44 591 ASN A O 1
ATOM 4667 N N . GLN A 1 592 ? -5.721 11.311 33.792 1.00 64.88 592 GLN A N 1
ATOM 4668 C CA . GLN A 1 592 ? -6.226 12.685 33.988 1.00 64.88 592 GLN A CA 1
ATOM 4669 C C . GLN A 1 592 ? -5.252 13.640 34.716 1.00 64.88 592 GLN A C 1
ATOM 4671 O O . GLN A 1 592 ? -5.458 14.852 34.696 1.00 64.88 592 GLN A O 1
ATOM 4676 N N . GLU A 1 593 ? -4.206 13.110 35.357 1.00 57.69 593 GLU A N 1
ATOM 4677 C CA . GLU A 1 593 ? -3.205 13.868 36.117 1.00 57.69 593 GLU A CA 1
ATOM 4678 C C . GLU A 1 593 ? -1.945 14.232 35.304 1.00 57.69 593 GLU A C 1
ATOM 4680 O O . GLU A 1 593 ? -1.233 15.163 35.682 1.00 57.69 593 GLU A O 1
ATOM 4685 N N . GLU A 1 594 ? -1.677 13.573 34.168 1.00 61.38 594 GLU A N 1
ATOM 4686 C CA . GLU A 1 594 ? -0.518 13.865 33.314 1.00 61.38 594 GLU A CA 1
ATOM 4687 C C . GLU A 1 594 ? -0.945 14.654 32.069 1.00 61.38 594 GLU A C 1
ATOM 4689 O O . GLU A 1 594 ? -1.559 14.135 31.136 1.00 61.38 594 GLU A O 1
ATOM 4694 N N . MET A 1 595 ? -0.598 15.946 32.020 1.00 57.41 595 MET A N 1
ATOM 4695 C CA . MET A 1 595 ? -0.715 16.721 30.784 1.00 57.41 595 MET A CA 1
ATOM 4696 C C . MET A 1 595 ? 0.318 16.227 29.766 1.00 57.41 595 MET A C 1
ATOM 4698 O O . MET A 1 595 ? 1.457 16.691 29.736 1.00 57.41 595 MET A O 1
ATOM 4702 N N . HIS A 1 596 ? -0.091 15.302 28.901 1.00 59.59 596 HIS A N 1
ATOM 4703 C CA . HIS A 1 596 ? 0.690 14.918 27.731 1.00 59.59 596 HIS A CA 1
ATOM 4704 C C . HIS A 1 596 ? 0.710 16.092 26.738 1.00 59.59 596 HIS A C 1
ATOM 4706 O O . HIS A 1 596 ? -0.265 16.356 26.034 1.00 59.59 596 HIS A O 1
ATOM 4712 N N . THR A 1 597 ? 1.814 16.840 26.688 1.00 57.44 597 THR A N 1
ATOM 4713 C CA . THR A 1 597 ? 2.002 17.880 25.671 1.00 57.44 597 THR A CA 1
ATOM 4714 C C . THR A 1 597 ? 2.276 17.222 24.318 1.00 57.44 597 THR A C 1
ATOM 4716 O O . THR A 1 597 ? 3.168 16.381 24.188 1.00 57.44 597 THR A O 1
ATOM 4719 N N . ASN A 1 598 ? 1.514 17.618 23.292 1.00 58.69 598 ASN A N 1
ATOM 4720 C CA . ASN A 1 598 ? 1.584 17.064 21.931 1.00 58.69 598 ASN A CA 1
ATOM 4721 C C . ASN A 1 598 ? 2.995 17.075 21.309 1.00 58.69 598 ASN A C 1
ATOM 4723 O O . ASN A 1 598 ? 3.282 16.285 20.415 1.00 58.69 598 ASN A O 1
ATOM 4727 N N . GLU A 1 599 ? 3.886 17.952 21.770 1.00 65.12 599 GLU A N 1
ATOM 4728 C CA . GLU A 1 599 ? 5.211 18.143 21.173 1.00 65.12 599 GLU A CA 1
ATOM 4729 C C . GLU A 1 599 ? 6.221 17.048 21.551 1.00 65.12 599 GLU A C 1
ATOM 4731 O O . GLU A 1 599 ? 7.077 16.691 20.739 1.00 65.12 599 GLU A O 1
ATOM 4736 N N . THR A 1 600 ? 6.120 16.470 22.753 1.00 71.31 600 THR A N 1
ATOM 4737 C CA . THR A 1 600 ? 7.172 15.587 23.294 1.00 71.31 600 THR A CA 1
ATOM 4738 C C . THR A 1 600 ? 7.201 14.213 22.628 1.00 71.31 600 THR A C 1
ATOM 4740 O O . THR A 1 600 ? 8.265 13.741 22.220 1.00 71.31 600 THR A O 1
ATOM 4743 N N . TRP A 1 601 ? 6.039 13.575 22.451 1.00 79.62 601 TRP A N 1
ATOM 4744 C CA . TRP A 1 601 ? 5.970 12.272 21.787 1.00 79.62 601 TRP A CA 1
ATOM 4745 C C . TRP A 1 601 ? 6.306 12.387 20.298 1.00 79.62 601 TRP A C 1
ATOM 4747 O O . TRP A 1 601 ? 6.993 11.516 19.767 1.00 79.62 601 TRP A O 1
ATOM 4757 N N . HIS A 1 602 ? 5.870 13.464 19.636 1.00 84.00 602 HIS A N 1
ATOM 4758 C CA . HIS A 1 602 ? 6.002 13.623 18.190 1.00 84.00 602 HIS A CA 1
ATOM 4759 C C . HIS A 1 602 ? 7.469 13.755 17.758 1.00 84.00 602 HIS A C 1
ATOM 4761 O O . HIS A 1 602 ? 7.888 13.104 16.799 1.00 84.00 602 HIS A O 1
ATOM 4767 N N . GLN A 1 603 ? 8.277 14.535 18.489 1.00 84.75 603 GLN A N 1
ATOM 4768 C CA . GLN A 1 603 ? 9.699 14.702 18.176 1.00 84.75 603 GLN A CA 1
ATOM 4769 C C . GLN A 1 603 ? 10.476 13.385 18.326 1.00 84.75 603 GLN A C 1
ATOM 4771 O O . GLN A 1 603 ? 11.109 12.925 17.372 1.00 84.75 603 GLN A O 1
ATOM 4776 N N . GLN A 1 604 ? 10.396 12.743 19.497 1.00 87.38 604 GLN A N 1
ATOM 4777 C CA . GLN A 1 604 ? 11.146 11.512 19.765 1.00 87.38 604 GLN A CA 1
ATOM 4778 C C . GLN A 1 604 ? 10.671 10.352 18.881 1.00 87.38 604 GLN A C 1
ATOM 4780 O O . GLN A 1 604 ? 11.476 9.558 18.386 1.00 87.38 604 GLN A O 1
ATOM 4785 N N . PHE A 1 605 ? 9.360 10.250 18.647 1.00 90.69 605 PHE A N 1
ATOM 4786 C CA . PHE A 1 605 ? 8.814 9.268 17.719 1.00 90.69 605 PHE A CA 1
ATOM 4787 C C . PHE A 1 605 ? 9.324 9.512 16.296 1.00 90.69 605 PHE A C 1
ATOM 4789 O O . PHE A 1 605 ? 9.737 8.561 15.634 1.00 90.69 605 PHE A O 1
ATOM 4796 N N . GLY A 1 606 ? 9.389 10.770 15.848 1.00 90.25 606 GLY A N 1
ATOM 4797 C CA . GLY A 1 606 ? 9.914 11.116 14.531 1.00 90.25 606 GLY A CA 1
ATOM 4798 C C . GLY A 1 606 ? 11.377 10.710 14.329 1.00 90.25 606 GLY A C 1
ATOM 4799 O O . GLY A 1 606 ? 11.711 10.072 13.328 1.00 90.25 606 GLY A O 1
ATOM 4800 N N . GLU A 1 607 ? 12.240 10.981 15.311 1.00 90.19 607 GLU A N 1
ATOM 4801 C CA . GLU A 1 607 ? 13.650 10.557 15.294 1.00 90.19 607 GLU A CA 1
ATOM 4802 C C . GLU A 1 607 ? 13.793 9.023 15.253 1.00 90.19 607 GLU A C 1
ATOM 4804 O O . GLU A 1 607 ? 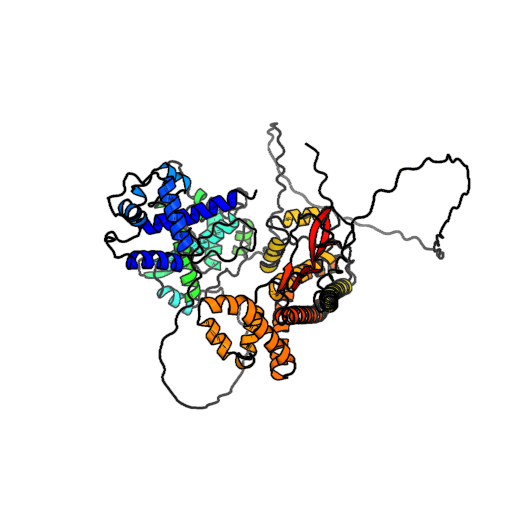14.596 8.464 14.489 1.00 90.19 607 GLU A O 1
ATOM 4809 N N . ASN A 1 608 ? 12.962 8.323 16.028 1.00 93.94 608 ASN A N 1
ATOM 4810 C CA . ASN A 1 608 ? 12.913 6.865 16.036 1.00 93.94 608 ASN A CA 1
ATOM 4811 C C . ASN A 1 608 ? 12.474 6.298 14.675 1.00 93.94 608 ASN A C 1
ATOM 4813 O O . ASN A 1 608 ? 13.118 5.380 14.155 1.00 93.94 608 ASN A O 1
ATOM 4817 N N . ILE A 1 609 ? 11.427 6.860 14.060 1.00 95.38 609 ILE A N 1
ATOM 4818 C CA . ILE A 1 609 ? 10.955 6.448 12.731 1.00 95.38 609 ILE A CA 1
ATOM 4819 C C . ILE A 1 609 ? 12.020 6.710 11.662 1.00 95.38 609 ILE A C 1
ATOM 4821 O O . ILE A 1 609 ? 12.282 5.824 10.846 1.00 95.38 609 ILE A O 1
ATOM 4825 N N . ALA A 1 610 ? 12.699 7.860 11.685 1.00 92.19 610 ALA A N 1
ATOM 4826 C CA . ALA A 1 610 ? 13.791 8.151 10.752 1.00 92.19 610 ALA A CA 1
ATOM 4827 C C . ALA A 1 610 ? 14.928 7.118 10.853 1.00 92.19 610 ALA A C 1
ATOM 4829 O O . ALA A 1 610 ? 15.457 6.645 9.839 1.00 92.19 610 ALA A O 1
ATOM 4830 N N . THR A 1 611 ? 15.257 6.698 12.076 1.00 93.19 611 THR A N 1
ATOM 4831 C CA . THR A 1 611 ? 16.263 5.659 12.335 1.00 93.19 611 THR A CA 1
ATOM 4832 C C . THR A 1 611 ? 15.820 4.284 11.823 1.00 93.19 611 THR A C 1
ATOM 4834 O O . THR A 1 611 ? 16.622 3.539 11.245 1.00 93.19 611 THR A O 1
ATOM 4837 N N . ILE A 1 612 ? 14.540 3.940 11.999 1.00 96.25 612 ILE A N 1
ATOM 4838 C CA . ILE A 1 612 ? 13.942 2.699 11.487 1.00 96.25 612 ILE A CA 1
ATOM 4839 C C . ILE A 1 612 ? 13.967 2.679 9.954 1.00 96.25 612 ILE A C 1
ATOM 4841 O O . ILE A 1 612 ? 14.436 1.702 9.371 1.00 96.25 612 ILE A O 1
ATOM 4845 N N . ILE A 1 613 ? 13.532 3.764 9.306 1.00 95.12 613 ILE A N 1
ATOM 4846 C CA . ILE A 1 613 ? 13.537 3.913 7.843 1.00 95.12 613 ILE A CA 1
ATOM 4847 C C . ILE A 1 613 ? 14.951 3.769 7.291 1.00 95.12 613 ILE A C 1
ATOM 4849 O O . ILE A 1 613 ? 15.167 3.019 6.342 1.00 95.12 613 ILE A O 1
ATOM 4853 N N . THR A 1 614 ? 15.921 4.435 7.916 1.00 91.94 614 THR A N 1
ATOM 4854 C CA . THR A 1 614 ? 17.328 4.359 7.507 1.00 91.94 614 THR A CA 1
ATOM 4855 C C . THR A 1 614 ? 17.862 2.930 7.626 1.00 91.94 614 THR A C 1
ATOM 4857 O O . THR A 1 614 ? 18.482 2.427 6.693 1.00 91.94 614 THR A O 1
ATOM 4860 N N . SER A 1 615 ? 17.559 2.235 8.728 1.00 93.81 615 SER A N 1
ATOM 4861 C CA . SER A 1 615 ? 17.984 0.841 8.937 1.00 93.81 615 SER A CA 1
ATOM 4862 C C . SER A 1 615 ? 17.337 -0.122 7.934 1.00 93.81 615 SER A C 1
ATOM 4864 O O . SER A 1 615 ? 17.989 -1.030 7.424 1.00 93.81 615 SER A O 1
ATOM 4866 N N . ALA A 1 616 ? 16.054 0.079 7.625 1.00 95.06 616 ALA A N 1
ATOM 4867 C CA . ALA A 1 616 ? 15.336 -0.722 6.642 1.00 95.06 616 ALA A CA 1
ATOM 4868 C C . ALA A 1 616 ? 15.854 -0.474 5.214 1.00 95.06 616 ALA A C 1
ATOM 4870 O O . ALA A 1 616 ? 16.010 -1.425 4.443 1.00 95.06 616 ALA A O 1
ATOM 4871 N N . ALA A 1 617 ? 16.155 0.785 4.870 1.00 92.25 617 ALA A N 1
ATOM 4872 C CA . ALA A 1 617 ? 16.761 1.163 3.595 1.00 92.25 617 ALA A CA 1
ATOM 4873 C C . ALA A 1 617 ? 18.131 0.505 3.428 1.00 92.25 617 ALA A C 1
ATOM 4875 O O . ALA A 1 617 ? 18.365 -0.137 2.408 1.00 92.25 617 ALA A O 1
ATOM 4876 N N . ASP A 1 618 ? 18.989 0.591 4.446 1.00 91.62 618 ASP A N 1
ATOM 4877 C CA . ASP A 1 618 ? 20.313 -0.035 4.455 1.00 91.62 618 ASP A CA 1
ATOM 4878 C C . ASP A 1 618 ? 20.226 -1.559 4.266 1.00 91.62 618 ASP A C 1
ATOM 4880 O O . ASP A 1 618 ? 20.845 -2.102 3.350 1.00 91.62 618 ASP A O 1
ATOM 4884 N N . LEU A 1 619 ? 19.367 -2.247 5.032 1.00 93.69 619 LEU A N 1
ATOM 4885 C CA . LEU A 1 619 ? 19.119 -3.684 4.859 1.00 93.69 619 LEU A CA 1
ATOM 4886 C C . LEU A 1 619 ? 18.683 -4.016 3.422 1.00 93.69 619 LEU A C 1
ATOM 4888 O O . LEU A 1 619 ? 19.225 -4.927 2.790 1.00 93.69 619 LEU A O 1
ATOM 4892 N N . LYS A 1 620 ? 17.714 -3.270 2.875 1.00 93.38 620 LYS A N 1
ATOM 4893 C CA . LYS A 1 620 ? 17.206 -3.507 1.518 1.00 93.38 620 LYS A CA 1
ATOM 4894 C C . LYS A 1 620 ? 18.274 -3.249 0.456 1.00 93.38 620 LYS A C 1
ATOM 4896 O O . LYS A 1 620 ? 18.328 -4.002 -0.519 1.00 93.38 620 LYS A O 1
ATOM 4901 N N . LEU A 1 621 ? 19.101 -2.218 0.617 1.00 91.75 621 LEU A N 1
ATOM 4902 C CA . LEU A 1 621 ? 20.193 -1.895 -0.302 1.00 91.75 621 LEU A CA 1
ATOM 4903 C C . LEU A 1 621 ? 21.281 -2.965 -0.254 1.00 91.75 621 LEU A C 1
ATOM 4905 O O . LEU A 1 621 ? 21.642 -3.480 -1.307 1.00 91.75 621 LEU A O 1
ATOM 4909 N N . LYS A 1 622 ? 21.724 -3.380 0.939 1.00 92.56 622 LYS A N 1
ATOM 4910 C CA . LYS A 1 622 ? 22.699 -4.469 1.106 1.00 92.56 622 LYS A CA 1
ATOM 4911 C C . LYS A 1 622 ? 22.232 -5.750 0.418 1.00 92.56 622 LYS A C 1
ATOM 4913 O O . LYS A 1 622 ? 22.976 -6.305 -0.388 1.00 92.56 622 LYS A O 1
ATOM 4918 N N . LEU A 1 623 ? 20.981 -6.161 0.647 1.00 92.12 623 LEU A N 1
ATOM 4919 C CA . LEU A 1 623 ? 20.392 -7.320 -0.032 1.00 92.12 623 LEU A CA 1
ATOM 4920 C C . LEU A 1 623 ? 20.350 -7.130 -1.553 1.00 92.12 623 LEU A C 1
ATOM 4922 O O . LEU A 1 623 ? 20.782 -8.007 -2.292 1.00 92.12 623 LEU A O 1
ATOM 4926 N N . SER A 1 624 ? 19.898 -5.964 -2.024 1.00 90.56 624 SER A N 1
ATOM 4927 C CA . SER A 1 624 ? 19.782 -5.675 -3.462 1.00 90.56 624 SER A CA 1
ATOM 4928 C C . SER A 1 624 ? 21.137 -5.591 -4.168 1.00 90.56 624 SER A C 1
ATOM 4930 O O . SER A 1 624 ? 21.217 -5.906 -5.349 1.00 90.56 624 SER A O 1
ATOM 4932 N N . SER A 1 625 ? 22.191 -5.178 -3.461 1.00 89.94 625 SER A N 1
ATOM 4933 C CA . SER A 1 625 ? 23.567 -5.147 -3.969 1.00 89.94 625 SER A CA 1
ATOM 4934 C C . SER A 1 625 ? 24.243 -6.525 -3.981 1.00 89.94 625 SER A C 1
ATOM 4936 O O . SER A 1 625 ? 25.242 -6.716 -4.672 1.00 89.94 625 SER A O 1
ATOM 4938 N N . SER A 1 626 ? 23.706 -7.485 -3.221 1.00 88.62 626 SER A N 1
ATOM 4939 C CA . SER A 1 626 ? 24.233 -8.847 -3.151 1.00 88.62 626 SER A CA 1
ATOM 4940 C C . SER A 1 626 ? 23.831 -9.683 -4.375 1.00 88.62 626 SER A C 1
ATOM 4942 O O . SER A 1 626 ? 22.942 -9.314 -5.141 1.00 88.62 626 SER A O 1
ATOM 4944 N N . GLU A 1 627 ? 24.485 -10.830 -4.572 1.00 86.00 627 GLU A N 1
ATOM 4945 C CA . GLU A 1 627 ? 24.113 -11.786 -5.633 1.00 86.00 627 GLU A CA 1
ATOM 4946 C C . GLU A 1 627 ? 22.972 -12.727 -5.215 1.00 86.00 627 GLU A C 1
ATOM 4948 O O . GLU A 1 627 ? 22.515 -13.544 -6.014 1.00 86.00 627 GLU A O 1
ATOM 4953 N N . ILE A 1 628 ? 22.519 -12.613 -3.964 1.00 89.56 628 ILE A N 1
ATOM 4954 C CA . ILE A 1 628 ? 21.510 -13.473 -3.353 1.00 89.56 628 ILE A CA 1
ATOM 4955 C C . ILE A 1 628 ? 20.129 -12.999 -3.807 1.00 89.56 628 ILE A C 1
ATOM 4957 O O . ILE A 1 628 ? 19.792 -11.822 -3.690 1.00 89.56 628 ILE A O 1
ATOM 4961 N N . GLU A 1 629 ? 19.296 -13.918 -4.293 1.00 89.31 629 GLU A N 1
ATOM 4962 C CA . GLU A 1 629 ? 17.897 -13.606 -4.576 1.00 89.31 629 GLU A CA 1
ATOM 4963 C C . GLU A 1 629 ? 17.125 -13.516 -3.253 1.00 89.31 629 GLU A C 1
ATOM 4965 O O . GLU A 1 629 ? 17.110 -14.457 -2.457 1.00 89.31 629 GLU A O 1
ATOM 4970 N N . HIS A 1 630 ? 16.465 -12.385 -3.006 1.00 92.00 630 HIS A N 1
ATOM 4971 C CA . HIS A 1 630 ? 15.759 -12.124 -1.754 1.00 92.00 630 HIS A CA 1
ATOM 4972 C C . HIS A 1 630 ? 14.303 -11.719 -1.966 1.00 92.00 630 HIS A C 1
ATOM 4974 O O . HIS A 1 630 ? 13.961 -11.000 -2.903 1.00 92.00 630 HIS A O 1
ATOM 4980 N N . CYS A 1 631 ? 13.446 -12.132 -1.036 1.00 93.12 631 CYS A N 1
ATOM 4981 C CA . CYS A 1 631 ? 12.033 -11.772 -1.016 1.00 93.12 631 CYS A CA 1
ATOM 4982 C C . CYS A 1 631 ? 11.581 -11.544 0.428 1.00 93.12 631 CYS A C 1
ATOM 4984 O O . CYS A 1 631 ? 11.678 -12.445 1.265 1.00 93.12 631 CYS A O 1
ATOM 4986 N N . PHE A 1 632 ? 11.078 -10.344 0.719 1.00 94.50 632 PHE A N 1
ATOM 4987 C CA . PHE A 1 632 ? 10.335 -10.106 1.952 1.00 94.50 632 PHE A CA 1
ATOM 4988 C C . PHE A 1 632 ? 8.920 -10.642 1.770 1.00 94.50 632 PHE A C 1
ATOM 4990 O O . PHE A 1 632 ? 8.278 -10.352 0.760 1.00 94.50 632 PHE A O 1
ATOM 4997 N N . PHE A 1 633 ? 8.442 -11.422 2.733 1.00 92.69 633 PHE A N 1
ATOM 4998 C CA . PHE A 1 633 ? 7.108 -12.005 2.674 1.00 92.69 633 PHE A CA 1
ATOM 4999 C C . PHE A 1 633 ? 6.272 -11.605 3.884 1.00 92.69 633 PHE A C 1
ATOM 5001 O O . PHE A 1 633 ? 6.763 -11.490 5.009 1.00 92.69 633 PHE A O 1
ATOM 5008 N N . TRP A 1 634 ? 4.980 -11.427 3.625 1.00 92.56 634 TRP A N 1
ATOM 5009 C CA . TRP A 1 634 ? 3.978 -11.059 4.610 1.00 92.56 634 TRP A CA 1
ATOM 5010 C C . TRP A 1 634 ? 2.950 -12.191 4.723 1.00 92.56 634 TRP A C 1
ATOM 5012 O O . TRP A 1 634 ? 2.160 -12.371 3.792 1.00 92.56 634 TRP A O 1
ATOM 5022 N N . PRO A 1 635 ? 2.966 -12.995 5.803 1.00 91.81 635 PRO A N 1
ATOM 5023 C CA . PRO A 1 635 ? 1.957 -14.025 6.018 1.00 91.81 635 PRO A CA 1
ATOM 5024 C C . PRO A 1 635 ? 0.540 -13.449 6.012 1.00 91.81 635 PRO A C 1
ATOM 5026 O O . PRO A 1 635 ? 0.276 -12.403 6.609 1.00 91.81 635 PRO A O 1
ATOM 5029 N N . THR A 1 636 ? -0.367 -14.147 5.332 1.00 88.06 636 THR A N 1
ATOM 5030 C CA . THR A 1 636 ? -1.782 -13.777 5.241 1.00 88.06 636 THR A CA 1
ATOM 5031 C C . THR A 1 636 ? -2.501 -14.090 6.552 1.00 88.06 636 THR A C 1
ATOM 5033 O O . THR A 1 636 ? -2.346 -15.189 7.091 1.00 88.06 636 THR A O 1
ATOM 5036 N N . ALA A 1 637 ? -3.309 -13.147 7.042 1.00 87.88 637 ALA A N 1
ATOM 5037 C CA . ALA A 1 637 ? -4.230 -13.382 8.152 1.00 87.88 637 ALA A CA 1
ATOM 5038 C C . ALA A 1 637 ? -5.164 -14.573 7.854 1.00 87.88 637 ALA A C 1
ATOM 5040 O O . ALA A 1 637 ? -5.582 -14.778 6.714 1.00 87.88 637 ALA A O 1
ATOM 5041 N N . GLY A 1 638 ? -5.440 -15.396 8.864 1.00 86.25 638 GLY A N 1
ATOM 5042 C CA . GLY A 1 638 ? -6.177 -16.659 8.743 1.00 86.25 638 GLY A CA 1
ATOM 5043 C C . GLY A 1 638 ? -5.359 -17.834 8.187 1.00 86.25 638 GLY A C 1
ATOM 5044 O O . GLY A 1 638 ? -5.830 -18.969 8.202 1.00 86.25 638 GLY A O 1
ATOM 5045 N N . GLY A 1 639 ? -4.126 -17.606 7.718 1.00 87.44 639 GLY A N 1
ATOM 5046 C CA . GLY A 1 639 ? -3.242 -18.673 7.247 1.00 87.44 639 GLY A CA 1
ATOM 5047 C C . GLY A 1 639 ? -2.801 -19.614 8.373 1.00 87.44 639 GLY A C 1
ATOM 5048 O O . GLY A 1 639 ? -2.668 -19.203 9.524 1.00 87.44 639 GLY A O 1
ATOM 5049 N N . GLN A 1 640 ? -2.525 -20.882 8.052 1.00 91.88 640 GLN A N 1
ATOM 5050 C CA . GLN A 1 640 ? -2.029 -21.847 9.038 1.00 91.88 640 GLN A CA 1
ATOM 5051 C C . GLN A 1 640 ? -0.659 -21.417 9.589 1.00 91.88 640 GLN A C 1
ATOM 5053 O O . GLN A 1 640 ? 0.245 -21.032 8.837 1.00 91.88 640 GLN A O 1
ATOM 5058 N N . PHE A 1 641 ? -0.486 -21.510 10.907 1.00 92.62 641 PHE A N 1
ATOM 5059 C CA . PHE A 1 641 ? 0.804 -21.267 11.536 1.00 92.62 641 PHE A CA 1
ATOM 5060 C C . PHE A 1 641 ? 1.816 -22.355 11.137 1.00 92.62 641 PHE A C 1
ATOM 5062 O O . PHE A 1 641 ? 1.529 -23.549 11.191 1.00 92.62 641 PHE A O 1
ATOM 5069 N N . ASN A 1 642 ? 3.022 -21.942 10.740 1.00 93.75 642 ASN A N 1
ATOM 5070 C CA . ASN A 1 642 ? 4.089 -22.829 10.305 1.00 93.75 642 ASN A CA 1
ATOM 5071 C C . ASN A 1 642 ? 5.403 -22.402 10.963 1.00 93.75 642 ASN A C 1
ATOM 5073 O O . ASN A 1 642 ? 5.977 -21.379 10.602 1.00 93.75 642 ASN A O 1
ATOM 5077 N N . VAL A 1 643 ? 5.908 -23.224 11.885 1.00 92.50 643 VAL A N 1
ATOM 5078 C CA . VAL A 1 643 ? 7.135 -22.965 12.663 1.00 92.50 643 VAL A CA 1
ATOM 5079 C C . VAL A 1 643 ? 8.371 -22.757 11.775 1.00 92.50 643 VAL A C 1
ATOM 5081 O O . VAL A 1 643 ? 9.314 -22.087 12.179 1.00 92.50 643 VAL A O 1
ATOM 5084 N N . SER A 1 644 ? 8.381 -23.296 10.549 1.00 91.56 644 SER A N 1
ATOM 5085 C CA . SER A 1 644 ? 9.507 -23.119 9.617 1.00 91.56 644 SER A CA 1
ATOM 5086 C C . SER A 1 644 ? 9.557 -21.738 8.955 1.00 91.56 644 SER A C 1
ATOM 5088 O O . SER A 1 644 ? 10.616 -21.324 8.491 1.00 91.56 644 SER A O 1
ATOM 5090 N N . THR A 1 645 ? 8.432 -21.020 8.904 1.00 93.50 645 THR A N 1
ATOM 5091 C CA . THR A 1 645 ? 8.322 -19.708 8.246 1.00 93.50 645 THR A CA 1
ATOM 5092 C C . THR A 1 645 ? 7.841 -18.608 9.181 1.00 93.50 645 THR A C 1
ATOM 5094 O O . THR A 1 645 ? 7.934 -17.434 8.822 1.00 93.50 645 THR A O 1
ATOM 5097 N N . HIS A 1 646 ? 7.332 -18.960 10.362 1.00 95.50 646 HIS A N 1
ATOM 5098 C CA . HIS A 1 646 ? 6.715 -18.054 11.321 1.00 95.50 646 HIS A CA 1
ATOM 5099 C C . HIS A 1 646 ? 7.319 -18.227 12.717 1.00 95.50 646 HIS A C 1
ATOM 5101 O O . HIS A 1 646 ? 7.647 -19.330 13.151 1.00 95.50 646 HIS A O 1
ATOM 5107 N N . LYS A 1 647 ? 7.383 -17.119 13.450 1.00 94.81 647 LYS A N 1
ATOM 5108 C CA . LYS A 1 647 ? 7.717 -17.051 14.869 1.00 94.81 647 LYS A CA 1
ATOM 5109 C C . LYS A 1 647 ? 6.556 -16.380 15.595 1.00 94.81 647 LYS A C 1
ATOM 5111 O O . LYS A 1 647 ? 6.295 -15.200 15.374 1.00 94.81 647 LYS A O 1
ATOM 5116 N N . ALA A 1 648 ? 5.842 -17.138 16.422 1.00 92.12 648 ALA A N 1
ATOM 5117 C CA . ALA A 1 648 ? 4.746 -16.597 17.219 1.00 92.12 648 ALA A CA 1
ATOM 5118 C C . ALA A 1 648 ? 5.293 -15.651 18.303 1.00 92.12 648 ALA A C 1
ATOM 5120 O O . ALA A 1 648 ? 6.289 -15.979 18.953 1.00 92.12 648 ALA A O 1
ATOM 5121 N N . ILE A 1 649 ? 4.664 -14.486 18.483 1.00 90.00 649 ILE A N 1
ATOM 5122 C CA . ILE A 1 649 ? 4.998 -13.543 19.567 1.00 90.00 649 ILE A CA 1
ATOM 5123 C C . ILE A 1 649 ? 4.141 -13.743 20.824 1.00 90.00 649 ILE A C 1
ATOM 5125 O O . ILE A 1 649 ? 4.509 -13.276 21.897 1.00 90.00 649 ILE A O 1
ATOM 5129 N N . ASN A 1 650 ? 3.020 -14.453 20.697 1.00 87.44 650 ASN A N 1
ATOM 5130 C CA . ASN A 1 650 ? 2.146 -14.880 21.784 1.00 87.44 650 ASN A CA 1
ATOM 5131 C C . ASN A 1 650 ? 2.128 -16.417 21.893 1.00 87.44 650 ASN A C 1
ATOM 5133 O O . ASN A 1 650 ? 2.867 -17.109 21.187 1.00 87.44 650 ASN A O 1
ATOM 5137 N N . ALA A 1 651 ? 1.298 -16.957 22.793 1.00 80.06 651 ALA A N 1
ATOM 5138 C CA . ALA A 1 651 ? 1.071 -18.399 22.879 1.00 80.06 651 ALA A CA 1
ATOM 5139 C C . ALA A 1 651 ? 0.681 -18.966 21.500 1.00 80.06 651 ALA A C 1
ATOM 5141 O O . ALA A 1 651 ? -0.091 -18.355 20.759 1.00 80.06 651 ALA A O 1
ATOM 5142 N N . SER A 1 652 ? 1.256 -20.114 21.134 1.00 71.75 652 SER A N 1
ATOM 5143 C CA . SER A 1 652 ? 1.124 -20.673 19.788 1.00 71.75 652 SER A CA 1
ATOM 5144 C C . SER A 1 652 ? -0.302 -21.159 19.520 1.00 71.75 652 SER A C 1
ATOM 5146 O O . SER A 1 652 ? -0.671 -22.256 19.932 1.00 71.75 652 SER A O 1
ATOM 5148 N N . GLY A 1 653 ? -1.082 -20.345 18.811 1.00 79.00 653 GLY A N 1
ATOM 5149 C CA . GLY A 1 653 ? -2.309 -20.771 18.139 1.00 79.00 653 GLY A CA 1
ATOM 5150 C C . GLY A 1 653 ? -2.023 -21.486 16.811 1.00 79.00 653 GLY A C 1
ATOM 5151 O O . GLY A 1 653 ? -0.900 -21.460 16.301 1.00 79.00 653 GLY A O 1
ATOM 5152 N N . ASN A 1 654 ? -3.052 -22.110 16.235 1.00 87.31 654 ASN A N 1
ATOM 5153 C CA . ASN A 1 654 ? -2.934 -22.890 14.994 1.00 87.31 654 ASN A CA 1
ATOM 5154 C C . ASN A 1 654 ? -2.999 -22.024 13.722 1.00 87.31 654 ASN A C 1
ATOM 5156 O O . ASN A 1 654 ? -2.604 -22.482 12.645 1.00 87.31 654 ASN A O 1
ATOM 5160 N N . SER A 1 655 ? -3.463 -20.778 13.834 1.00 89.81 655 SER A N 1
ATOM 5161 C CA . SER A 1 655 ? -3.607 -19.835 12.720 1.00 89.81 655 SER A CA 1
ATOM 5162 C C . SER A 1 655 ? -2.947 -18.492 13.009 1.00 89.81 655 SER A C 1
ATOM 5164 O O . SER A 1 655 ? -2.883 -18.038 14.150 1.00 89.81 655 SER A O 1
ATOM 5166 N N . VAL A 1 656 ? -2.464 -17.843 11.953 1.00 89.94 656 VAL A N 1
ATOM 5167 C CA . VAL A 1 656 ? -1.932 -16.479 11.974 1.00 89.94 656 VAL A CA 1
ATOM 5168 C C . VAL A 1 656 ? -3.099 -15.504 12.082 1.00 89.94 656 VAL A C 1
ATOM 5170 O O . VAL A 1 656 ? -3.915 -15.418 11.171 1.00 89.94 656 VAL A O 1
ATOM 5173 N N . ALA A 1 657 ? -3.157 -14.741 13.169 1.00 88.31 657 ALA A N 1
ATOM 5174 C CA . ALA A 1 657 ? -4.066 -13.612 13.302 1.00 88.31 657 ALA A CA 1
ATOM 5175 C C . ALA A 1 657 ? -3.578 -12.443 12.438 1.00 88.31 657 ALA A C 1
ATOM 5177 O O . ALA A 1 657 ? -4.274 -11.989 11.536 1.00 88.31 657 ALA A O 1
ATOM 5178 N N . PHE A 1 658 ? -2.347 -11.992 12.688 1.00 90.75 658 PHE A N 1
ATOM 5179 C CA . PHE A 1 658 ? -1.682 -10.953 11.907 1.00 90.75 658 PHE A CA 1
ATOM 5180 C C . PHE A 1 658 ? -0.165 -11.013 12.056 1.00 90.75 658 PHE A C 1
ATOM 5182 O O . PHE A 1 658 ? 0.376 -11.673 12.941 1.00 90.75 658 PHE A O 1
ATOM 5189 N N . THR A 1 659 ? 0.531 -10.307 11.173 1.00 92.38 659 THR A N 1
ATOM 5190 C CA . THR A 1 659 ? 1.995 -10.262 11.121 1.00 92.38 659 THR A CA 1
ATOM 5191 C C . THR A 1 659 ? 2.486 -8.965 11.751 1.00 92.38 659 THR A C 1
ATOM 5193 O O . THR A 1 659 ? 2.036 -7.906 11.350 1.00 92.38 659 THR A O 1
ATOM 5196 N N . VAL A 1 660 ? 3.422 -9.013 12.699 1.00 92.31 660 VAL A N 1
ATOM 5197 C CA . VAL A 1 660 ? 4.041 -7.811 13.301 1.00 92.31 660 VAL A CA 1
ATOM 5198 C C . VAL A 1 660 ? 5.411 -7.482 12.704 1.00 92.31 660 VAL A C 1
ATOM 5200 O O . VAL A 1 660 ? 5.902 -6.372 12.867 1.00 92.31 660 VAL A O 1
ATOM 5203 N N . MET A 1 661 ? 6.037 -8.434 12.006 1.00 94.50 661 MET A N 1
ATOM 5204 C CA . MET A 1 661 ? 7.284 -8.227 11.266 1.00 94.50 661 MET A CA 1
ATOM 5205 C C . MET A 1 661 ? 7.314 -9.146 10.036 1.00 94.50 661 MET A C 1
ATOM 5207 O O . MET A 1 661 ? 7.071 -10.347 10.197 1.00 94.50 661 MET A O 1
ATOM 5211 N N . PRO A 1 662 ? 7.634 -8.641 8.828 1.00 95.06 662 PRO A N 1
ATOM 5212 C CA . PRO A 1 662 ? 7.768 -9.489 7.648 1.00 95.06 662 PRO A CA 1
ATOM 5213 C C . PRO A 1 662 ? 8.925 -10.481 7.804 1.00 95.06 662 PRO A C 1
ATOM 5215 O O . PRO A 1 662 ? 9.928 -10.194 8.459 1.00 95.06 662 PRO A O 1
ATOM 5218 N N . GLY A 1 663 ? 8.793 -11.637 7.160 1.00 95.81 663 GLY A N 1
ATOM 5219 C CA . GLY A 1 66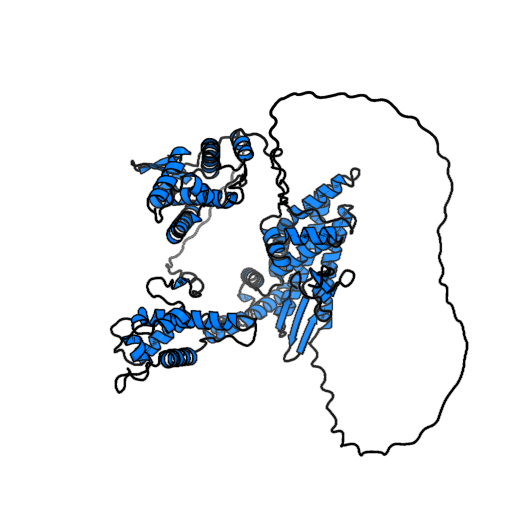3 ? 9.881 -12.603 7.037 1.00 95.81 663 GLY A CA 1
ATOM 5220 C C . GLY A 1 663 ? 10.757 -12.304 5.823 1.00 95.81 663 GLY A C 1
ATOM 5221 O O . GLY A 1 663 ? 10.376 -11.530 4.941 1.00 95.81 663 GLY A O 1
ATOM 5222 N N . LEU A 1 664 ? 11.925 -12.941 5.755 1.00 96.44 664 LEU A N 1
ATOM 5223 C CA . LEU A 1 664 ? 12.867 -12.797 4.644 1.00 96.44 664 LEU A CA 1
ATOM 5224 C C . LEU A 1 664 ? 13.258 -14.172 4.105 1.00 96.44 664 LEU A C 1
ATOM 5226 O O . LEU A 1 664 ? 13.769 -15.017 4.835 1.00 96.44 664 LEU A O 1
ATOM 5230 N N . ARG A 1 665 ? 13.037 -14.391 2.811 1.00 95.50 665 ARG A N 1
ATOM 5231 C CA . ARG A 1 665 ? 13.539 -15.556 2.082 1.00 95.50 665 ARG A CA 1
ATOM 5232 C C . ARG A 1 665 ? 14.792 -15.163 1.313 1.00 95.50 665 ARG A C 1
ATOM 5234 O O . ARG A 1 665 ? 14.770 -14.164 0.600 1.00 95.50 665 ARG A O 1
ATOM 5241 N N . LEU A 1 666 ? 15.840 -15.968 1.440 1.00 94.62 666 LEU A N 1
ATOM 5242 C CA . LEU A 1 666 ? 17.126 -15.811 0.764 1.00 94.62 666 LEU A CA 1
ATOM 5243 C C . LEU A 1 666 ? 17.408 -17.060 -0.066 1.00 94.62 666 LEU A C 1
ATOM 5245 O O . LEU A 1 666 ? 17.261 -18.170 0.446 1.00 94.62 666 LEU A O 1
ATOM 5249 N N . THR A 1 667 ? 17.809 -16.880 -1.321 1.00 92.38 667 THR A N 1
ATOM 5250 C CA . THR A 1 667 ? 18.119 -17.968 -2.253 1.00 92.38 667 THR A CA 1
ATOM 5251 C C . THR A 1 667 ? 19.472 -17.716 -2.915 1.00 92.38 667 THR A C 1
ATOM 5253 O O . THR A 1 667 ? 19.673 -16.684 -3.551 1.00 92.38 667 THR A O 1
ATOM 5256 N N . GLU A 1 668 ? 20.401 -18.658 -2.765 1.00 90.31 668 GLU A N 1
ATOM 5257 C CA . GLU A 1 668 ? 21.752 -18.603 -3.338 1.00 90.31 668 GLU A CA 1
ATOM 5258 C C . GLU A 1 668 ? 22.042 -19.946 -4.020 1.00 90.31 668 GLU A C 1
ATOM 5260 O O . GLU A 1 668 ? 22.227 -20.971 -3.362 1.00 90.31 668 GLU A O 1
ATOM 5265 N N . GLY A 1 669 ? 22.004 -19.968 -5.356 1.00 87.62 669 GLY A N 1
ATOM 5266 C CA . GLY A 1 669 ? 22.059 -21.217 -6.119 1.00 87.62 669 GLY A CA 1
ATOM 5267 C C . GLY A 1 669 ? 20.874 -22.134 -5.792 1.00 87.62 669 GLY A C 1
ATOM 5268 O O . GLY A 1 669 ? 19.724 -21.768 -6.021 1.00 87.62 669 GLY A O 1
ATOM 5269 N N . GLU A 1 670 ? 21.157 -23.325 -5.260 1.00 86.81 670 GLU A N 1
ATOM 5270 C CA . GLU A 1 670 ? 20.141 -24.296 -4.814 1.00 86.81 670 GLU A CA 1
ATOM 5271 C C . GLU A 1 670 ? 19.777 -24.149 -3.324 1.00 86.81 670 GLU A C 1
ATOM 5273 O O . GLU A 1 670 ? 18.831 -24.780 -2.848 1.00 86.81 670 GLU A O 1
ATOM 5278 N N . SER A 1 671 ? 20.503 -23.317 -2.570 1.00 88.88 671 SER A N 1
ATOM 5279 C CA . SER A 1 671 ? 20.220 -23.075 -1.156 1.00 88.88 671 SER A CA 1
ATOM 5280 C C . SER A 1 671 ? 19.069 -22.110 -0.971 1.00 88.88 671 SER A C 1
ATOM 5282 O O . SER A 1 671 ? 19.029 -21.051 -1.593 1.00 88.88 671 SER A O 1
ATOM 5284 N N . THR A 1 672 ? 18.185 -22.410 -0.022 1.00 92.06 672 THR A N 1
ATOM 5285 C CA . THR A 1 672 ? 17.175 -21.466 0.461 1.00 92.06 672 THR A CA 1
ATOM 5286 C C . THR A 1 672 ? 17.221 -21.391 1.982 1.00 92.06 672 THR A C 1
ATOM 5288 O O . THR A 1 672 ? 17.153 -22.417 2.658 1.00 92.06 672 THR A O 1
ATOM 5291 N N . ALA A 1 673 ? 17.299 -20.176 2.523 1.00 94.00 673 ALA A N 1
ATOM 5292 C CA . ALA A 1 673 ? 17.097 -19.897 3.939 1.00 94.00 673 ALA A CA 1
ATOM 5293 C C . ALA A 1 673 ? 15.865 -19.016 4.116 1.00 94.00 673 ALA A C 1
ATOM 5295 O O . ALA A 1 673 ? 15.553 -18.160 3.285 1.00 94.00 673 ALA A O 1
ATOM 5296 N N . ILE A 1 674 ? 15.162 -19.241 5.220 1.00 95.31 674 ILE A N 1
ATOM 5297 C CA . ILE A 1 674 ? 13.990 -18.468 5.603 1.00 95.31 674 ILE A CA 1
ATOM 5298 C C . ILE A 1 674 ? 14.255 -17.913 6.994 1.00 95.31 674 ILE A C 1
ATOM 5300 O O . ILE A 1 674 ? 14.410 -18.669 7.950 1.00 95.31 674 ILE A O 1
ATOM 5304 N N . LEU A 1 675 ? 14.299 -16.589 7.090 1.00 96.06 675 LEU A N 1
ATOM 5305 C CA . LEU A 1 675 ? 14.196 -15.877 8.351 1.00 96.06 675 LEU A CA 1
ATOM 5306 C C . LEU A 1 675 ? 12.699 -15.684 8.638 1.00 96.06 675 LEU A C 1
ATOM 5308 O O . LEU A 1 675 ? 11.992 -15.115 7.795 1.00 96.06 675 LEU A O 1
ATOM 5312 N N . PRO A 1 676 ? 12.187 -16.204 9.765 1.00 95.94 676 PRO A N 1
ATOM 5313 C CA . PRO A 1 676 ? 10.754 -16.316 9.984 1.00 95.94 676 PRO A CA 1
ATOM 5314 C C . PRO A 1 676 ? 10.092 -14.949 10.172 1.00 95.94 676 PRO A C 1
ATOM 5316 O O . PRO A 1 676 ? 10.639 -14.060 10.822 1.00 95.94 676 PRO A O 1
ATOM 5319 N N . ALA A 1 677 ? 8.874 -14.808 9.652 1.00 96.25 677 ALA A N 1
ATOM 5320 C CA . ALA A 1 677 ? 8.015 -13.667 9.950 1.00 96.25 677 ALA A CA 1
ATOM 5321 C C . ALA A 1 677 ? 7.548 -13.728 11.410 1.00 96.25 677 ALA A C 1
ATOM 5323 O O . ALA A 1 677 ? 7.235 -14.810 11.910 1.00 96.25 677 ALA A O 1
ATOM 5324 N N . HIS A 1 678 ? 7.463 -12.589 12.095 1.00 95.38 678 HIS A N 1
ATOM 5325 C CA . HIS A 1 678 ? 6.903 -12.556 13.445 1.00 95.38 678 HIS A CA 1
ATOM 5326 C C . HIS A 1 678 ? 5.395 -12.342 13.357 1.00 95.38 678 HIS A C 1
ATOM 5328 O O . HIS A 1 678 ? 4.939 -11.382 12.733 1.00 95.38 678 HIS A O 1
ATOM 5334 N N . VAL A 1 679 ? 4.626 -13.227 13.982 1.00 93.94 679 VAL A N 1
ATOM 5335 C CA . VAL A 1 679 ? 3.164 -13.257 13.869 1.00 93.94 679 VAL A CA 1
ATOM 5336 C C . VAL A 1 679 ? 2.506 -13.334 15.240 1.00 93.94 679 VAL A C 1
ATOM 5338 O O . VAL A 1 679 ? 3.043 -13.940 16.165 1.00 93.94 679 VAL A O 1
ATOM 5341 N N . VAL A 1 680 ? 1.327 -12.736 15.357 1.00 91.25 680 VAL A N 1
ATOM 5342 C CA . VAL A 1 680 ? 0.365 -13.045 16.415 1.00 91.25 680 VAL A CA 1
ATOM 5343 C C . VAL A 1 680 ? -0.483 -14.202 15.918 1.00 91.25 680 VAL A C 1
ATOM 5345 O O . VAL A 1 680 ? -0.959 -14.178 14.781 1.00 91.25 680 VAL A O 1
ATOM 5348 N N . CYS A 1 681 ? -0.658 -15.217 16.752 1.00 90.69 681 CYS A N 1
ATOM 5349 C CA . CYS A 1 681 ? -1.504 -16.361 16.453 1.00 90.69 681 CYS A CA 1
ATOM 5350 C C . CYS A 1 681 ? -2.838 -16.265 17.196 1.00 90.69 681 CYS A C 1
ATOM 5352 O O . CYS A 1 681 ? -2.902 -15.735 18.304 1.00 90.69 681 CYS A O 1
ATOM 5354 N N . CYS A 1 682 ? -3.883 -16.833 16.608 1.00 87.25 682 CYS A N 1
ATOM 5355 C CA . CYS A 1 682 ? -5.151 -17.106 17.274 1.00 87.25 682 CYS A CA 1
ATOM 5356 C C . CYS A 1 682 ? -5.433 -18.611 17.242 1.00 87.25 682 CYS A C 1
ATOM 5358 O O . CYS A 1 682 ? -4.948 -19.342 16.368 1.00 87.25 682 CYS A O 1
ATOM 5360 N N . SER A 1 683 ? -6.192 -19.088 18.223 1.00 81.12 683 SER A N 1
ATOM 5361 C CA . SER A 1 683 ? -6.818 -20.403 18.133 1.00 81.12 683 SER A CA 1
ATOM 5362 C C . SER A 1 683 ? -7.870 -20.336 17.032 1.00 81.12 683 SER A C 1
ATOM 5364 O O . SER A 1 683 ? -8.619 -19.362 16.962 1.00 81.12 683 SER A O 1
ATOM 5366 N N . ALA A 1 684 ? -7.908 -21.337 16.151 1.00 65.88 684 ALA A N 1
ATOM 5367 C CA . ALA A 1 684 ? -9.039 -21.454 15.242 1.00 65.88 684 ALA A CA 1
ATOM 5368 C C . ALA A 1 684 ? -10.312 -21.554 16.099 1.00 65.88 684 ALA A C 1
ATOM 5370 O O . ALA A 1 684 ? -10.255 -22.227 17.134 1.00 65.88 684 ALA A O 1
ATOM 5371 N N . PRO A 1 685 ? -11.426 -20.901 15.717 1.00 60.06 685 PRO A N 1
ATOM 5372 C CA . PRO A 1 685 ? -12.698 -21.203 16.351 1.00 60.06 685 PRO A CA 1
ATOM 5373 C C . PRO A 1 685 ? -12.884 -22.714 16.237 1.00 60.06 685 PRO A C 1
ATOM 5375 O O . PRO A 1 685 ? -12.687 -23.268 15.151 1.00 60.06 685 PRO A O 1
ATOM 5378 N N . GLU A 1 686 ? -13.140 -23.383 17.361 1.00 51.88 686 GLU A N 1
ATOM 5379 C CA . GLU A 1 686 ? -13.491 -24.800 17.373 1.00 51.88 686 GLU A CA 1
ATOM 5380 C C . GLU A 1 686 ? -14.745 -24.935 16.512 1.00 51.88 686 GLU A C 1
ATOM 5382 O O . GLU A 1 686 ? -15.855 -24.643 16.946 1.00 51.88 686 GLU A O 1
ATOM 5387 N N . GLY A 1 687 ? -14.550 -25.239 15.230 1.00 45.97 687 GLY A N 1
ATOM 5388 C CA . GLY A 1 687 ? -15.648 -25.490 14.323 1.00 45.97 687 GLY A CA 1
ATOM 5389 C C . GLY A 1 687 ? -16.360 -26.721 14.840 1.00 45.97 687 GLY A C 1
ATOM 5390 O O . GLY A 1 687 ? -15.727 -27.770 14.967 1.00 45.97 687 GLY A O 1
ATOM 5391 N N . GLU A 1 688 ? -17.645 -26.565 15.153 1.00 42.22 688 GLU A N 1
ATOM 5392 C CA . GLU A 1 688 ? -18.578 -27.670 15.323 1.00 42.22 688 GLU A CA 1
ATOM 5393 C C . GLU A 1 688 ? -18.303 -28.691 14.214 1.00 42.22 688 GLU A C 1
ATOM 5395 O O . GLU A 1 688 ? -18.442 -28.391 13.026 1.00 42.22 688 GLU A O 1
ATOM 5400 N N . GLU A 1 689 ? -17.820 -29.872 14.601 1.00 37.91 689 GLU A N 1
ATOM 5401 C CA . GLU A 1 689 ? -17.694 -31.008 13.698 1.00 37.91 689 GLU A CA 1
ATOM 5402 C C . GLU A 1 689 ? -19.100 -31.333 13.172 1.00 37.91 689 GLU A C 1
ATOM 5404 O O . GLU A 1 689 ? -19.911 -31.932 13.879 1.00 37.91 689 GLU A O 1
ATOM 5409 N N . THR A 1 690 ? -19.411 -30.890 11.952 1.00 38.38 690 THR A N 1
ATOM 5410 C CA . THR A 1 690 ? -20.591 -31.333 11.193 1.00 38.38 690 THR A CA 1
ATOM 5411 C C . THR A 1 690 ? -20.314 -32.613 10.434 1.00 38.38 690 THR A C 1
ATOM 5413 O O . THR A 1 690 ? -19.273 -32.643 9.729 1.00 38.38 690 THR A O 1
#

Radius of gyration: 35.09 Å; Cα contacts (8 Å, |Δi|>4): 635; chains: 1; bounding box: 83×112×113 Å

Secondary structure (DSSP, 8-state):
--HHHHHHHHHHHHHHHHHHHHHS-TT----HHHHHHHHHHHHHHT-------S-S------SHHHHHHHHHHHHHHTTGGGSPPTT--HHHHHHHHTGGGS-HHHHHHHT--TTT--GGGS-PPPPPPPP--------------------------------HHHHHHHHSS-HHHHHHHHHHHHHHHHHHHGGGTTSTTBTTSSHHHHHHHHHHHHHHHT-EEE-TTS-EEEPPHHHHHHHHHHHHTT---SSS---HHHHHHHGGGGS-HHHHHHHHHHHHHHHHHHT--SS-SS----BHHHHHHHHHT--GGG-------------------------------------------------------------------------PPP---------PPPPTTHHHHHHHHHHHHHHHHHHHHHHHHHTT--TTPBPPP-TT--HHHHHHHHHHH-TTHHHHHHHHHHTT--BHHHHHHHHHHHHHIIIIISS--HHHHHHHHHH-GGGSTTHHHHHHHHHSHHHHHHIIIIIHHHHHHHHHHHHTTSHHHHHHHHHHHHHHHHHHHHHHHHHHHHHHHHHHHH-TT----HHHHHHHHHHHHHHHHHHHHHHHHHHHHSSSEEEEE-PPTTPBP-TTTEEESSS--SEEEEEEE-EEEEEETTEEEEEPEEEEEEPPP-----

Nearest PDB structures (foldseek):
  8h17-assembly1_A  TM=2.122E-01  e=7.346E+00  Thermosynechococcus vestitus BP-1
  6h2e-assembly1_P-2  TM=1.467E-01  e=7.670E+00  Aeromonas hydrophila subsp. hydrophila AL09-71
  8snb-assembly1_8S  TM=1.468E-01  e=9.114E+00  Strongylocentrotus purpuratus

Solvent-accessible surface area (backbone atoms only — not comparable to full-atom values): 42448 Å² total; per-residue (Å²): 130,79,66,64,60,41,52,53,45,51,26,53,55,48,40,55,50,44,50,49,35,59,69,49,70,91,75,69,87,56,56,74,69,53,55,53,48,51,51,51,48,46,46,66,62,52,74,70,82,80,86,78,94,78,71,97,70,74,75,61,76,79,43,75,66,41,48,55,49,53,51,52,49,53,45,58,74,62,66,47,79,84,76,56,58,93,92,56,51,79,64,56,47,44,52,71,45,28,60,86,62,50,56,67,70,59,34,58,75,41,72,50,47,86,93,77,60,58,76,79,77,42,79,68,70,78,82,80,81,79,88,88,86,82,82,92,84,86,90,86,90,82,89,83,88,83,88,87,86,89,81,90,80,91,78,79,95,68,81,86,68,78,52,74,70,59,55,53,47,58,66,75,46,57,65,65,37,44,47,26,25,52,52,36,57,50,30,53,56,31,53,74,38,29,89,38,61,85,45,94,51,24,22,66,71,46,76,68,39,30,38,52,43,39,44,51,52,31,66,55,62,66,34,47,37,60,47,97,86,67,46,80,42,71,53,47,40,65,56,49,51,48,53,54,50,61,62,57,68,77,65,84,79,74,96,67,90,74,53,79,64,54,41,50,53,42,24,59,74,67,48,59,68,72,57,52,53,50,21,49,52,28,32,52,54,46,32,77,68,59,74,48,73,95,60,57,91,63,81,89,68,52,34,34,66,44,43,49,30,57,76,72,70,46,81,65,92,79,64,72,81,77,84,76,81,85,76,92,70,92,77,91,79,90,84,89,84,84,89,82,89,84,89,84,88,89,88,90,82,89,87,82,90,84,90,85,81,86,81,89,84,80,91,80,86,82,89,83,81,88,80,88,85,89,84,86,86,88,87,89,86,85,88,85,86,90,89,83,82,91,76,88,80,76,84,80,71,83,75,70,82,75,71,73,70,73,65,83,63,51,69,55,55,50,49,53,54,49,48,49,53,49,47,47,51,50,43,50,50,52,50,30,60,68,50,72,46,63,68,78,38,70,43,74,84,75,90,76,53,53,74,68,44,44,53,49,45,32,74,49,52,32,94,55,29,69,60,54,52,51,57,34,46,81,64,75,71,35,22,35,51,58,50,53,40,19,53,54,38,50,52,45,34,73,70,59,55,36,91,67,56,65,61,56,52,54,50,38,60,74,70,35,67,86,58,32,83,63,48,69,58,52,54,51,32,58,71,38,78,75,44,22,56,52,34,62,73,57,47,47,54,21,46,39,23,44,29,56,63,62,34,62,81,37,77,70,47,35,52,55,52,51,53,50,34,43,54,52,25,54,51,53,47,62,56,42,41,69,60,51,53,52,51,49,54,51,27,48,69,74,40,78,87,57,86,74,59,78,65,63,56,52,54,58,48,47,56,41,42,29,53,45,45,45,50,51,50,51,53,46,30,56,49,41,48,44,95,47,50,72,46,63,43,73,70,55,39,74,35,73,56,44,80,79,51,36,40,64,79,51,74,85,30,60,19,25,52,38,52,44,34,67,15,41,38,40,35,50,92,91,29,73,50,61,49,49,17,34,24,39,40,34,68,66,78,83,68,79,89,122

Mean predicted aligned error: 22.31 Å

Foldseek 3Di:
DPPPVQLLQLLLLVQLVLLLLQPDDPPPVDDPVVVVVSLVVSCVFQVDDPDDPDDDDHQDPNDSVSNVVSLVVLLVVQVCPVVADVPQDSSNVCSNCGPVNGDVVSCVSSVHDNVPDDPVVRPGDDDDDDDDDDDDDDDDDDDDDDDDDDDDDDDDDDQDDDDPLLQVLVLPDDLVLLLLLLLLLVLVLLVVQLVCQVPPFFQLVDPVSLQLVLQLSCSQQVRWGQDPVRDIDGDHSVNNLVSNVVVLVVDDDDDDPDDSSVCSNCRLVSDDVVSSVVSVVSNVVSCVRSVGDPDTPDDSDGGSVLSVCVVVVHDSPPDDDDPDDPDPDDDDDDDDDDDDDDDDDDDDDDDDDDDDDDDDDDDDDDDDDDDDDDDDDDDDDDDDDDDDDDDDDDDDDPPPPPPQDDDPPPVVLLVLQVVLLVLLLVLLVVLCVLLVHDQLAAQDQCPPQDPVLLVLLCVWANPVSNVLSVVCSVVSNRGNSLVSLQLLQSLCCVPPVALDCPLLVVLCVLVPCVLQPPSVVLVVLCVDPVSVVVSVRAVVLQSSLVSLVVCCPPPVSVVSVLVSLLVSLVVSCVSCVVSSVVSSVVSCVVCVPDDSDPPPSSVSSSVSSSVSSSSSNNSNSVCSNDPKDKGWDFDHAQAADDPQAEDEPDPDAGTFSGFSHTKMWIHDPPDIHIGHTYTHHDHDPPPDPD

Organism: NCBI:txid113226